Protein AF-0000000080345142 (afdb_homodimer)

Nearest PDB structures (foldseek):
  2gpy-assembly1_A  TM=6.476E-01  e=1.478E-05  Halalkalibacterium halodurans C-125
  3ntv-assembly1_B  TM=5.269E-01  e=4.010E-05  Staphylococcus aureus subsp. aureus MW2
  4a6d-assembly1_A  TM=5.803E-01  e=2.160E-04  Homo sapiens
  8tjk-assembly1_A  TM=4.384E-01  e=1.088E-04  uncultured bacterium
  6p8c-assembly1_B  TM=3.866E-01  e=6.264E-03  Methanothermobacter thermautotrophicus str. Delta H

pLDDT: mean 87.75, std 16.65, range [16.0, 98.88]

Sequence (450 aa):
MHDRSQPGAGDNEDQRLIVSFMRTNKWRKIIEIGQDLTPSERSNFLWAWPLEQDVERLGAALERFTIRSIASVGCGTGLLEWIIGCAYDSISVIGIEIDQEWWDSKYAPTRYIPLTFVNGSAGDLREVTQKMQRDQIDALLFCYFNNGDAFEQYVAGFGGRFVILIGPKNEKGVHTNPLPMAPGEQFVRRWKLVEHFDIGSENINCVAIYERMPAQTESVSEDKVMHDRSQPGAGDNEDQRLIVSFMRTNKWRKIIEIGQDLTPSERSNFLWAWPLEQDVERLGAALERFTIRSIASVGCGTGLLEWIIGCAYDSISVIGIEIDQEWWDSKYAPTRYIPLTFVNGSAGDLREVTQKMQRDQIDALLFCYFNNGDAFEQYVAGFGGRFVILIGPKNEKGVHTNPLPMAPGEQFVRRWKLVEHFDIGSENINCVAIYERMPAQTESVSEDKV

Foldseek 3Di:
DPPLPPPDVVLVVLLVVLVVCLVVLNLQVNLVSLVPDDQVSNVVPANFRFHPVRLVVVLVVCVVVVAAEEEEEPCALCSVVSSNCSVPVSHYYEYEEEDVVQCPDPSGDHRSHHYDYAPPDPVSLLVVQVVCVVVQHAEYEYALAADLVVVVSNVVSHDHWKYKYKDFPDCPPRHHAPAQVPNDDVCCVFWPWDDKDAGDDVRGMMMTMITGDPDPPPPPPPPDD/DPPLPPPDVVLVVLLVVLVVCLVVLNLQVNLVSLVPDDQVSNVVPANFRFHPVRLVVVLVVCVVVVAAAEEEEPCALCSVVSSNCSVPVSHYYEYEEEDVVQCPDPSGDHRSHHYDYAPPDLVSLLVVQVVCVVVQHAEYEYALAADLVVVVSNVVSHDHWKYKYKDFPDCPDRHHAPAQVPNDDVCCVFWPWDDKDAGDDVRGMMMTMITGDPDPPPPPPPPPD

Solvent-accessible surface area (backbone atoms only — not comparable to full-atom values): 23959 Å² total; per-residue (Å²): 80,57,46,70,61,68,62,37,53,44,49,51,53,52,48,52,51,45,52,55,31,57,77,66,68,36,54,69,58,47,41,52,54,48,71,66,37,40,64,45,59,30,43,52,73,39,79,78,53,49,40,72,67,40,55,49,49,51,50,51,49,31,56,75,68,68,48,38,32,33,41,25,42,53,43,77,32,20,54,68,54,36,42,52,28,65,76,34,77,76,34,46,60,39,31,33,37,61,55,58,68,54,67,70,37,93,75,35,25,58,67,60,46,62,72,44,73,35,80,79,40,71,66,39,52,50,51,51,29,50,49,37,51,74,67,58,34,30,26,41,32,32,53,57,30,34,46,45,68,58,47,52,52,52,57,72,51,44,76,49,48,32,42,36,26,32,29,42,69,51,77,72,62,50,45,42,25,51,34,39,85,53,63,47,72,75,50,55,75,44,32,42,81,75,49,71,49,71,32,30,90,80,62,51,26,26,40,26,35,26,34,58,52,77,78,74,72,75,73,74,75,76,77,81,131,86,56,45,68,60,67,62,36,51,44,48,52,53,52,48,51,50,44,53,54,30,56,77,66,68,34,54,67,58,46,41,52,54,50,71,65,37,39,66,47,58,29,45,55,73,39,80,77,52,50,40,73,67,38,52,50,51,50,49,51,50,31,55,76,68,69,47,37,31,35,40,25,42,53,42,76,33,20,56,69,52,36,41,52,28,66,75,34,77,76,34,45,60,40,30,34,36,61,55,59,67,52,66,69,37,94,75,32,25,56,67,58,46,62,72,44,73,36,80,79,39,72,67,38,52,51,50,52,28,49,48,37,51,74,69,59,34,31,27,42,33,32,52,58,31,35,46,48,70,59,46,53,51,52,57,71,52,44,77,48,48,32,43,35,27,32,29,40,70,52,79,72,61,55,43,43,25,51,32,39,88,53,65,48,70,76,50,55,73,44,33,41,81,76,46,71,48,70,33,32,91,82,62,51,26,26,39,26,36,26,34,56,52,77,78,75,71,73,74,73,74,75,73,86,124

InterPro domains:
  IPR029063 S-adenosyl-L-methionine-dependent methyltransferase superfamily [SSF53335] (54-153)

Structure (mmCIF, N/CA/C/O backbone):
data_AF-0000000080345142-model_v1
#
loop_
_entity.id
_entity.type
_entity.pdbx_description
1 polymer 'AGAP005274-PA-like protein'
#
loop_
_atom_site.group_PDB
_atom_site.id
_atom_site.type_symbol
_atom_site.label_atom_id
_atom_site.label_alt_id
_atom_site.label_comp_id
_atom_site.label_asym_id
_atom_site.label_entity_id
_atom_site.label_seq_id
_atom_site.pdbx_PDB_ins_code
_atom_site.Cartn_x
_atom_site.Cartn_y
_atom_site.Cartn_z
_atom_site.occupancy
_atom_site.B_iso_or_equiv
_atom_site.auth_seq_id
_atom_site.auth_comp_id
_atom_site.auth_asym_id
_atom_site.auth_atom_id
_atom_site.pdbx_PDB_model_num
ATOM 1 N N . MET A 1 1 ? -7.371 1.568 -10.383 1 16 1 MET A N 1
ATOM 2 C CA . MET A 1 1 ? -8.078 0.386 -9.898 1 16 1 MET A CA 1
ATOM 3 C C . MET A 1 1 ? -7.172 -0.459 -9.008 1 16 1 MET A C 1
ATOM 5 O O . MET A 1 1 ? -6.379 -1.259 -9.5 1 16 1 MET A O 1
ATOM 9 N N . HIS A 1 2 ? -6.469 0.188 -8.031 1 22.39 2 HIS A N 1
ATOM 10 C CA . HIS A 1 2 ? -5.395 -0.096 -7.082 1 22.39 2 HIS A CA 1
ATOM 11 C C . HIS A 1 2 ? -5.801 -1.196 -6.105 1 22.39 2 HIS A C 1
ATOM 13 O O . HIS A 1 2 ? -6.879 -1.139 -5.512 1 22.39 2 HIS A O 1
ATOM 19 N N . ASP A 1 3 ? -5.574 -2.393 -6.441 1 25.73 3 ASP A N 1
ATOM 20 C CA . ASP A 1 3 ? -5.879 -3.637 -5.742 1 25.73 3 ASP A CA 1
ATOM 21 C C . ASP A 1 3 ? -5.629 -3.494 -4.242 1 25.73 3 ASP A C 1
ATOM 23 O O . ASP A 1 3 ? -4.496 -3.277 -3.812 1 25.73 3 ASP A O 1
ATOM 27 N N . ARG A 1 4 ? -6.559 -2.957 -3.486 1 31.34 4 ARG A N 1
ATOM 28 C CA . ARG A 1 4 ? -6.617 -2.969 -2.029 1 31.34 4 ARG A CA 1
ATOM 29 C C . ARG A 1 4 ? -6.234 -4.336 -1.476 1 31.34 4 ARG A C 1
ATOM 31 O O . ARG A 1 4 ? -6.988 -5.301 -1.613 1 31.34 4 ARG A O 1
ATOM 38 N N . SER A 1 5 ? -5.023 -4.699 -1.743 1 32.59 5 SER A N 1
ATOM 39 C CA . SER A 1 5 ? -4.508 -5.988 -1.297 1 32.59 5 SER A CA 1
ATOM 40 C C . SER A 1 5 ? -4.988 -6.32 0.113 1 32.59 5 SER A C 1
ATOM 42 O O . SER A 1 5 ? -5.105 -5.43 0.958 1 32.59 5 SER A O 1
ATOM 44 N N . GLN A 1 6 ? -5.906 -7.055 0.307 1 38.38 6 GLN A N 1
ATOM 45 C CA . GLN A 1 6 ? -6.035 -7.641 1.637 1 38.38 6 GLN A CA 1
ATOM 46 C C . GLN A 1 6 ? -4.691 -7.648 2.365 1 38.38 6 GLN A C 1
ATOM 48 O O . GLN A 1 6 ? -3.664 -7.996 1.78 1 38.38 6 GLN A O 1
ATOM 53 N N . PRO A 1 7 ? -4.598 -6.586 3.332 1 42.88 7 PRO A N 1
ATOM 54 C CA . PRO A 1 7 ? -3.328 -6.77 4.039 1 42.88 7 PRO A CA 1
ATOM 55 C C . PRO A 1 7 ? -2.908 -8.234 4.133 1 42.88 7 PRO A C 1
ATOM 57 O O . PRO A 1 7 ? -3.764 -9.117 4.242 1 42.88 7 PRO A O 1
ATOM 60 N N . GLY A 1 8 ? -1.857 -8.523 3.57 1 46.25 8 GLY A N 1
ATOM 61 C CA . GLY A 1 8 ? -1.357 -9.852 3.898 1 46.25 8 GLY A CA 1
ATOM 62 C C . GLY A 1 8 ? -1.51 -10.203 5.367 1 46.25 8 GLY A C 1
ATOM 63 O O . GLY A 1 8 ? -1.882 -9.352 6.18 1 46.25 8 GLY A O 1
ATOM 64 N N . ALA A 1 9 ? -1.701 -11.391 5.785 1 44 9 ALA A N 1
ATOM 65 C CA . ALA A 1 9 ? -1.814 -11.891 7.152 1 44 9 ALA A CA 1
ATOM 66 C C . ALA A 1 9 ? -0.975 -11.055 8.117 1 44 9 ALA A C 1
ATOM 68 O O . ALA A 1 9 ? -1.421 -10.734 9.219 1 44 9 ALA A O 1
ATOM 69 N N . GLY A 1 10 ? 0.185 -10.57 7.617 1 51.03 10 GLY A N 1
ATOM 70 C CA . GLY A 1 10 ? 1.049 -9.766 8.469 1 51.03 10 GLY A CA 1
ATOM 71 C C . GLY A 1 10 ? 0.486 -8.391 8.758 1 51.03 10 GLY A C 1
ATOM 72 O O . GLY A 1 10 ? 0.567 -7.906 9.883 1 51.03 10 GLY A O 1
ATOM 73 N N . ASP A 1 11 ? -0.201 -7.824 7.758 1 62.22 11 ASP A N 1
ATOM 74 C CA . ASP A 1 11 ? -0.8 -6.508 7.945 1 62.22 11 ASP A CA 1
ATOM 75 C C . ASP A 1 11 ? -1.942 -6.562 8.961 1 62.22 11 ASP A C 1
ATOM 77 O O . ASP A 1 11 ? -2.1 -5.648 9.773 1 62.22 11 ASP A O 1
ATOM 81 N N . ASN A 1 12 ? -2.488 -7.734 9.008 1 69.81 12 ASN A N 1
ATOM 82 C CA . ASN A 1 12 ? -3.613 -7.883 9.93 1 69.81 12 ASN A CA 1
ATOM 83 C C . ASN A 1 12 ? -3.146 -7.945 11.383 1 69.81 12 ASN A C 1
ATOM 85 O O . ASN A 1 12 ? -3.756 -7.336 12.258 1 69.81 12 ASN A O 1
ATOM 89 N N . GLU A 1 13 ? 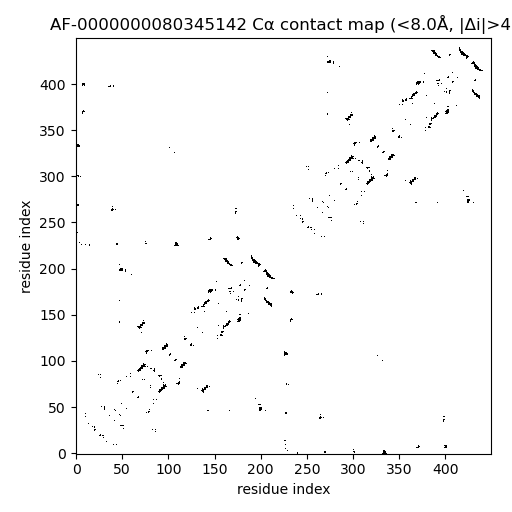-2.008 -8.68 11.547 1 76.38 13 GLU A N 1
ATOM 90 C CA . GLU A 1 13 ? -1.494 -8.773 12.906 1 76.38 13 GLU A CA 1
ATOM 91 C C . GLU A 1 13 ? -0.971 -7.43 13.398 1 76.38 13 GLU A C 1
ATOM 93 O O . GLU A 1 13 ? -1.219 -7.039 14.539 1 76.38 13 GLU A O 1
ATOM 98 N N . ASP A 1 14 ? -0.297 -6.762 12.547 1 83.75 14 ASP A N 1
ATOM 99 C CA . ASP A 1 14 ? 0.238 -5.457 12.922 1 83.75 14 ASP A CA 1
ATOM 100 C C . ASP A 1 14 ? -0.887 -4.461 13.195 1 83.75 14 ASP A C 1
ATOM 102 O O . ASP A 1 14 ? -0.804 -3.666 14.141 1 83.75 14 ASP A O 1
ATOM 106 N N . GLN A 1 15 ? -1.913 -4.574 12.461 1 85.69 15 GLN A N 1
ATOM 107 C CA . GLN A 1 15 ? -3.057 -3.693 12.664 1 85.69 15 GLN A CA 1
ATOM 108 C C . GLN A 1 15 ? -3.709 -3.949 14.023 1 85.69 15 GLN A C 1
ATOM 110 O O . GLN A 1 15 ? -4.074 -3.006 14.727 1 85.69 15 GLN A O 1
ATOM 115 N N . ARG A 1 16 ? -3.793 -5.203 14.328 1 86.75 16 ARG A N 1
ATOM 116 C CA . ARG A 1 16 ? -4.371 -5.559 15.625 1 86.75 16 ARG A CA 1
ATOM 117 C C . ARG A 1 16 ? -3.521 -5.023 16.766 1 86.75 16 ARG A C 1
ATOM 119 O O . ARG A 1 16 ? -4.055 -4.527 17.766 1 86.75 16 ARG A O 1
ATOM 126 N N . LEU A 1 17 ? -2.271 -5.148 16.562 1 89.62 17 LEU A N 1
ATOM 127 C CA . LEU A 1 17 ? -1.357 -4.656 17.578 1 89.62 17 LEU A CA 1
ATOM 128 C C . LEU A 1 17 ? -1.456 -3.139 17.719 1 89.62 17 LEU A C 1
ATOM 130 O O . LEU A 1 17 ? -1.477 -2.605 18.828 1 89.62 17 LEU A O 1
ATOM 134 N N . ILE A 1 18 ? -1.545 -2.457 16.656 1 92.06 18 ILE A N 1
ATOM 135 C CA . ILE A 1 18 ? -1.66 -1.004 16.641 1 92.06 18 ILE A CA 1
ATOM 136 C C . ILE A 1 18 ? -2.934 -0.584 17.375 1 92.06 18 ILE A C 1
ATOM 138 O O . ILE A 1 18 ? -2.895 0.264 18.266 1 92.06 18 ILE A O 1
ATOM 142 N N . VAL A 1 19 ? -3.998 -1.261 17.125 1 91.38 19 VAL A N 1
ATOM 143 C CA . VAL A 1 19 ? -5.281 -0.924 17.734 1 91.38 19 VAL A CA 1
ATOM 144 C C . VAL A 1 19 ? -5.223 -1.196 19.234 1 91.38 19 VAL A C 1
ATOM 146 O O . VAL A 1 19 ? -5.738 -0.413 20.031 1 91.38 19 VAL A O 1
ATOM 149 N N . SER A 1 20 ? -4.602 -2.268 19.547 1 93.5 20 SER A N 1
ATOM 150 C CA . SER A 1 20 ? -4.469 -2.584 20.969 1 93.5 20 SER A CA 1
ATOM 151 C C . SER A 1 20 ? -3.689 -1.5 21.703 1 93.5 20 SER A C 1
ATOM 153 O O . SER A 1 20 ? -4.066 -1.102 22.797 1 93.5 20 SER A O 1
ATOM 155 N N . PHE A 1 21 ? -2.67 -0.999 21.156 1 94.62 21 PHE A N 1
ATOM 156 C CA . PHE A 1 21 ? -1.845 0.025 21.781 1 94.62 21 PHE A CA 1
ATOM 157 C C . PHE A 1 21 ? -2.564 1.367 21.797 1 94.62 21 PHE A C 1
ATOM 159 O O . PHE A 1 21 ? -2.357 2.178 22.703 1 94.62 21 PHE A O 1
ATOM 166 N N . MET A 1 22 ? -3.393 1.584 20.891 1 93.75 22 MET A N 1
ATOM 167 C CA . MET A 1 22 ? -4.18 2.812 20.875 1 93.75 22 MET A CA 1
ATOM 168 C C . MET A 1 22 ? -5.148 2.848 22.062 1 93.75 22 MET A C 1
ATOM 170 O O . MET A 1 22 ? -5.32 3.891 22.688 1 93.75 22 MET A O 1
ATOM 174 N N . ARG A 1 23 ? -5.684 1.709 22.328 1 92.81 23 ARG A N 1
ATOM 175 C CA . ARG A 1 23 ? -6.645 1.619 23.422 1 92.81 23 ARG A CA 1
ATOM 176 C C . ARG A 1 23 ? -5.98 1.94 24.75 1 92.81 23 ARG A C 1
ATOM 178 O O . ARG A 1 23 ? -6.641 2.408 25.688 1 92.81 23 ARG A O 1
ATOM 185 N N . THR A 1 24 ? -4.676 1.75 24.75 1 95.06 24 THR A N 1
ATOM 186 C CA . THR A 1 24 ? -3.959 1.977 26 1 95.06 24 THR A CA 1
ATOM 187 C C . THR A 1 24 ? -3.053 3.199 25.891 1 95.06 24 THR A C 1
ATOM 189 O O . THR A 1 24 ? -2.154 3.387 26.719 1 95.06 24 THR A O 1
ATOM 192 N N . ASN A 1 25 ? -3.18 3.979 24.906 1 95.69 25 ASN A N 1
ATOM 193 C CA . ASN A 1 25 ? -2.473 5.234 24.672 1 95.69 25 ASN A CA 1
ATOM 194 C C . ASN A 1 25 ? -0.96 5.027 24.656 1 95.69 25 ASN A C 1
ATOM 196 O O . ASN A 1 25 ? -0.214 5.793 25.266 1 95.69 25 ASN A O 1
ATOM 200 N N . LYS A 1 26 ? -0.517 3.949 24.031 1 97 26 LYS A N 1
ATOM 201 C CA . LYS A 1 26 ? 0.902 3.617 23.953 1 97 26 LYS A CA 1
ATOM 202 C C . LYS A 1 26 ? 1.461 3.955 22.562 1 97 26 LYS A C 1
ATOM 204 O O . LYS A 1 26 ? 1.913 3.07 21.844 1 97 26 LYS A O 1
ATOM 209 N N . TRP A 1 27 ? 1.517 5.254 22.375 1 97.5 27 TRP A N 1
ATOM 210 C CA . TRP A 1 27 ? 1.919 5.715 21.047 1 97.5 27 TRP A CA 1
ATOM 211 C C . TRP A 1 27 ? 3.379 5.375 20.766 1 97.5 27 TRP A C 1
ATOM 213 O O . TRP A 1 27 ? 3.754 5.105 19.625 1 97.5 27 TRP A O 1
ATOM 223 N N . ARG A 1 28 ? 4.227 5.273 21.781 1 97.94 28 ARG A N 1
ATOM 224 C CA . ARG A 1 28 ? 5.633 4.934 21.609 1 97.94 28 ARG A CA 1
ATOM 225 C C . ARG A 1 28 ? 5.793 3.498 21.109 1 97.94 28 ARG A C 1
ATOM 227 O O . ARG A 1 28 ? 6.684 3.205 20.312 1 97.94 28 ARG A O 1
ATOM 234 N N . LYS A 1 29 ? 4.938 2.648 21.547 1 97.31 29 LYS A N 1
ATOM 235 C CA . LYS A 1 29 ? 4.973 1.259 21.094 1 97.31 29 LYS A CA 1
ATOM 236 C C . LYS A 1 29 ? 4.566 1.141 19.641 1 97.31 29 LYS A C 1
ATOM 238 O O . LYS A 1 29 ? 5.078 0.284 18.906 1 97.31 29 LYS A O 1
ATOM 243 N N . ILE A 1 30 ? 3.674 1.958 19.25 1 96.81 30 ILE A N 1
ATOM 244 C CA . ILE A 1 30 ? 3.258 1.982 17.859 1 96.81 30 ILE A CA 1
ATOM 245 C C . ILE A 1 30 ? 4.426 2.428 16.984 1 96.81 30 ILE A C 1
ATOM 247 O O . ILE A 1 30 ? 4.684 1.835 15.93 1 96.81 30 ILE A O 1
ATOM 251 N N . ILE A 1 31 ? 5.141 3.436 17.422 1 97.06 31 ILE A N 1
ATOM 252 C CA . ILE A 1 31 ? 6.32 3.896 16.703 1 97.06 31 ILE A CA 1
ATOM 253 C C . ILE A 1 31 ? 7.328 2.754 16.578 1 97.06 31 ILE A C 1
ATOM 255 O O . ILE A 1 31 ? 7.918 2.551 15.516 1 97.06 31 ILE A O 1
ATOM 259 N N . GLU A 1 32 ? 7.473 1.985 17.594 1 95.5 32 GLU A N 1
ATOM 260 C CA . GLU A 1 32 ? 8.414 0.868 17.594 1 95.5 32 GLU A CA 1
ATOM 261 C C . GLU A 1 32 ? 8.016 -0.199 16.578 1 95.5 32 GLU A C 1
ATOM 263 O O . GLU A 1 32 ? 8.867 -0.767 15.906 1 95.5 32 GLU A O 1
ATOM 268 N N . ILE A 1 33 ? 6.77 -0.468 16.469 1 92.88 33 ILE A N 1
ATOM 269 C CA . ILE A 1 33 ? 6.262 -1.457 15.523 1 92.88 33 ILE A CA 1
ATOM 270 C C . ILE A 1 33 ? 6.684 -1.078 14.102 1 92.88 33 ILE A C 1
ATOM 272 O O . ILE A 1 33 ? 7.141 -1.929 13.336 1 92.88 33 ILE A O 1
ATOM 276 N N . GLY A 1 34 ? 6.531 0.159 13.82 1 92.06 34 GLY A N 1
ATOM 277 C CA . GLY A 1 34 ? 6.848 0.62 12.477 1 92.06 34 GLY A CA 1
ATOM 278 C C . GLY A 1 34 ? 8.32 0.494 12.133 1 92.06 34 GLY A C 1
ATOM 279 O O . GLY A 1 34 ? 8.68 0.317 10.969 1 92.06 34 GLY A O 1
ATOM 280 N N . GLN A 1 35 ? 9.156 0.577 13.164 1 90.88 35 GLN A N 1
ATOM 281 C CA . GLN A 1 35 ? 10.586 0.463 12.93 1 90.88 35 GLN A CA 1
ATOM 282 C C . GLN A 1 35 ? 10.969 -0.957 12.516 1 90.88 35 GLN A C 1
ATOM 284 O O . GLN A 1 35 ? 11.984 -1.166 11.859 1 90.88 35 GLN A O 1
ATOM 289 N N . ASP A 1 36 ? 10.109 -1.865 12.797 1 86.12 36 ASP A N 1
ATOM 290 C CA . ASP A 1 36 ? 10.391 -3.268 12.5 1 86.12 36 ASP A CA 1
ATOM 291 C C . ASP A 1 36 ? 9.812 -3.668 11.148 1 86.12 36 ASP A C 1
ATOM 293 O O . ASP A 1 36 ? 10.109 -4.75 10.633 1 86.12 36 ASP A O 1
ATOM 297 N N . LEU A 1 37 ? 9.031 -2.811 10.57 1 84.44 37 LEU A N 1
ATOM 298 C CA . LEU A 1 37 ? 8.398 -3.104 9.297 1 84.44 37 LEU A CA 1
ATOM 299 C C . LEU A 1 37 ? 9.281 -2.658 8.133 1 84.44 37 LEU A C 1
ATOM 301 O O . LEU A 1 37 ? 10.039 -1.699 8.266 1 84.44 37 LEU A O 1
ATOM 305 N N . THR A 1 38 ? 9.148 -3.408 6.988 1 81.25 38 THR A N 1
ATOM 306 C CA . THR A 1 38 ? 9.766 -2.914 5.762 1 81.25 38 THR A CA 1
ATOM 307 C C . THR A 1 38 ? 9.094 -1.629 5.297 1 81.25 38 THR A C 1
ATOM 309 O O . THR A 1 38 ? 7.949 -1.354 5.664 1 81.25 38 THR A O 1
ATOM 312 N N . PRO A 1 39 ? 9.773 -0.874 4.473 1 80.88 39 PRO A N 1
ATOM 313 C CA . PRO A 1 39 ? 9.148 0.35 3.963 1 80.88 39 PRO A CA 1
ATOM 314 C C . PRO A 1 39 ? 7.824 0.084 3.256 1 80.88 39 PRO A C 1
ATOM 316 O O . PRO A 1 39 ? 6.871 0.852 3.418 1 80.88 39 PRO A O 1
ATOM 319 N N . SER A 1 40 ? 7.789 -0.991 2.518 1 80.75 40 SER A N 1
ATOM 320 C CA . SER A 1 40 ? 6.566 -1.349 1.81 1 80.75 40 SER A CA 1
ATOM 321 C C . SER A 1 40 ? 5.438 -1.666 2.783 1 80.75 40 SER A C 1
ATOM 323 O O . SER A 1 40 ? 4.293 -1.251 2.574 1 80.75 40 SER A O 1
ATOM 325 N N . GLU A 1 41 ? 5.793 -2.301 3.893 1 81.88 41 GLU A N 1
ATOM 326 C CA . GLU A 1 41 ? 4.793 -2.631 4.906 1 81.88 41 GLU A CA 1
ATOM 327 C C . GLU A 1 41 ? 4.359 -1.389 5.676 1 81.88 41 GLU A C 1
ATOM 329 O O . GLU A 1 41 ? 3.174 -1.217 5.969 1 81.88 41 GLU A O 1
ATOM 334 N N . ARG A 1 42 ? 5.289 -0.662 5.945 1 88.06 42 ARG A N 1
ATOM 335 C CA . ARG A 1 42 ? 5.043 0.537 6.742 1 88.06 42 ARG A CA 1
ATOM 336 C C . ARG A 1 42 ? 4.094 1.487 6.02 1 88.06 42 ARG A C 1
ATOM 338 O O . ARG A 1 42 ? 3.221 2.092 6.645 1 88.06 42 ARG A O 1
ATOM 345 N N . SER A 1 43 ? 4.254 1.533 4.742 1 86.12 43 SER A N 1
ATOM 346 C CA . SER A 1 43 ? 3.492 2.49 3.945 1 86.12 43 SER A CA 1
ATOM 347 C C . SER A 1 43 ? 2.016 2.115 3.891 1 86.12 43 SER A C 1
ATOM 349 O O . SER A 1 43 ? 1.17 2.947 3.555 1 86.12 43 SER A O 1
ATOM 351 N N . ASN A 1 44 ? 1.763 0.917 4.32 1 83.69 44 ASN A N 1
ATOM 352 C CA . ASN A 1 44 ? 0.367 0.501 4.406 1 83.69 44 ASN A CA 1
ATOM 353 C C . ASN A 1 44 ? -0.358 1.199 5.555 1 83.69 44 ASN A C 1
ATOM 355 O O . ASN A 1 44 ? -1.589 1.225 5.594 1 83.69 44 ASN A O 1
ATOM 359 N N . PHE A 1 45 ? 0.434 1.727 6.461 1 89.5 45 PHE A N 1
ATOM 360 C CA . PHE A 1 45 ? -0.134 2.363 7.641 1 89.5 45 PHE A CA 1
ATOM 361 C C . PHE A 1 45 ? 0.096 3.869 7.609 1 89.5 45 PHE A C 1
ATOM 363 O O . PHE A 1 45 ? -0.818 4.648 7.887 1 89.5 45 PHE A O 1
ATOM 370 N N . LEU A 1 46 ? 1.251 4.152 7.297 1 92.25 46 LEU A N 1
ATOM 371 C CA . LEU A 1 46 ? 1.71 5.535 7.355 1 92.25 46 LEU A CA 1
ATOM 372 C C . LEU A 1 46 ? 2.953 5.734 6.496 1 92.25 46 LEU A C 1
ATOM 374 O O . LEU A 1 46 ? 3.959 5.047 6.68 1 92.25 46 LEU A O 1
ATOM 378 N N . TRP A 1 47 ? 2.879 6.703 5.586 1 87.81 47 TRP A N 1
ATOM 379 C CA . TRP A 1 47 ? 3.967 6.906 4.633 1 87.81 47 TRP A CA 1
ATOM 380 C C . TRP A 1 47 ? 5.145 7.613 5.293 1 87.81 47 TRP A C 1
ATOM 382 O O . TRP A 1 47 ? 6.301 7.328 4.984 1 87.81 47 TRP A O 1
ATOM 392 N N . ALA A 1 48 ? 4.855 8.516 6.184 1 92.06 48 ALA A N 1
ATOM 393 C CA . ALA A 1 48 ? 5.902 9.195 6.938 1 92.06 48 ALA A CA 1
ATOM 394 C C . ALA A 1 48 ? 5.918 8.742 8.391 1 92.06 48 ALA A C 1
ATOM 396 O O . ALA A 1 48 ? 5.461 9.461 9.281 1 92.06 48 ALA A O 1
ATOM 397 N N . TRP A 1 49 ? 6.516 7.578 8.594 1 95.12 49 TRP A N 1
ATOM 398 C CA . TRP A 1 49 ? 6.551 7.008 9.938 1 95.12 49 TRP A CA 1
ATOM 399 C C . TRP A 1 49 ? 7.598 7.703 10.797 1 95.12 49 TRP A C 1
ATOM 401 O O . TRP A 1 49 ? 8.789 7.648 10.5 1 95.12 49 TRP A O 1
ATOM 411 N N . PRO A 1 50 ? 7.203 8.312 11.883 1 97.06 50 PRO A N 1
ATOM 412 C CA . PRO A 1 50 ? 8.141 9.102 12.68 1 97.06 50 PRO A CA 1
ATOM 413 C C . PRO A 1 50 ? 8.953 8.25 13.648 1 97.06 50 PRO A C 1
ATOM 415 O O . PRO A 1 50 ? 8.547 7.129 13.984 1 97.06 50 PRO A O 1
ATOM 418 N N . LEU A 1 51 ? 10.117 8.789 13.992 1 97.38 51 LEU A N 1
ATOM 419 C CA . LEU A 1 51 ? 10.789 8.367 15.219 1 97.38 51 LEU A CA 1
ATOM 420 C C . LEU A 1 51 ? 10.211 9.078 16.438 1 97.38 51 LEU A C 1
ATOM 422 O O . LEU A 1 51 ? 9.508 10.086 16.297 1 97.38 51 LEU A O 1
ATOM 426 N N . GLU A 1 52 ? 10.5 8.5 17.594 1 97.44 52 GLU A N 1
ATOM 427 C CA . GLU A 1 52 ? 10.039 9.156 18.812 1 97.44 52 GLU A CA 1
ATOM 428 C C . GLU A 1 52 ? 10.523 10.594 18.891 1 97.44 52 GLU A C 1
ATOM 430 O O . GLU A 1 52 ? 9.758 11.5 19.25 1 97.44 52 GLU A O 1
ATOM 435 N N . GLN A 1 53 ? 11.727 10.773 18.531 1 97.5 53 GLN A N 1
ATOM 436 C CA . GLN A 1 53 ? 12.305 12.117 18.594 1 97.5 53 GLN A CA 1
ATOM 437 C C . GLN A 1 53 ? 11.602 13.062 17.625 1 97.5 53 GLN A C 1
ATOM 439 O O . GLN A 1 53 ? 11.523 14.266 17.875 1 97.5 53 GLN A O 1
ATOM 444 N N . ASP A 1 54 ? 11.125 12.539 16.516 1 98.25 54 ASP A N 1
ATOM 445 C CA . ASP A 1 54 ? 10.391 13.359 15.562 1 98.25 54 ASP A CA 1
ATOM 446 C C . ASP A 1 54 ? 9.078 13.859 16.156 1 98.25 54 ASP A C 1
ATOM 448 O O . ASP A 1 54 ? 8.695 15.008 15.945 1 98.25 54 ASP A O 1
ATOM 452 N N . VAL A 1 55 ? 8.398 12.992 16.891 1 98.25 55 VAL A N 1
ATOM 453 C CA . VAL A 1 55 ? 7.141 13.352 17.547 1 98.25 55 VAL A CA 1
ATOM 454 C C . VAL A 1 55 ? 7.391 14.43 18.594 1 98.25 55 VAL A C 1
ATOM 456 O O . VAL A 1 55 ? 6.633 15.398 18.688 1 98.25 55 VAL A O 1
ATOM 459 N N . GLU A 1 56 ? 8.445 14.281 19.234 1 97.88 56 GLU A N 1
ATOM 460 C CA . GLU A 1 56 ? 8.812 15.258 20.25 1 97.88 56 GLU A CA 1
ATOM 461 C C . GLU A 1 56 ? 9.148 16.609 19.625 1 97.88 56 GLU A C 1
ATOM 463 O O . GLU A 1 56 ? 8.734 17.656 20.125 1 97.88 56 GLU A O 1
ATOM 468 N N . ARG A 1 57 ? 9.875 16.547 18.625 1 98 57 ARG A N 1
ATOM 469 C CA . ARG A 1 57 ? 10.234 17.781 17.938 1 98 57 ARG A CA 1
ATOM 470 C C . ARG A 1 57 ? 9 18.469 17.375 1 98 57 ARG A C 1
ATOM 472 O O . ARG A 1 57 ? 8.875 19.703 17.469 1 98 57 ARG A O 1
ATOM 479 N N . LEU A 1 58 ? 8.156 17.703 16.781 1 98.25 58 LEU A N 1
ATOM 480 C CA . LEU A 1 58 ? 6.906 18.266 16.266 1 98.25 58 LEU A CA 1
ATOM 481 C C . LEU A 1 58 ? 6.078 18.875 17.406 1 98.25 58 LEU A C 1
ATOM 483 O O . LEU A 1 58 ? 5.574 19.984 17.266 1 98.25 58 LEU A O 1
ATOM 487 N N . GLY A 1 59 ? 5.984 18.156 18.469 1 97.56 59 GLY A N 1
ATOM 488 C CA . GLY A 1 59 ? 5.273 18.672 19.625 1 97.56 59 GLY A CA 1
ATOM 489 C C . GLY A 1 59 ? 5.848 19.984 20.141 1 97.56 59 GLY A C 1
ATOM 490 O O . GLY A 1 59 ? 5.102 20.906 20.453 1 97.56 59 GLY A O 1
ATOM 491 N N . ALA A 1 60 ? 7.141 20 20.188 1 97.56 60 ALA A N 1
ATOM 492 C CA . ALA A 1 60 ? 7.812 21.219 20.656 1 97.56 60 ALA A CA 1
ATOM 493 C C . ALA A 1 60 ? 7.52 22.391 19.719 1 97.56 60 ALA A C 1
ATOM 495 O O . ALA A 1 60 ? 7.312 23.516 20.172 1 97.56 60 ALA A O 1
ATOM 496 N N . ALA A 1 61 ? 7.527 22.141 18.453 1 98.31 61 ALA A N 1
ATOM 497 C CA . ALA A 1 61 ? 7.223 23.188 17.484 1 98.31 61 ALA A CA 1
ATOM 498 C C . ALA A 1 61 ? 5.781 23.672 17.625 1 98.31 61 ALA A C 1
ATOM 500 O O . ALA A 1 61 ? 5.52 24.875 17.609 1 98.31 61 ALA A O 1
ATOM 501 N N . LEU A 1 62 ? 4.859 22.75 17.797 1 98.44 62 LEU A N 1
ATOM 502 C CA . LEU A 1 62 ? 3.451 23.109 17.953 1 98.44 62 LEU A CA 1
ATOM 503 C C . LEU A 1 62 ? 3.244 23.969 19.188 1 98.44 62 LEU A C 1
ATOM 505 O O . LEU A 1 62 ? 2.484 24.938 19.156 1 98.44 62 LEU A O 1
ATOM 509 N N . GLU A 1 63 ? 3.949 23.609 20.203 1 97.44 63 GLU A N 1
ATOM 510 C CA . GLU A 1 63 ? 3.873 24.391 21.438 1 97.44 63 GLU A CA 1
ATOM 511 C C . GLU A 1 63 ? 4.461 25.797 21.234 1 97.44 63 GLU A C 1
ATOM 513 O O . GLU A 1 63 ? 3.859 26.781 21.641 1 97.44 63 GLU A O 1
ATOM 518 N N . ARG A 1 64 ? 5.609 25.828 20.672 1 97.94 64 ARG A N 1
ATOM 519 C CA . ARG A 1 64 ? 6.289 27.109 20.438 1 97.94 64 ARG A CA 1
ATOM 520 C C . ARG A 1 64 ? 5.41 28.062 19.641 1 97.94 64 ARG A C 1
ATOM 522 O O . ARG A 1 64 ? 5.367 29.25 19.922 1 97.94 64 ARG A O 1
ATOM 529 N N . PHE A 1 65 ? 4.672 27.484 18.703 1 98.19 65 PHE A N 1
ATOM 530 C CA . PHE A 1 65 ? 3.854 28.297 17.812 1 98.19 65 PHE A CA 1
ATOM 531 C C . PHE A 1 65 ? 2.422 28.391 18.328 1 98.19 65 PHE A C 1
ATOM 533 O O . PHE A 1 65 ? 1.55 28.953 17.656 1 98.19 65 PHE A O 1
ATOM 540 N N . THR A 1 66 ? 2.1 27.828 19.453 1 97.56 66 THR A N 1
ATOM 541 C CA . THR A 1 66 ? 0.807 27.859 20.141 1 97.56 66 THR A CA 1
ATOM 542 C C . THR A 1 66 ? -0.278 27.25 19.25 1 97.56 66 THR A C 1
ATOM 544 O O . THR A 1 66 ? -1.384 27.781 19.156 1 97.56 66 THR A O 1
ATOM 547 N N . ILE A 1 67 ? 0.107 26.234 18.547 1 98.25 67 ILE A N 1
ATOM 548 C CA . ILE A 1 67 ? -0.852 25.469 17.75 1 98.25 67 ILE A CA 1
ATOM 549 C C . ILE A 1 67 ? -1.525 24.422 18.625 1 98.25 67 ILE A C 1
ATOM 551 O O . ILE A 1 67 ? -0.858 23.531 19.172 1 98.25 67 ILE A O 1
ATOM 555 N N . ARG A 1 68 ? -2.854 24.516 18.734 1 97.69 68 ARG A N 1
ATOM 556 C CA . ARG A 1 68 ? -3.562 23.594 19.625 1 97.69 68 ARG A CA 1
ATOM 557 C C . ARG A 1 68 ? -4.648 22.844 18.859 1 97.69 68 ARG A C 1
ATOM 559 O O . ARG A 1 68 ? -5.105 21.781 19.312 1 97.69 68 ARG A O 1
ATOM 566 N N . SER A 1 69 ? -5.102 23.359 17.812 1 98.12 69 SER A N 1
ATOM 567 C CA . SER A 1 69 ? -6.164 22.75 17.016 1 98.12 69 SER A CA 1
ATOM 568 C C . SER A 1 69 ? -5.75 22.594 15.562 1 98.12 69 SER A C 1
ATOM 570 O O . SER A 1 69 ? -5.395 23.578 14.906 1 98.12 69 SER A O 1
ATOM 572 N N . ILE A 1 70 ? -5.844 21.359 15.039 1 98.56 70 ILE A N 1
ATOM 573 C CA . ILE A 1 70 ? -5.352 21.047 13.703 1 98.56 70 ILE A CA 1
ATOM 574 C C . ILE A 1 70 ? -6.441 20.344 12.898 1 98.56 70 ILE A C 1
ATOM 576 O O . ILE A 1 70 ? -7.133 19.453 13.414 1 98.56 70 ILE A O 1
ATOM 580 N N . ALA A 1 71 ? -6.664 20.781 11.719 1 98.38 71 ALA A N 1
ATOM 581 C CA . ALA A 1 71 ? -7.43 20.016 10.727 1 98.38 71 ALA A CA 1
ATOM 582 C C . ALA A 1 71 ? -6.508 19.328 9.727 1 98.38 71 ALA A C 1
ATOM 584 O O . ALA A 1 71 ? -5.777 20 8.984 1 98.38 71 ALA A O 1
ATOM 585 N N . SER A 1 72 ? -6.508 18.031 9.711 1 98.31 72 SER A N 1
ATOM 586 C CA . SER A 1 72 ? -5.672 17.25 8.805 1 98.31 72 SER A CA 1
ATOM 587 C C . SER A 1 72 ? -6.453 16.828 7.562 1 98.31 72 SER A C 1
ATOM 589 O O . SER A 1 72 ? -7.355 15.992 7.645 1 98.31 72 SER A O 1
ATOM 591 N N . VAL A 1 73 ? -6.09 17.406 6.43 1 96.62 73 VAL A N 1
ATOM 592 C CA . VAL A 1 73 ? -6.797 17.172 5.176 1 96.62 73 VAL A CA 1
ATOM 593 C C . VAL A 1 73 ? -6.207 15.953 4.473 1 96.62 73 VAL A C 1
ATOM 595 O O . VAL A 1 73 ? -4.996 15.883 4.25 1 96.62 73 VAL A O 1
ATOM 598 N N . GLY A 1 74 ? -7.082 15.078 4.094 1 94.88 74 GLY A N 1
ATOM 599 C CA . GLY A 1 74 ? -6.594 13.859 3.479 1 94.88 74 GLY A CA 1
ATOM 600 C C . GLY A 1 74 ? -5.754 13.008 4.414 1 94.88 74 GLY A C 1
ATOM 601 O O . GLY A 1 74 ? -4.68 12.539 4.039 1 94.88 74 GLY A O 1
ATOM 602 N N . CYS A 1 75 ? -6.25 12.797 5.621 1 96.56 75 CYS A N 1
ATOM 603 C CA . CYS A 1 75 ? -5.418 12.203 6.664 1 96.56 75 CYS A CA 1
ATOM 604 C C . CYS A 1 75 ? -5.438 10.68 6.578 1 96.56 75 CYS A C 1
ATOM 606 O O . CYS A 1 75 ? -4.637 10.008 7.234 1 96.56 75 CYS A O 1
ATOM 608 N N . GLY A 1 76 ? -6.301 10.141 5.77 1 94.62 76 GLY A N 1
ATOM 609 C CA . GLY A 1 76 ? -6.461 8.695 5.758 1 94.62 76 GLY A CA 1
ATOM 610 C C . GLY A 1 76 ? -7.016 8.148 7.059 1 94.62 76 GLY A C 1
ATOM 611 O O . GLY A 1 76 ? -8.047 8.617 7.547 1 94.62 76 GLY A O 1
ATOM 612 N N . THR A 1 77 ? -6.324 7.18 7.605 1 95.19 77 THR A N 1
ATOM 613 C CA . THR A 1 77 ? -6.789 6.578 8.852 1 95.19 77 THR A CA 1
ATOM 614 C C . THR A 1 77 ? -6.57 7.531 10.023 1 95.19 77 THR A C 1
ATOM 616 O O . THR A 1 77 ? -7.16 7.355 11.094 1 95.19 77 THR A O 1
ATOM 619 N N . GLY A 1 78 ? -5.656 8.406 9.898 1 97.25 78 GLY A N 1
ATOM 620 C CA . GLY A 1 78 ? -5.375 9.359 10.961 1 97.25 78 GLY A CA 1
ATOM 621 C C . GLY A 1 78 ? -4.355 8.859 11.961 1 97.25 78 GLY A C 1
ATOM 622 O O . GLY A 1 78 ? -4.332 9.312 13.109 1 97.25 78 GLY A O 1
ATOM 623 N N . LEU A 1 79 ? -3.58 7.906 11.555 1 97.19 79 LEU A N 1
ATOM 624 C CA . LEU A 1 79 ? -2.652 7.309 12.508 1 97.19 79 LEU A CA 1
ATOM 625 C C . LEU A 1 79 ? -1.654 8.344 13.016 1 97.19 79 LEU A C 1
ATOM 627 O O . LEU A 1 79 ? -1.437 8.461 14.227 1 97.19 79 LEU A O 1
ATOM 631 N N . LEU A 1 80 ? -1.052 9.086 12.133 1 97.81 80 LEU A N 1
ATOM 632 C CA . LEU A 1 80 ? -0.105 10.109 12.555 1 97.81 80 LEU A CA 1
ATOM 633 C C . LEU A 1 80 ? -0.777 11.125 13.469 1 97.81 80 LEU A C 1
ATOM 635 O O . LEU A 1 80 ? -0.219 11.5 14.508 1 97.81 80 LEU A O 1
ATOM 639 N N . GLU A 1 81 ? -1.915 11.547 13.055 1 98 81 GLU A N 1
ATOM 640 C CA . GLU A 1 81 ? -2.693 12.523 13.812 1 98 81 GLU A CA 1
ATOM 641 C C . GLU A 1 81 ? -3.014 12.008 15.219 1 98 81 GLU A C 1
ATOM 643 O O . GLU A 1 81 ? -2.955 12.758 16.188 1 98 81 GLU A O 1
ATOM 648 N N . TRP A 1 82 ? -3.381 10.758 15.258 1 98 82 TRP A N 1
ATOM 649 C CA . TRP A 1 82 ? -3.656 10.148 16.547 1 98 82 TRP A CA 1
ATOM 650 C C . TRP A 1 82 ? -2.412 10.148 17.438 1 98 82 TRP A C 1
ATOM 652 O O . TRP A 1 82 ? -2.486 10.461 18.625 1 98 82 TRP A O 1
ATOM 662 N N . ILE A 1 83 ? -1.301 9.812 16.859 1 98.12 83 ILE A N 1
ATOM 663 C CA . ILE A 1 83 ? -0.041 9.781 17.594 1 98.12 83 ILE A CA 1
ATOM 664 C C . ILE A 1 83 ? 0.25 11.156 18.188 1 98.12 83 ILE A C 1
ATOM 666 O O . ILE A 1 83 ? 0.592 11.273 19.359 1 98.12 83 ILE A O 1
ATOM 670 N N . ILE A 1 84 ? 0.123 12.164 17.406 1 97.5 84 ILE A N 1
ATOM 671 C CA . ILE A 1 84 ? 0.361 13.531 17.844 1 97.5 84 ILE A CA 1
ATOM 672 C C . ILE A 1 84 ? -0.573 13.875 19 1 97.5 84 ILE A C 1
ATOM 674 O O . ILE A 1 84 ? -0.125 14.352 20.047 1 97.5 84 ILE A O 1
ATOM 678 N N . GLY A 1 85 ? -1.825 13.602 18.797 1 96.88 85 GLY A N 1
ATOM 679 C CA . GLY A 1 85 ? -2.805 13.898 19.828 1 96.88 85 GLY A CA 1
ATOM 680 C C . GLY A 1 85 ? -2.58 13.117 21.109 1 96.88 85 GLY A C 1
ATOM 681 O O . GLY A 1 85 ? -2.834 13.617 22.203 1 96.88 85 GLY A O 1
ATOM 682 N N . CYS A 1 86 ? -2.15 11.938 20.969 1 97.12 86 CYS A N 1
ATOM 683 C CA . CYS A 1 86 ? -1.895 11.094 22.125 1 97.12 86 CYS A CA 1
ATOM 684 C C . CYS A 1 86 ? -0.67 11.57 22.906 1 97.12 86 CYS A C 1
ATOM 686 O O . CYS A 1 86 ? -0.667 11.578 24.125 1 97.12 86 CYS A O 1
ATOM 688 N N . ALA A 1 87 ? 0.335 11.953 22.188 1 97.19 87 ALA A N 1
ATOM 689 C CA . ALA A 1 87 ? 1.579 12.406 22.812 1 97.19 87 ALA A CA 1
ATOM 690 C C . ALA A 1 87 ? 1.394 13.758 23.484 1 97.19 87 ALA A C 1
ATOM 692 O O . ALA A 1 87 ? 2.047 14.055 24.484 1 97.19 87 ALA A O 1
ATOM 693 N N . TYR A 1 88 ? 0.58 14.539 22.938 1 96.94 88 TYR A N 1
ATOM 694 C CA . TYR A 1 88 ? 0.348 15.883 23.453 1 96.94 88 TYR A CA 1
ATOM 695 C C . TYR A 1 88 ? -1.141 16.141 23.641 1 96.94 88 TYR A C 1
ATOM 697 O O . TYR A 1 88 ? -1.814 16.609 22.719 1 96.94 88 TYR A O 1
ATOM 705 N N . ASP A 1 89 ? -1.607 16.031 24.797 1 93.94 89 ASP A N 1
ATOM 706 C CA . ASP A 1 89 ? -3.029 16.078 25.125 1 93.94 89 ASP A CA 1
ATOM 707 C C . ASP A 1 89 ? -3.625 17.453 24.828 1 93.94 89 ASP A C 1
ATOM 709 O O . ASP A 1 89 ? -4.84 17.578 24.672 1 93.94 89 ASP A O 1
ATOM 713 N N . SER A 1 90 ? -2.781 18.438 24.719 1 94.88 90 SER A N 1
ATOM 714 C CA . SER A 1 90 ? -3.256 19.797 24.484 1 94.88 90 SER A CA 1
ATOM 715 C C . SER A 1 90 ? -3.561 20.016 23 1 94.88 90 SER A C 1
ATOM 717 O O . SER A 1 90 ? -4.117 21.047 22.625 1 94.88 90 SER A O 1
ATOM 719 N N . ILE A 1 91 ? -3.258 19.062 22.172 1 97 91 ILE A N 1
ATOM 720 C CA . ILE A 1 91 ? -3.426 19.203 20.734 1 97 91 ILE A CA 1
ATOM 721 C C . ILE A 1 91 ? -4.629 18.375 20.281 1 97 91 ILE A C 1
ATOM 723 O O . ILE A 1 91 ? -4.719 17.188 20.547 1 97 91 ILE A O 1
ATOM 727 N N . SER A 1 92 ? -5.535 19.016 19.656 1 97.06 92 SER A N 1
ATOM 728 C CA . SER A 1 92 ? -6.68 18.344 19.047 1 97.06 92 SER A CA 1
ATOM 729 C C . SER A 1 92 ? -6.543 18.281 17.531 1 97.06 92 SER A C 1
ATOM 731 O O . SER A 1 92 ? -6.109 19.25 16.906 1 97.06 92 SER A O 1
ATOM 733 N N . VAL A 1 93 ? -6.855 17.109 16.969 1 97.56 93 VAL A N 1
ATOM 734 C CA . VAL A 1 93 ? -6.77 16.953 15.516 1 97.56 93 VAL A CA 1
ATOM 735 C C . VAL A 1 93 ? -8.078 16.375 14.984 1 97.56 93 VAL A C 1
ATOM 737 O O . VAL A 1 93 ? -8.594 15.383 15.508 1 97.56 93 VAL A O 1
ATOM 740 N N . ILE A 1 94 ? -8.617 16.984 13.992 1 97.06 94 ILE A N 1
ATOM 741 C CA . ILE A 1 94 ? -9.75 16.438 13.258 1 97.06 94 ILE A CA 1
ATOM 742 C C . ILE A 1 94 ? -9.328 16.109 11.828 1 97.06 94 ILE A C 1
ATOM 744 O O . ILE A 1 94 ? -8.523 16.828 11.234 1 97.06 94 ILE A O 1
ATOM 748 N N . GLY A 1 95 ? -9.82 15.031 11.289 1 97.69 95 GLY A N 1
ATOM 749 C CA . GLY A 1 95 ? -9.523 14.633 9.922 1 97.69 95 GLY A CA 1
ATOM 750 C C . GLY A 1 95 ? -10.586 15.07 8.93 1 97.69 95 GLY A C 1
ATOM 751 O O . GLY A 1 95 ? -11.781 15.047 9.234 1 97.69 95 GLY A O 1
ATOM 752 N N . ILE A 1 96 ? -10.117 15.477 7.789 1 96.12 96 ILE A N 1
ATOM 753 C CA . ILE A 1 96 ? -11.008 15.805 6.676 1 96.12 96 ILE A CA 1
ATOM 754 C C . ILE A 1 96 ? -10.781 14.828 5.527 1 96.12 96 ILE A C 1
ATOM 756 O O . ILE A 1 96 ? -9.672 14.734 4.988 1 96.12 96 ILE A O 1
ATOM 760 N N . GLU A 1 97 ? -11.805 14.094 5.207 1 94.56 97 GLU A N 1
ATOM 761 C CA . GLU A 1 97 ? -11.711 13.117 4.125 1 94.56 97 GLU A CA 1
ATOM 762 C C . GLU A 1 97 ? -12.859 13.289 3.129 1 94.56 97 GLU A C 1
ATOM 764 O O . GLU A 1 97 ? -13.812 14.023 3.395 1 94.56 97 GLU A O 1
ATOM 769 N N . ILE A 1 98 ? -12.617 12.695 2.033 1 91.12 98 ILE A N 1
ATOM 770 C CA . ILE A 1 98 ? -13.656 12.656 1.011 1 91.12 98 ILE A CA 1
ATOM 771 C C . ILE A 1 98 ? -14.266 11.258 0.948 1 91.12 98 ILE A C 1
ATOM 773 O O . ILE A 1 98 ? -13.812 10.344 1.639 1 91.12 98 ILE A O 1
ATOM 777 N N . ASP A 1 99 ? -15.367 11.086 0.201 1 89.19 99 ASP A N 1
ATOM 778 C CA . ASP A 1 99 ? -16 9.805 -0.104 1 89.19 99 ASP A CA 1
ATOM 779 C C . ASP A 1 99 ? -16.453 9.102 1.171 1 89.19 99 ASP A C 1
ATOM 781 O O . ASP A 1 99 ? -16.016 7.992 1.469 1 89.19 99 ASP A O 1
ATOM 785 N N . GLN A 1 100 ? -17.391 9.656 1.821 1 92.44 100 GLN A N 1
ATOM 786 C CA . GLN A 1 100 ? -17.953 9.086 3.047 1 92.44 100 GLN A CA 1
ATOM 787 C C . GLN A 1 100 ? -18.422 7.656 2.826 1 92.44 100 GLN A C 1
ATOM 789 O O . GLN A 1 100 ? -18.297 6.809 3.715 1 92.44 100 GLN A O 1
ATOM 794 N N . GLU A 1 101 ? -18.969 7.375 1.691 1 91.31 101 GLU A N 1
ATOM 795 C CA . GLU A 1 101 ? -19.438 6.031 1.379 1 91.31 101 GLU A CA 1
ATOM 796 C C . GLU A 1 101 ? -18.312 5.004 1.498 1 91.31 101 GLU A C 1
ATOM 798 O O . GLU A 1 101 ? -18.531 3.908 2.02 1 91.31 101 GLU A O 1
ATOM 803 N N . TRP A 1 102 ? -17.188 5.395 1.052 1 90.38 102 TRP A N 1
ATOM 804 C CA . TRP A 1 102 ? -16.016 4.527 1.182 1 90.38 102 TRP A CA 1
ATOM 805 C C . TRP A 1 102 ? -15.719 4.242 2.648 1 90.38 102 TRP A C 1
ATOM 807 O O . TRP A 1 102 ? -15.539 3.086 3.037 1 90.38 102 TRP A O 1
ATOM 817 N N . TRP A 1 103 ? -15.711 5.289 3.379 1 93.44 103 TRP A N 1
ATOM 818 C CA . TRP A 1 103 ? -15.312 5.16 4.777 1 93.44 103 TRP A CA 1
ATOM 819 C C . TRP A 1 103 ? -16.375 4.41 5.578 1 93.44 103 TRP A C 1
ATOM 821 O O . TRP A 1 103 ? -16.094 3.895 6.66 1 93.44 103 TRP A O 1
ATOM 831 N N . ASP A 1 104 ? -17.562 4.305 5.051 1 93.25 104 ASP A N 1
ATOM 832 C CA . ASP A 1 104 ? -18.656 3.586 5.719 1 93.25 104 ASP A CA 1
ATOM 833 C C . ASP A 1 104 ? -18.734 2.143 5.223 1 93.25 104 ASP A C 1
ATOM 835 O O . ASP A 1 104 ? -19.5 1.339 5.77 1 93.25 104 ASP A O 1
ATOM 839 N N . SER A 1 105 ? -17.984 1.807 4.254 1 89.62 105 SER A N 1
ATOM 840 C CA . SER A 1 105 ? -18.016 0.454 3.709 1 89.62 105 SER A CA 1
ATOM 841 C C . SER A 1 105 ? -17.281 -0.526 4.613 1 89.62 105 SER A C 1
ATOM 843 O O . SER A 1 105 ? -16.484 -0.117 5.457 1 89.62 105 SER A O 1
ATOM 845 N N . LYS A 1 106 ? -17.547 -1.848 4.461 1 87.44 106 LYS A N 1
ATOM 846 C CA . LYS A 1 106 ? -16.891 -2.881 5.254 1 87.44 106 LYS A CA 1
ATOM 847 C C . LYS A 1 106 ? -15.422 -3.029 4.859 1 87.44 106 LYS A C 1
ATOM 849 O O . LYS A 1 106 ? -14.656 -3.707 5.547 1 87.44 106 LYS A O 1
ATOM 854 N N . TYR A 1 107 ? -15.047 -2.348 3.783 1 84.81 107 TYR A N 1
ATOM 855 C CA . TYR A 1 107 ? -13.703 -2.51 3.252 1 84.81 107 TYR A CA 1
ATOM 856 C C . TYR A 1 107 ? -12.773 -1.428 3.783 1 84.81 107 TYR A C 1
ATOM 858 O O . TYR A 1 107 ? -11.547 -1.533 3.656 1 84.81 107 TYR A O 1
ATOM 866 N N . ALA A 1 108 ? -13.391 -0.422 4.441 1 89.19 108 ALA A N 1
ATOM 867 C CA . ALA A 1 108 ? -12.578 0.698 4.906 1 89.19 108 ALA A CA 1
ATOM 868 C C . ALA A 1 108 ? -11.734 0.3 6.117 1 89.19 108 ALA A C 1
ATOM 870 O O . ALA A 1 108 ? -12.188 -0.482 6.961 1 89.19 108 ALA A O 1
ATOM 871 N N . PRO A 1 109 ? -10.484 0.792 6.191 1 88.19 109 PRO A N 1
ATOM 872 C CA . PRO A 1 109 ? -9.695 0.57 7.406 1 88.19 109 PRO A CA 1
ATOM 873 C C . PRO A 1 109 ? -10.25 1.31 8.617 1 88.19 109 PRO A C 1
ATOM 875 O O . PRO A 1 109 ? -11.141 2.152 8.477 1 88.19 109 PRO A O 1
ATOM 878 N N . THR A 1 110 ? -9.703 0.922 9.75 1 88.69 110 THR A N 1
ATOM 879 C CA . THR A 1 110 ? -10.078 1.571 11 1 88.69 110 THR A CA 1
ATOM 880 C C . THR A 1 110 ? -9.688 3.047 10.984 1 88.69 110 THR A C 1
ATOM 882 O O . THR A 1 110 ? -8.594 3.398 10.539 1 88.69 110 THR A O 1
ATOM 885 N N . ARG A 1 111 ? -10.648 3.842 11.453 1 93.38 111 ARG A N 1
ATOM 886 C CA . ARG A 1 111 ? -10.359 5.258 11.672 1 93.38 111 ARG A CA 1
ATOM 887 C C . ARG A 1 111 ? -9.773 5.496 13.055 1 93.38 111 ARG A C 1
ATOM 889 O O . ARG A 1 111 ? -10.359 5.086 14.062 1 93.38 111 ARG A O 1
ATOM 896 N N . TYR A 1 112 ? -8.672 6.23 13.094 1 95.38 112 TYR A N 1
ATOM 897 C CA . TYR A 1 112 ? -8.016 6.406 14.383 1 95.38 112 TYR A CA 1
ATOM 898 C C . TYR A 1 112 ? -8.367 7.754 15 1 95.38 112 TYR A C 1
ATOM 900 O O . TYR A 1 112 ? -8.094 7.996 16.172 1 95.38 112 TYR A O 1
ATOM 908 N N . ILE A 1 113 ? -8.984 8.609 14.195 1 96.75 113 ILE A N 1
ATOM 909 C CA . ILE A 1 113 ? -9.453 9.914 14.656 1 96.75 113 ILE A CA 1
ATOM 910 C C . ILE A 1 113 ? -10.82 10.219 14.055 1 96.75 113 ILE A C 1
ATOM 912 O O . ILE A 1 113 ? -11.25 9.555 13.109 1 96.75 113 ILE A O 1
ATOM 916 N N . PRO A 1 114 ? -11.555 11.188 14.672 1 95.5 114 PRO A N 1
ATOM 917 C CA . PRO A 1 114 ? -12.812 11.602 14.031 1 95.5 114 PRO A CA 1
ATOM 918 C C . PRO A 1 114 ? -12.594 12.195 12.641 1 95.5 114 PRO A C 1
ATOM 920 O O . PRO A 1 114 ? -11.664 12.984 12.438 1 95.5 114 PRO A O 1
ATOM 923 N N . LEU A 1 115 ? -13.508 11.805 11.688 1 95.94 115 LEU A N 1
ATOM 924 C CA . LEU A 1 115 ? -13.422 12.297 10.32 1 95.94 115 LEU A CA 1
ATOM 925 C C . LEU A 1 115 ? -14.641 13.141 9.969 1 95.94 115 LEU A C 1
ATOM 927 O O . LEU A 1 115 ? -15.766 12.805 10.344 1 95.94 115 LEU A O 1
ATOM 931 N N . THR A 1 116 ? -14.336 14.234 9.391 1 93.94 116 THR A N 1
ATOM 932 C CA . THR A 1 116 ? -15.344 15.023 8.695 1 93.94 116 THR A CA 1
ATOM 933 C C . THR A 1 116 ? -15.227 14.852 7.184 1 93.94 116 THR A C 1
ATOM 935 O O . THR A 1 116 ? -14.117 14.82 6.645 1 93.94 116 THR A O 1
ATOM 938 N N . PHE A 1 117 ? -16.406 14.781 6.484 1 93.56 117 PHE A N 1
ATOM 939 C CA . PHE A 1 117 ? -16.359 14.469 5.062 1 93.56 117 PHE A CA 1
ATOM 940 C C . PHE A 1 117 ? -16.781 15.664 4.227 1 93.56 117 PHE A C 1
ATOM 942 O O . PHE A 1 117 ? -17.719 16.375 4.59 1 93.56 117 PHE A O 1
ATOM 949 N N . VAL A 1 118 ? -15.992 15.758 3.088 1 90.94 118 VAL A N 1
ATOM 950 C CA . VAL A 1 118 ? -16.312 16.781 2.1 1 90.94 118 VAL A CA 1
ATOM 951 C C . VAL A 1 118 ? -16.547 16.125 0.739 1 90.94 118 VAL A C 1
ATOM 953 O O . VAL A 1 118 ? -15.844 15.203 0.354 1 90.94 118 VAL A O 1
ATOM 956 N N . ASN A 1 119 ? -17.609 16.406 -0.001 1 80.56 119 ASN A N 1
ATOM 957 C CA . ASN A 1 119 ? -17.938 15.781 -1.28 1 80.56 119 ASN A CA 1
ATOM 958 C C . ASN A 1 119 ? -17.297 16.531 -2.447 1 80.56 119 ASN A C 1
ATOM 960 O O . ASN A 1 119 ? -17.672 16.312 -3.604 1 80.56 119 ASN A O 1
ATOM 964 N N . GLY A 1 120 ? -16.281 17.109 -2.283 1 69.12 120 GLY A N 1
ATOM 965 C CA . GLY A 1 120 ? -15.453 17.688 -3.326 1 69.12 120 GLY A CA 1
ATOM 966 C C . GLY A 1 120 ? -16.109 18.859 -4.023 1 69.12 120 GLY A C 1
ATOM 967 O O . GLY A 1 120 ? -15.508 19.484 -4.906 1 69.12 120 GLY A O 1
ATOM 968 N N . SER A 1 121 ? -17.281 19.156 -3.723 1 75.5 121 SER A N 1
ATOM 969 C CA . SER A 1 121 ? -17.891 20.328 -4.332 1 75.5 121 SER A CA 1
ATOM 970 C C . SER A 1 121 ? -17.375 21.609 -3.703 1 75.5 121 SER A C 1
ATOM 972 O O . SER A 1 121 ? -16.922 21.609 -2.557 1 75.5 121 SER A O 1
ATOM 974 N N . ALA A 1 122 ? -17.359 22.609 -4.555 1 77.06 122 ALA A N 1
ATOM 975 C CA . ALA A 1 122 ? -16.953 23.922 -4.066 1 77.06 122 ALA A CA 1
ATOM 976 C C . ALA A 1 122 ? -17.75 24.328 -2.828 1 77.06 122 ALA A C 1
ATOM 978 O O . ALA A 1 122 ? -17.203 24.922 -1.899 1 77.06 122 ALA A O 1
ATOM 979 N N . GLY A 1 123 ? -18.984 23.969 -2.898 1 79.19 123 GLY A N 1
ATOM 980 C CA . GLY A 1 123 ? -19.844 24.281 -1.758 1 79.19 123 GLY A CA 1
ATOM 981 C C . GLY A 1 123 ? -19.422 23.547 -0.494 1 79.19 123 GLY A C 1
ATOM 982 O O . GLY A 1 123 ? -19.391 24.141 0.586 1 79.19 123 GLY A O 1
ATOM 983 N N . ASP A 1 124 ? -19.031 22.359 -0.591 1 84.5 124 ASP A N 1
ATOM 984 C CA . ASP A 1 124 ? -18.609 21.562 0.558 1 84.5 124 ASP A CA 1
ATOM 985 C C . ASP A 1 124 ? -17.297 22.094 1.138 1 84.5 124 ASP A C 1
ATOM 987 O O . ASP A 1 124 ? -17.125 22.125 2.357 1 84.5 124 ASP A O 1
ATOM 991 N N . LEU A 1 125 ? -16.484 22.5 0.245 1 86.25 125 LEU A N 1
ATOM 992 C CA . LEU A 1 125 ? -15.203 23.031 0.688 1 86.25 125 LEU A CA 1
ATOM 993 C C . LEU A 1 125 ? -15.391 24.344 1.455 1 86.25 125 LEU A C 1
ATOM 995 O O . LEU A 1 125 ? -14.734 24.562 2.473 1 86.25 125 LEU A O 1
ATOM 999 N N . ARG A 1 126 ? -16.281 25.172 0.985 1 86.44 126 ARG A N 1
ATOM 1000 C CA . ARG A 1 126 ? -16.578 26.406 1.675 1 86.44 126 ARG A CA 1
ATOM 1001 C C . ARG A 1 126 ? -17.172 26.141 3.059 1 86.44 126 ARG A C 1
ATOM 1003 O O . ARG A 1 126 ? -16.812 26.828 4.027 1 86.44 126 ARG A O 1
ATOM 1010 N N . GLU A 1 127 ? -17.969 25.203 3.111 1 89.81 127 GLU A N 1
ATOM 1011 C CA . GLU A 1 127 ? -18.609 24.859 4.387 1 89.81 127 GLU A CA 1
ATOM 1012 C C . GLU A 1 127 ? -17.578 24.375 5.398 1 89.81 127 GLU A C 1
ATOM 1014 O O . GLU A 1 127 ? -17.609 24.75 6.566 1 89.81 127 GLU A O 1
ATOM 1019 N N . VAL A 1 128 ? -16.703 23.578 4.941 1 90.62 128 VAL A N 1
ATOM 1020 C CA . VAL A 1 128 ? -15.719 23 5.848 1 90.62 128 VAL A CA 1
ATOM 1021 C C . VAL A 1 128 ? -14.742 24.094 6.301 1 90.62 128 VAL A C 1
ATOM 1023 O O . VAL A 1 128 ? -14.367 24.141 7.473 1 90.62 128 VAL A O 1
ATOM 1026 N N . THR A 1 129 ? -14.398 24.953 5.402 1 88.94 129 THR A N 1
ATOM 1027 C CA . THR A 1 12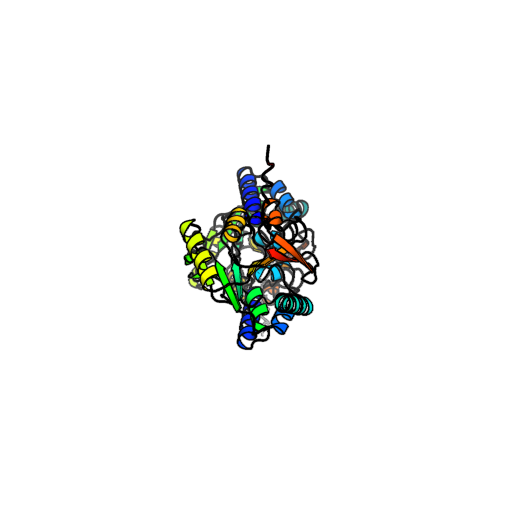9 ? -13.469 26.016 5.77 1 88.94 129 THR A CA 1
ATOM 1028 C C . THR A 1 129 ? -14.141 27.016 6.703 1 88.94 129 THR A C 1
ATOM 1030 O O . THR A 1 129 ? -13.492 27.562 7.605 1 88.94 129 THR A O 1
ATOM 1033 N N . GLN A 1 130 ? -15.375 27.25 6.516 1 90.19 130 GLN A N 1
ATOM 1034 C CA . GLN A 1 130 ? -16.125 28.109 7.438 1 90.19 130 GLN A CA 1
ATOM 1035 C C . GLN A 1 130 ? -16.203 27.469 8.828 1 90.19 130 GLN A C 1
ATOM 1037 O O . GLN A 1 130 ? -16.078 28.172 9.836 1 90.19 130 GLN A O 1
ATOM 1042 N N . LYS A 1 131 ? -16.438 26.25 8.805 1 91.94 131 LYS A N 1
ATOM 1043 C CA . LYS A 1 131 ? -16.453 25.547 10.078 1 91.94 131 LYS A CA 1
ATOM 1044 C C . LYS A 1 131 ? -15.102 25.625 10.781 1 91.94 131 LYS A C 1
ATOM 1046 O O . LYS A 1 131 ? -15.047 25.828 12 1 91.94 131 LYS A O 1
ATOM 1051 N N . MET A 1 132 ? -14.086 25.516 10.07 1 92.75 132 MET A N 1
ATOM 1052 C CA . MET A 1 132 ? -12.742 25.625 10.625 1 92.75 132 MET A CA 1
ATOM 1053 C C . MET A 1 132 ? -12.531 27 11.258 1 92.75 132 MET A C 1
ATOM 1055 O O . MET A 1 132 ? -11.867 27.109 12.289 1 92.75 132 MET A O 1
ATOM 1059 N N . GLN A 1 133 ? -13.086 27.953 10.586 1 91.69 133 GLN A N 1
ATOM 1060 C CA . GLN A 1 133 ? -12.992 29.312 11.109 1 91.69 133 GLN A CA 1
ATOM 1061 C C . GLN A 1 133 ? -13.773 29.469 12.406 1 91.69 133 GLN A C 1
ATOM 1063 O O . GLN A 1 133 ? -13.281 30.047 13.375 1 91.69 133 GLN A O 1
ATOM 1068 N N . ARG A 1 134 ? -14.922 28.969 12.359 1 92.88 134 ARG A N 1
ATOM 1069 C CA . ARG A 1 134 ? -15.766 29.031 13.547 1 92.88 134 ARG A CA 1
ATOM 1070 C C . ARG A 1 134 ? -15.141 28.281 14.711 1 92.88 134 ARG A C 1
ATOM 1072 O O . ARG A 1 134 ? -15.203 28.734 15.859 1 92.88 134 ARG A O 1
ATOM 1079 N N . ASP A 1 135 ? -14.523 27.219 14.445 1 94.12 135 ASP A N 1
ATOM 1080 C CA . ASP A 1 135 ? -13.93 26.359 15.469 1 94.12 135 ASP A CA 1
ATOM 1081 C C . ASP A 1 135 ? -12.523 26.844 15.836 1 94.12 135 ASP A C 1
ATOM 1083 O O . ASP A 1 135 ? -11.859 26.25 16.688 1 94.12 135 ASP A O 1
ATOM 1087 N N . GLN A 1 136 ? -12.055 27.859 15.195 1 94.81 136 GLN A N 1
ATOM 1088 C CA . GLN A 1 136 ? -10.773 28.5 15.461 1 94.81 136 GLN A CA 1
ATOM 1089 C C . GLN A 1 136 ? -9.617 27.516 15.297 1 94.81 136 GLN A C 1
ATOM 1091 O O . GLN A 1 136 ? -8.773 27.391 16.188 1 94.81 136 GLN A O 1
ATOM 1096 N N . ILE A 1 137 ? -9.648 26.797 14.219 1 97.81 137 ILE A N 1
ATOM 1097 C CA . ILE A 1 137 ? -8.555 25.891 13.867 1 97.81 137 ILE A CA 1
ATOM 1098 C C . ILE A 1 137 ? -7.277 26.688 13.648 1 97.81 137 ILE A C 1
ATOM 1100 O O . ILE A 1 137 ? -7.273 27.688 12.922 1 97.81 137 ILE A O 1
ATOM 1104 N N . ASP A 1 138 ? -6.203 26.234 14.289 1 98.31 138 ASP A N 1
ATOM 1105 C CA . ASP A 1 138 ? -4.941 26.953 14.234 1 98.31 138 ASP A CA 1
ATOM 1106 C C . ASP A 1 138 ? -4.156 26.609 12.977 1 98.31 138 ASP A C 1
ATOM 1108 O O . ASP A 1 138 ? -3.42 27.438 12.438 1 98.31 138 ASP A O 1
ATOM 1112 N N . ALA A 1 139 ? -4.273 25.312 12.531 1 98.75 139 ALA A N 1
ATOM 1113 C CA . ALA A 1 139 ? -3.377 24.859 11.477 1 98.75 139 ALA A CA 1
ATOM 1114 C C . ALA A 1 139 ? -4.07 23.844 10.57 1 98.75 139 ALA A C 1
ATOM 1116 O O . ALA A 1 139 ? -4.871 23.031 11.039 1 98.75 139 ALA A O 1
ATOM 1117 N N . LEU A 1 140 ? -3.723 23.906 9.305 1 98.56 140 LEU A N 1
ATOM 1118 C CA . LEU A 1 140 ? -3.973 22.812 8.375 1 98.56 140 LEU A CA 1
ATOM 1119 C C . LEU A 1 140 ? -2.771 21.875 8.305 1 98.56 140 LEU A C 1
ATOM 1121 O O . LEU A 1 140 ? -1.625 22.328 8.297 1 98.56 140 LEU A O 1
ATOM 1125 N N . LEU A 1 141 ? -3.057 20.641 8.328 1 98.81 141 LEU A N 1
ATOM 1126 C CA . LEU A 1 141 ? -2.02 19.625 8.148 1 98.81 141 LEU A CA 1
ATOM 1127 C C . LEU A 1 141 ? -2.281 18.797 6.898 1 98.81 141 LEU A C 1
ATOM 1129 O O . LEU A 1 141 ? -3.4 18.328 6.688 1 98.81 141 LEU A O 1
ATOM 1133 N N . PHE A 1 142 ? -1.296 18.719 6.02 1 98.12 142 PHE A N 1
ATOM 1134 C CA . PHE A 1 142 ? -1.289 17.859 4.852 1 98.12 142 PHE A CA 1
ATOM 1135 C C . PHE A 1 142 ? -0.143 16.859 4.926 1 98.12 142 PHE A C 1
ATOM 1137 O O . PHE A 1 142 ? 1.025 17.234 4.809 1 98.12 142 PHE A O 1
ATOM 1144 N N . CYS A 1 143 ? -0.486 15.625 5.109 1 96.81 143 CYS A N 1
ATOM 1145 C CA . CYS A 1 143 ? 0.515 14.562 5.137 1 96.81 143 CYS A CA 1
ATOM 1146 C C . CYS A 1 143 ? 0.381 13.656 3.918 1 96.81 143 CYS A C 1
ATOM 1148 O O . CYS A 1 143 ? -0.59 12.906 3.801 1 96.81 143 CYS A O 1
ATOM 1150 N N . TYR A 1 144 ? 1.38 13.75 3.033 1 92.56 144 TYR A N 1
ATOM 1151 C CA . TYR A 1 144 ? 1.422 12.984 1.791 1 92.56 144 TYR A CA 1
ATOM 1152 C C . TYR A 1 144 ? 0.172 13.234 0.956 1 92.56 144 TYR A C 1
ATOM 1154 O O . TYR A 1 144 ? -0.412 12.297 0.408 1 92.56 144 TYR A O 1
ATOM 1162 N N . PHE A 1 145 ? -0.181 14.5 0.998 1 93.56 145 PHE A N 1
ATOM 1163 C CA . PHE A 1 145 ? -1.312 14.953 0.198 1 93.56 145 PHE A CA 1
ATOM 1164 C C . PHE A 1 145 ? -0.913 15.117 -1.264 1 93.56 145 PHE A C 1
ATOM 1166 O O . PHE A 1 145 ? 0.185 15.586 -1.564 1 93.56 145 PHE A O 1
ATOM 1173 N N . ASN A 1 146 ? -1.801 14.742 -2.191 1 89.56 146 ASN A N 1
ATOM 1174 C CA . ASN A 1 146 ? -1.321 14.727 -3.57 1 89.56 146 ASN A CA 1
ATOM 1175 C C . ASN A 1 146 ? -2.303 15.422 -4.512 1 89.56 146 ASN A C 1
ATOM 1177 O O . ASN A 1 146 ? -2.289 15.172 -5.719 1 89.56 146 ASN A O 1
ATOM 1181 N N . ASN A 1 147 ? -3.137 16.234 -4.039 1 89.62 147 ASN A N 1
ATOM 1182 C CA . ASN A 1 147 ? -4.066 17 -4.852 1 89.62 147 ASN A CA 1
ATOM 1183 C C . ASN A 1 147 ? -3.795 18.5 -4.742 1 89.62 147 ASN A C 1
ATOM 1185 O O . ASN A 1 147 ? -4.344 19.172 -3.867 1 89.62 147 ASN A O 1
ATOM 1189 N N . GLY A 1 148 ? -3.031 18.938 -5.723 1 92.06 148 GLY A N 1
ATOM 1190 C CA . GLY A 1 148 ? -2.613 20.328 -5.699 1 92.06 148 GLY A CA 1
ATOM 1191 C C . GLY A 1 148 ? -3.775 21.312 -5.773 1 92.06 148 GLY A C 1
ATOM 1192 O O . GLY A 1 148 ? -3.793 22.312 -5.066 1 92.06 148 GLY A O 1
ATOM 1193 N N . ASP A 1 149 ? -4.73 20.984 -6.625 1 89.75 149 ASP A N 1
ATOM 1194 C CA . ASP A 1 149 ? -5.891 21.859 -6.766 1 89.75 149 ASP A CA 1
ATOM 1195 C C . ASP A 1 149 ? -6.656 21.969 -5.449 1 89.75 149 ASP A C 1
ATOM 1197 O O . ASP A 1 149 ? -7.031 23.062 -5.031 1 89.75 149 ASP A O 1
ATOM 1201 N N . ALA A 1 150 ? -6.922 20.859 -4.836 1 90.94 150 ALA A N 1
ATOM 1202 C CA . ALA A 1 150 ? -7.617 20.859 -3.553 1 90.94 150 ALA A CA 1
ATOM 1203 C C . ALA A 1 150 ? -6.797 21.578 -2.484 1 90.94 150 ALA A C 1
ATOM 1205 O O . ALA A 1 150 ? -7.348 22.312 -1.663 1 90.94 150 ALA A O 1
ATOM 1206 N N . PHE A 1 151 ? -5.547 21.375 -2.545 1 94.81 151 PHE A N 1
ATOM 1207 C CA . PHE A 1 151 ? -4.652 22.062 -1.624 1 94.81 151 PHE A CA 1
ATOM 1208 C C . PHE A 1 151 ? -4.84 23.578 -1.716 1 94.81 151 PHE A C 1
ATOM 1210 O O . PHE A 1 151 ? -5.051 24.234 -0.702 1 94.81 151 PHE A O 1
ATOM 1217 N N . GLU A 1 152 ? -4.785 24.031 -2.887 1 94.81 152 GLU A N 1
ATOM 1218 C CA . GLU A 1 152 ? -4.918 25.469 -3.1 1 94.81 152 GLU A CA 1
ATOM 1219 C C . GLU A 1 152 ? -6.266 25.984 -2.6 1 94.81 152 GLU A C 1
ATOM 1221 O O . GLU A 1 152 ? -6.344 27.062 -2.01 1 94.81 152 GLU A O 1
ATOM 1226 N N . GLN A 1 153 ? -7.242 25.234 -2.781 1 92.75 153 GLN A N 1
ATOM 1227 C CA . GLN A 1 153 ? -8.578 25.641 -2.361 1 92.75 153 GLN A CA 1
ATOM 1228 C C . GLN A 1 153 ? -8.695 25.672 -0.84 1 92.75 153 GLN A C 1
ATOM 1230 O O . GLN A 1 153 ? -9.242 26.625 -0.275 1 92.75 153 GLN A O 1
ATOM 1235 N N . TYR A 1 154 ? -8.195 24.656 -0.165 1 95.06 154 TYR A N 1
ATOM 1236 C CA . TYR A 1 154 ? -8.234 24.625 1.293 1 95.06 154 TYR A CA 1
ATOM 1237 C C . TYR A 1 154 ? -7.465 25.797 1.881 1 95.06 154 TYR A C 1
ATOM 1239 O O . TYR A 1 154 ? -7.945 26.469 2.797 1 95.06 154 TYR A O 1
ATOM 1247 N N . VAL A 1 155 ? -6.328 26.016 1.345 1 96.44 155 VAL A N 1
ATOM 1248 C CA . VAL A 1 155 ? -5.453 27.062 1.862 1 96.44 155 VAL A CA 1
ATOM 1249 C C . VAL A 1 155 ? -6.09 28.422 1.626 1 96.44 155 VAL A C 1
ATOM 1251 O O . VAL A 1 155 ? -6.055 29.297 2.5 1 96.44 155 VAL A O 1
ATOM 1254 N N . ALA A 1 156 ? -6.633 28.594 0.468 1 93.5 156 ALA A N 1
ATOM 1255 C CA . ALA A 1 156 ? -7.273 29.859 0.138 1 93.5 156 ALA A CA 1
ATOM 1256 C C . ALA A 1 156 ? -8.438 30.141 1.076 1 93.5 156 ALA A C 1
ATOM 1258 O O . ALA A 1 156 ? -8.688 31.297 1.441 1 93.5 156 ALA A O 1
ATOM 1259 N N . GLY A 1 157 ? -9.141 29.109 1.451 1 92.38 157 GLY A N 1
ATOM 1260 C CA . GLY A 1 157 ? -10.312 29.281 2.295 1 92.38 157 GLY A CA 1
ATOM 1261 C C . GLY A 1 157 ? -9.992 29.234 3.777 1 92.38 157 GLY A C 1
ATOM 1262 O O . GLY A 1 157 ? -10.859 29.5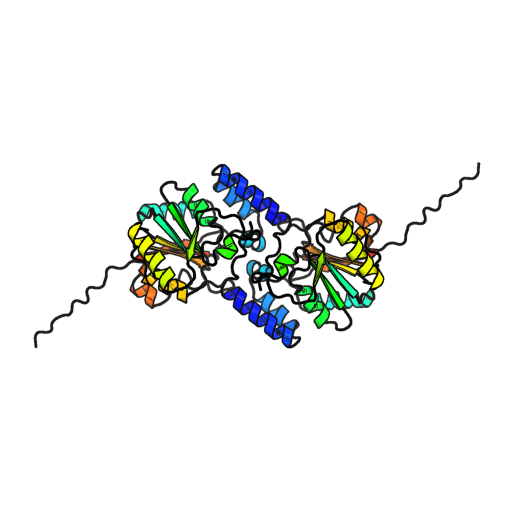 4.613 1 92.38 157 GLY A O 1
ATOM 1263 N N . PHE A 1 158 ? -8.836 29 4.07 1 95.06 158 PHE A N 1
ATOM 1264 C CA . PHE A 1 158 ? -8.445 28.812 5.461 1 95.06 158 PHE A CA 1
ATOM 1265 C C . PHE A 1 158 ? -8.07 30.141 6.102 1 95.06 158 PHE A C 1
ATOM 1267 O O . PHE A 1 158 ? -7.258 30.891 5.559 1 95.06 158 PHE A O 1
ATOM 1274 N N . GLY A 1 159 ? -8.641 30.391 7.277 1 93.69 159 GLY A N 1
ATOM 1275 C CA . GLY A 1 159 ? -8.391 31.656 7.953 1 93.69 159 GLY A CA 1
ATOM 1276 C C . GLY A 1 159 ? -7.379 31.531 9.078 1 93.69 159 GLY A C 1
ATOM 1277 O O . GLY A 1 159 ? -7.023 32.531 9.703 1 93.69 159 GLY A O 1
ATOM 1278 N N . GLY A 1 160 ? -6.91 30.344 9.336 1 96 160 GLY A N 1
ATOM 1279 C CA . GLY A 1 160 ? -5.977 30.141 10.43 1 96 160 GLY A CA 1
ATOM 1280 C C . GLY A 1 160 ? -4.562 30.578 10.102 1 96 160 GLY A C 1
ATOM 1281 O O . GLY A 1 160 ? -4.312 31.125 9.023 1 96 160 GLY A O 1
ATOM 1282 N N . ARG A 1 161 ? -3.623 30.312 10.969 1 97.31 161 ARG A N 1
ATOM 1283 C CA . ARG A 1 161 ? -2.326 30.984 10.914 1 97.31 161 ARG A CA 1
ATOM 1284 C C . ARG A 1 161 ? -1.248 30.047 10.383 1 97.31 161 ARG A C 1
ATOM 1286 O O . ARG A 1 161 ? -0.193 30.5 9.93 1 97.31 161 ARG A O 1
ATOM 1293 N N . PHE A 1 162 ? -1.509 28.719 10.406 1 98.75 162 PHE A N 1
ATOM 1294 C CA . PHE A 1 162 ? -0.397 27.828 10.086 1 98.75 162 PHE A CA 1
ATOM 1295 C C . PHE A 1 162 ? -0.828 26.75 9.094 1 98.75 162 PHE A C 1
ATOM 1297 O O . PHE A 1 162 ? -1.985 26.328 9.094 1 98.75 162 PHE A O 1
ATOM 1304 N N . VAL A 1 163 ? 0.129 26.375 8.266 1 98.81 163 VAL A N 1
ATOM 1305 C CA . VAL A 1 163 ? 0.015 25.219 7.387 1 98.81 163 VAL A CA 1
ATOM 1306 C C . VAL A 1 163 ? 1.208 24.281 7.598 1 98.81 163 VAL A C 1
ATOM 1308 O O . VAL A 1 163 ? 2.359 24.719 7.57 1 98.81 163 VAL A O 1
ATOM 1311 N N . ILE A 1 164 ? 0.929 23.062 7.852 1 98.88 164 ILE A N 1
ATOM 1312 C CA . ILE A 1 164 ? 1.957 22.047 8.055 1 98.88 164 ILE A CA 1
ATOM 1313 C C . ILE A 1 164 ? 1.944 21.047 6.898 1 98.88 164 ILE A C 1
ATOM 1315 O O . ILE A 1 164 ? 0.906 20.453 6.586 1 98.88 164 ILE A O 1
ATOM 1319 N N . LEU A 1 165 ? 3.074 20.906 6.254 1 98.38 165 LEU A N 1
ATOM 1320 C CA . LEU A 1 165 ? 3.23 19.938 5.164 1 98.38 165 LEU A CA 1
ATOM 1321 C C . LEU A 1 165 ? 4.199 18.828 5.555 1 98.38 165 LEU A C 1
ATOM 1323 O O . LEU A 1 165 ? 5.297 19.109 6.047 1 98.38 165 LEU A O 1
ATOM 1327 N N . ILE A 1 166 ? 3.764 17.594 5.41 1 97.25 166 ILE A N 1
ATOM 1328 C CA . ILE A 1 166 ? 4.609 16.438 5.645 1 97.25 166 ILE A CA 1
ATOM 1329 C C . ILE A 1 166 ? 4.664 15.578 4.383 1 97.25 166 ILE A C 1
ATOM 1331 O O . ILE A 1 166 ? 3.627 15.25 3.801 1 97.25 166 ILE A O 1
ATOM 1335 N N . GLY A 1 167 ? 5.824 15.258 3.928 1 94.81 167 GLY A N 1
ATOM 1336 C CA . GLY A 1 167 ? 6.004 14.484 2.709 1 94.81 167 GLY A CA 1
ATOM 1337 C C . GLY A 1 167 ? 7.457 14.359 2.291 1 94.81 167 GLY A C 1
ATOM 1338 O O . GLY A 1 167 ? 8.359 14.625 3.08 1 94.81 167 GLY A O 1
ATOM 1339 N N . PRO A 1 168 ? 7.648 13.93 1.082 1 92.19 168 PRO A N 1
ATOM 1340 C CA . PRO A 1 168 ? 9.023 13.727 0.617 1 92.19 168 PRO A CA 1
ATOM 1341 C C . PRO A 1 168 ? 9.781 15.031 0.422 1 92.19 168 PRO A C 1
ATOM 1343 O O . PRO A 1 168 ? 9.195 16.031 0.004 1 92.19 168 PRO A O 1
ATOM 1346 N N . LYS A 1 169 ? 11.031 14.938 0.648 1 90.44 169 LYS A N 1
ATOM 1347 C CA . LYS A 1 169 ? 11.898 16.094 0.463 1 90.44 169 LYS A CA 1
ATOM 1348 C C . LYS A 1 169 ? 12.039 16.453 -1.016 1 90.44 169 LYS A C 1
ATOM 1350 O O . LYS A 1 169 ? 12.164 17.625 -1.372 1 90.44 169 LYS A O 1
ATOM 1355 N N . ASN A 1 170 ? 12.109 15.375 -1.752 1 80.69 170 ASN A N 1
ATOM 1356 C CA . ASN A 1 170 ? 12.273 15.547 -3.191 1 80.69 170 ASN A CA 1
ATOM 1357 C C . ASN A 1 170 ? 11.289 14.688 -3.979 1 80.69 170 ASN A C 1
ATOM 1359 O O . ASN A 1 170 ? 10.562 13.883 -3.398 1 80.69 170 ASN A O 1
ATOM 1363 N N . GLU A 1 171 ? 11.094 15.078 -5.25 1 65.44 171 GLU A N 1
ATOM 1364 C CA . GLU A 1 171 ? 10.078 14.484 -6.113 1 65.44 171 GLU A CA 1
ATOM 1365 C C . GLU A 1 171 ? 10.406 13.023 -6.41 1 65.44 171 GLU A C 1
ATOM 1367 O O . GLU A 1 171 ? 9.609 12.312 -7.035 1 65.44 171 GLU A O 1
ATOM 1372 N N . LYS A 1 172 ? 11.344 12.617 -5.863 1 57.56 172 LYS A N 1
ATOM 1373 C CA . LYS A 1 172 ? 11.656 11.273 -6.355 1 57.56 172 LYS A CA 1
ATOM 1374 C C . LYS A 1 172 ? 10.672 10.25 -5.801 1 57.56 172 LYS A C 1
ATOM 1376 O O . LYS A 1 172 ? 10.523 10.125 -4.586 1 57.56 172 LYS A O 1
ATOM 1381 N N . GLY A 1 173 ? 9.984 9.617 -6.645 1 52.16 173 GLY A N 1
ATOM 1382 C CA . GLY A 1 173 ? 9.219 8.391 -6.441 1 52.16 173 GLY A CA 1
ATOM 1383 C C . GLY A 1 173 ? 7.852 8.633 -5.84 1 52.16 173 GLY A C 1
ATOM 1384 O O . GLY A 1 173 ? 6.93 7.836 -6.035 1 52.16 173 GLY A O 1
ATOM 1385 N N . VAL A 1 174 ? 7.75 9.531 -4.738 1 59.09 174 VAL A N 1
ATOM 1386 C CA . VAL A 1 174 ? 6.449 9.625 -4.082 1 59.09 174 VAL A CA 1
ATOM 1387 C C . VAL A 1 174 ? 5.812 10.977 -4.383 1 59.09 174 VAL A C 1
ATOM 1389 O O . VAL A 1 174 ? 6.461 12.016 -4.25 1 59.09 174 VAL A O 1
ATOM 1392 N N . HIS A 1 175 ? 4.551 10.836 -4.91 1 66.44 175 HIS A N 1
ATOM 1393 C CA . HIS A 1 175 ? 3.977 12.039 -5.504 1 66.44 175 HIS A CA 1
ATOM 1394 C C . HIS A 1 175 ? 3.074 12.766 -4.516 1 66.44 175 HIS A C 1
ATOM 1396 O O . HIS A 1 175 ? 2.082 12.211 -4.043 1 66.44 175 HIS A O 1
ATOM 1402 N N . THR A 1 176 ? 3.695 13.672 -3.885 1 85.38 176 THR A N 1
ATOM 1403 C CA . THR A 1 176 ? 2.871 14.656 -3.193 1 85.38 176 THR A CA 1
ATOM 1404 C C . THR A 1 176 ? 2.758 15.938 -4.016 1 85.38 176 THR A C 1
ATOM 1406 O O . THR A 1 176 ? 3.609 16.219 -4.859 1 85.38 176 THR A O 1
ATOM 1409 N N . ASN A 1 177 ? 1.693 16.516 -3.875 1 89.69 177 ASN A N 1
ATOM 1410 C CA . ASN A 1 177 ? 1.431 17.812 -4.5 1 89.69 177 ASN A CA 1
ATOM 1411 C C . ASN A 1 177 ? 0.604 18.719 -3.592 1 89.69 177 ASN A C 1
ATOM 1413 O O . ASN A 1 177 ? -0.607 18.531 -3.459 1 89.69 177 ASN A O 1
ATOM 1417 N N . PRO A 1 178 ? 1.236 19.641 -3.033 1 94.12 178 PRO A N 1
ATOM 1418 C CA . PRO A 1 178 ? 2.613 20.109 -3.209 1 94.12 178 PRO A CA 1
ATOM 1419 C C . PRO A 1 178 ? 3.623 19.281 -2.414 1 94.12 178 PRO A C 1
ATOM 1421 O O . PRO A 1 178 ? 3.236 18.453 -1.594 1 94.12 178 PRO A O 1
ATOM 1424 N N . LEU A 1 179 ? 4.871 19.547 -2.744 1 94.81 179 LEU A N 1
ATOM 1425 C CA . LEU A 1 179 ? 5.949 19.125 -1.861 1 94.81 179 LEU A CA 1
ATOM 1426 C C . LEU A 1 179 ? 6.047 20.031 -0.643 1 94.81 179 LEU A C 1
ATOM 1428 O O . LEU A 1 179 ? 5.816 21.25 -0.746 1 94.81 179 LEU A O 1
ATOM 1432 N N . PRO A 1 180 ? 6.52 19.438 0.443 1 96.81 180 PRO A N 1
ATOM 1433 C CA . PRO A 1 180 ? 6.617 20.234 1.658 1 96.81 180 PRO A CA 1
ATOM 1434 C C . PRO A 1 180 ? 7.52 21.469 1.48 1 96.81 180 PRO A C 1
ATOM 1436 O O . PRO A 1 180 ? 7.176 22.562 1.935 1 96.81 180 PRO A O 1
ATOM 1439 N N . MET A 1 181 ? 8.562 21.312 0.756 1 96.44 181 MET A N 1
ATOM 1440 C CA . MET A 1 181 ? 9.531 22.391 0.64 1 96.44 181 MET A CA 1
ATOM 1441 C C . MET A 1 181 ? 9.359 23.141 -0.675 1 96.44 181 MET A C 1
ATOM 1443 O O . MET A 1 181 ? 10.156 24.016 -1.008 1 96.44 181 MET A O 1
ATOM 1447 N N . ALA A 1 182 ? 8.367 22.797 -1.416 1 94.88 182 ALA A N 1
ATOM 1448 C CA . ALA A 1 182 ? 8.039 23.453 -2.676 1 94.88 182 ALA A CA 1
ATOM 1449 C C . ALA A 1 182 ? 6.527 23.562 -2.869 1 94.88 182 ALA A C 1
ATOM 1451 O O . ALA A 1 182 ? 5.98 23.016 -3.832 1 94.88 182 ALA A O 1
ATOM 1452 N N . PRO A 1 183 ? 5.934 24.344 -2.07 1 95.94 183 PRO A N 1
ATOM 1453 C CA . PRO A 1 183 ? 4.469 24.359 -2.07 1 95.94 183 PRO A CA 1
ATOM 1454 C C . PRO A 1 183 ? 3.889 25.219 -3.195 1 95.94 183 PRO A C 1
ATOM 1456 O O . PRO A 1 183 ? 2.674 25.203 -3.412 1 95.94 183 PRO A O 1
ATOM 1459 N N . GLY A 1 184 ? 4.703 25.953 -3.92 1 94.5 184 GLY A N 1
ATOM 1460 C CA . GLY A 1 184 ? 4.25 26.75 -5.047 1 94.5 184 GLY A CA 1
ATOM 1461 C C . GLY A 1 184 ? 4.398 28.25 -4.816 1 94.5 184 GLY A C 1
ATOM 1462 O O . GLY A 1 184 ? 4.387 28.703 -3.676 1 94.5 184 GLY A O 1
ATOM 1463 N N . GLU A 1 185 ? 4.477 29 -5.84 1 94.62 185 GLU A N 1
ATOM 1464 C CA . GLU A 1 185 ? 4.766 30.422 -5.797 1 94.62 185 GLU A CA 1
ATOM 1465 C C . GLU A 1 185 ? 3.641 31.203 -5.105 1 94.62 185 GLU A C 1
ATOM 1467 O O . GLU A 1 185 ? 3.9 32.094 -4.301 1 94.62 185 GLU A O 1
ATOM 1472 N N . GLN A 1 186 ? 2.504 30.875 -5.488 1 94.81 186 GLN A N 1
ATOM 1473 C CA . GLN A 1 186 ? 1.366 31.578 -4.91 1 94.81 186 GLN A CA 1
ATOM 1474 C C . GLN A 1 186 ? 1.292 31.359 -3.402 1 94.81 186 GLN A C 1
ATOM 1476 O O . GLN A 1 186 ? 0.951 32.281 -2.652 1 94.81 186 GLN A O 1
ATOM 1481 N N . PHE A 1 187 ? 1.578 30.234 -2.973 1 97.5 187 PHE A N 1
ATOM 1482 C CA . PHE A 1 187 ? 1.56 29.891 -1.558 1 97.5 187 PHE A CA 1
ATOM 1483 C C . PHE A 1 187 ? 2.607 30.688 -0.787 1 97.5 187 PHE A C 1
ATOM 1485 O O . PHE A 1 187 ? 2.309 31.266 0.258 1 97.5 187 PHE A O 1
ATOM 1492 N N . VAL A 1 188 ? 3.777 30.797 -1.335 1 96.88 188 VAL A N 1
ATOM 1493 C CA . VAL A 1 188 ? 4.891 31.375 -0.587 1 96.88 188 VAL A CA 1
ATOM 1494 C C . VAL A 1 188 ? 4.758 32.875 -0.558 1 96.88 188 VAL A C 1
ATOM 1496 O O . VAL A 1 188 ? 5.484 33.562 0.17 1 96.88 188 VAL A O 1
ATOM 1499 N N . ARG A 1 189 ? 3.885 33.406 -1.301 1 95.44 189 ARG A N 1
ATOM 1500 C CA . ARG A 1 189 ? 3.6 34.812 -1.227 1 95.44 189 ARG A CA 1
ATOM 1501 C C . ARG A 1 189 ? 2.844 35.156 0.052 1 95.44 189 ARG A C 1
ATOM 1503 O O . ARG A 1 189 ? 2.916 36.312 0.539 1 95.44 189 ARG A O 1
ATOM 1510 N N . ARG A 1 190 ? 2.186 34.156 0.597 1 96.81 190 ARG A N 1
ATOM 1511 C CA . ARG A 1 190 ? 1.3 34.438 1.721 1 96.81 190 ARG A CA 1
ATOM 1512 C C . ARG A 1 190 ? 1.723 33.656 2.963 1 96.81 190 ARG A C 1
ATOM 1514 O O . ARG A 1 190 ? 1.278 33.969 4.074 1 96.81 190 ARG A O 1
ATOM 1521 N N . TRP A 1 191 ? 2.564 32.719 2.73 1 98.31 191 TRP A N 1
ATOM 1522 C CA . TRP A 1 191 ? 2.977 31.844 3.82 1 98.31 191 TRP A CA 1
ATOM 1523 C C . TRP A 1 191 ? 4.496 31.75 3.9 1 98.31 191 TRP A C 1
ATOM 1525 O O . TRP A 1 191 ? 5.164 31.5 2.891 1 98.31 191 TRP A O 1
ATOM 1535 N N . LYS A 1 192 ? 5.043 31.906 5.062 1 98.38 192 LYS A N 1
ATOM 1536 C CA . LYS A 1 192 ? 6.484 31.859 5.281 1 98.38 192 LYS A CA 1
ATOM 1537 C C . LYS A 1 192 ? 6.891 30.578 6.016 1 98.38 192 LYS A C 1
ATOM 1539 O O . LYS A 1 192 ? 6.285 30.219 7.031 1 98.38 192 LYS A O 1
ATOM 1544 N N . LEU A 1 193 ? 7.914 29.953 5.535 1 98.62 193 LEU A N 1
ATOM 1545 C CA . LEU A 1 193 ? 8.484 28.797 6.23 1 98.62 193 LEU A CA 1
ATOM 1546 C C . LEU A 1 193 ? 9.094 29.219 7.562 1 98.62 193 LEU A C 1
ATOM 1548 O O . LEU A 1 193 ? 9.984 30.078 7.602 1 98.62 193 LEU A O 1
ATOM 1552 N N . VAL A 1 194 ? 8.688 28.562 8.648 1 98.56 194 VAL A N 1
ATOM 1553 C CA . VAL A 1 194 ? 9.164 29.016 9.953 1 98.56 194 VAL A CA 1
ATOM 1554 C C . VAL A 1 194 ? 9.875 27.859 10.672 1 98.56 194 VAL A C 1
ATOM 1556 O O . VAL A 1 194 ? 10.609 28.078 11.633 1 98.56 194 VAL A O 1
ATOM 1559 N N . GLU A 1 195 ? 9.617 26.656 10.211 1 98.38 195 GLU A N 1
ATOM 1560 C CA . GLU A 1 195 ? 10.25 25.469 10.781 1 98.38 195 GLU A CA 1
ATOM 1561 C C . GLU A 1 195 ? 10.273 24.312 9.781 1 98.38 195 GLU A C 1
ATOM 1563 O O . GLU A 1 195 ? 9.336 24.156 9 1 98.38 195 GLU A O 1
ATOM 1568 N N . HIS A 1 196 ? 11.359 23.578 9.742 1 98 196 HIS A N 1
ATOM 1569 C CA . HIS A 1 196 ? 11.391 22.328 8.977 1 98 196 HIS A CA 1
ATOM 1570 C C . HIS A 1 196 ? 12.398 21.344 9.562 1 98 196 HIS A C 1
ATOM 1572 O O . HIS A 1 196 ? 13.398 21.766 10.164 1 98 196 HIS A O 1
ATOM 1578 N N . PHE A 1 197 ? 12.125 20.141 9.5 1 98 197 PHE A N 1
ATOM 1579 C CA . PHE A 1 197 ? 13.039 19.094 9.938 1 98 197 PHE A CA 1
ATOM 1580 C C . PHE A 1 197 ? 12.695 17.75 9.273 1 98 197 PHE A C 1
ATOM 1582 O O . PHE A 1 197 ? 11.578 17.578 8.773 1 98 197 PHE A O 1
ATOM 1589 N N . ASP A 1 198 ? 13.664 16.891 9.281 1 96.75 198 ASP A N 1
ATOM 1590 C CA . ASP A 1 198 ? 13.461 15.57 8.695 1 96.75 198 ASP A CA 1
ATOM 1591 C C . ASP A 1 198 ? 12.648 14.68 9.633 1 96.75 198 ASP A C 1
ATOM 1593 O O . ASP A 1 198 ? 12.688 14.852 10.852 1 96.75 198 ASP A O 1
ATOM 1597 N N . ILE A 1 199 ? 11.906 13.789 9.062 1 96.38 199 ILE A N 1
ATOM 1598 C CA . ILE A 1 199 ? 11.109 12.844 9.836 1 96.38 199 ILE A CA 1
ATOM 1599 C C . ILE A 1 199 ? 11.352 11.43 9.328 1 96.38 199 ILE A C 1
ATOM 1601 O O . ILE A 1 199 ? 11.477 11.203 8.125 1 96.38 199 ILE A O 1
ATOM 1605 N N . GLY A 1 200 ? 11.422 10.508 10.289 1 94.12 200 GLY A N 1
ATOM 1606 C CA . GLY A 1 200 ? 11.57 9.102 9.961 1 94.12 200 GLY A CA 1
ATOM 1607 C C . GLY A 1 200 ? 13.016 8.664 9.859 1 94.12 200 GLY A C 1
ATOM 1608 O O . GLY A 1 200 ? 13.914 9.492 9.727 1 94.12 200 GLY A O 1
ATOM 1609 N N . SER A 1 201 ? 13.203 7.379 9.766 1 88.69 201 SER A N 1
ATOM 1610 C CA . SER A 1 201 ? 14.547 6.812 9.797 1 88.69 201 SER A CA 1
ATOM 1611 C C . SER A 1 201 ? 15.203 6.855 8.422 1 88.69 201 SER A C 1
ATOM 1613 O O . SER A 1 201 ? 16.422 6.906 8.312 1 88.69 201 SER A O 1
ATOM 1615 N N . GLU A 1 202 ? 14.422 6.875 7.363 1 83.44 202 GLU A N 1
ATOM 1616 C CA . GLU A 1 202 ? 14.969 6.832 6.008 1 83.44 202 GLU A CA 1
ATOM 1617 C C . GLU A 1 202 ? 15.422 8.219 5.551 1 83.44 202 GLU A C 1
ATOM 1619 O O . GLU A 1 202 ? 16.094 8.352 4.527 1 83.44 202 GLU A O 1
ATOM 1624 N N . ASN A 1 203 ? 15.039 9.242 6.199 1 85.81 203 ASN A N 1
ATOM 1625 C CA . ASN A 1 203 ? 15.422 10.617 5.91 1 85.81 203 ASN A CA 1
ATOM 1626 C C . ASN A 1 203 ? 14.984 11.047 4.512 1 85.81 203 ASN A C 1
ATOM 1628 O O . ASN A 1 203 ? 15.719 11.75 3.816 1 85.81 203 ASN A O 1
ATOM 1632 N N . ILE A 1 204 ? 13.891 10.57 4.109 1 88.56 204 ILE A N 1
ATOM 1633 C CA . ILE A 1 204 ? 13.391 10.93 2.789 1 88.56 204 ILE A CA 1
ATOM 1634 C C . ILE A 1 204 ? 12.195 11.875 2.932 1 88.56 204 ILE A C 1
ATOM 1636 O O . ILE A 1 204 ? 11.773 12.5 1.96 1 88.56 204 ILE A O 1
ATOM 1640 N N . ASN A 1 205 ? 11.695 11.938 4.133 1 93.31 205 ASN A N 1
ATOM 1641 C CA . ASN A 1 205 ? 10.539 12.781 4.41 1 93.31 205 ASN A CA 1
ATOM 1642 C C . ASN A 1 205 ? 10.898 13.961 5.309 1 93.31 205 ASN A C 1
ATOM 1644 O O . ASN A 1 205 ? 11.922 13.922 6 1 93.31 205 ASN A O 1
ATOM 1648 N N . CYS A 1 206 ? 10.07 14.953 5.227 1 96.62 206 CYS A N 1
ATOM 1649 C CA . CYS A 1 206 ? 10.266 16.094 6.117 1 96.62 206 CYS A CA 1
ATOM 1650 C C . CYS A 1 206 ? 8.938 16.703 6.523 1 96.62 206 CYS A C 1
ATOM 1652 O O . CYS A 1 206 ? 7.895 16.391 5.941 1 96.62 206 CYS A O 1
ATOM 1654 N N . VAL A 1 207 ? 9.039 17.5 7.59 1 98.19 207 VAL A N 1
ATOM 1655 C CA . VAL A 1 207 ? 7.969 18.375 8.07 1 98.19 207 VAL A CA 1
ATOM 1656 C C . VAL A 1 207 ? 8.32 19.828 7.77 1 98.19 207 VAL A C 1
ATOM 1658 O O . VAL A 1 207 ? 9.445 20.266 8.008 1 98.19 207 VAL A O 1
ATOM 1661 N N . ALA A 1 208 ? 7.391 20.5 7.191 1 98.62 208 ALA A N 1
ATOM 1662 C CA . ALA A 1 208 ? 7.516 21.938 6.984 1 98.62 208 ALA A CA 1
ATOM 1663 C C . ALA A 1 208 ? 6.328 22.688 7.586 1 98.62 208 ALA A C 1
ATOM 1665 O O . ALA A 1 208 ? 5.176 22.359 7.305 1 98.62 208 ALA A O 1
ATOM 1666 N N . ILE A 1 209 ? 6.621 23.641 8.43 1 98.88 209 ILE A N 1
ATOM 1667 C CA . ILE A 1 209 ? 5.582 24.469 9.031 1 98.88 209 ILE A CA 1
ATOM 1668 C C . ILE A 1 209 ? 5.664 25.891 8.469 1 98.88 209 ILE A C 1
ATOM 1670 O O . ILE A 1 209 ? 6.723 26.516 8.5 1 98.88 209 ILE A O 1
ATOM 1674 N N . TYR A 1 210 ? 4.555 26.312 7.953 1 98.88 210 TYR A N 1
ATOM 1675 C CA . TYR A 1 210 ? 4.445 27.641 7.367 1 98.88 210 TYR A CA 1
ATOM 1676 C C . TYR A 1 210 ? 3.506 28.516 8.188 1 98.88 210 TYR A C 1
ATOM 1678 O O . TYR A 1 210 ? 2.469 28.047 8.664 1 98.88 210 TYR A O 1
ATOM 1686 N N . GLU A 1 211 ? 3.848 29.734 8.305 1 98.75 211 GLU A N 1
ATOM 1687 C CA . GLU A 1 211 ? 3.039 30.719 9.008 1 98.75 211 GLU A CA 1
ATOM 1688 C C . GLU A 1 211 ? 2.514 31.781 8.055 1 98.75 211 GLU A C 1
ATOM 1690 O O . GLU A 1 211 ? 3.24 32.25 7.172 1 98.75 211 GLU A O 1
ATOM 1695 N N . ARG A 1 212 ? 1.264 32.156 8.258 1 97.69 212 ARG A N 1
ATOM 1696 C CA . ARG A 1 212 ? 0.638 33.188 7.441 1 97.69 212 ARG A CA 1
ATOM 1697 C C . ARG A 1 212 ? 1.354 34.531 7.609 1 97.69 212 ARG A C 1
ATOM 1699 O O . ARG A 1 212 ? 1.622 34.969 8.727 1 97.69 212 ARG A O 1
ATOM 1706 N N . MET A 1 213 ? 1.615 35.156 6.469 1 95.5 213 MET A N 1
ATOM 1707 C CA . MET A 1 213 ? 2.236 36.469 6.484 1 95.5 213 MET A CA 1
ATOM 1708 C C . MET A 1 213 ? 1.181 37.562 6.609 1 95.5 213 MET A C 1
ATOM 1710 O O . MET A 1 213 ? 0.063 37.406 6.113 1 95.5 213 MET A O 1
ATOM 1714 N N . PRO A 1 214 ? 1.554 38.688 7.363 1 87.75 214 PRO A N 1
ATOM 1715 C CA . PRO A 1 214 ? 0.627 39.812 7.418 1 87.75 214 PRO A CA 1
ATOM 1716 C C . PRO A 1 214 ? 0.305 40.375 6.035 1 87.75 214 PRO A C 1
ATOM 1718 O O . PRO A 1 214 ? 1.134 40.312 5.125 1 87.75 214 PRO A O 1
ATOM 1721 N N . ALA A 1 215 ? -0.905 40.688 5.801 1 77.06 215 ALA A N 1
ATOM 1722 C CA . ALA A 1 215 ? -1.3 41.312 4.527 1 77.06 215 ALA A CA 1
ATOM 1723 C C . ALA A 1 215 ? -0.414 42.5 4.184 1 77.06 215 ALA A C 1
ATOM 1725 O O . ALA A 1 215 ? -0.055 43.281 5.059 1 77.06 215 ALA A O 1
ATOM 1726 N N . GLN A 1 216 ? 0.391 42.406 3.215 1 61 216 GLN A N 1
ATOM 1727 C CA . GLN A 1 216 ? 1.176 43.531 2.785 1 61 216 GLN A CA 1
ATOM 1728 C C . GLN A 1 216 ? 0.282 44.75 2.527 1 61 216 GLN A C 1
ATOM 1730 O O . GLN A 1 216 ? -0.711 44.656 1.803 1 61 216 GLN A O 1
ATOM 1735 N N . THR A 1 217 ? 0.103 45.562 3.459 1 51.72 217 THR A N 1
ATOM 1736 C CA . THR A 1 217 ? -0.537 46.875 3.191 1 51.72 217 THR A CA 1
ATOM 1737 C C . THR A 1 217 ? 0.064 47.531 1.95 1 51.72 217 THR A C 1
ATOM 1739 O O . THR A 1 217 ? 1.273 47.75 1.886 1 51.72 217 THR A O 1
ATOM 1742 N N . GLU A 1 218 ? -0.392 47.156 0.852 1 49.81 218 GLU A N 1
ATOM 1743 C CA . GLU A 1 218 ? 0.001 48.031 -0.256 1 49.81 218 GLU A CA 1
ATOM 1744 C C . GLU A 1 218 ? -0.079 49.5 0.138 1 49.81 218 GLU A C 1
ATOM 1746 O O . GLU A 1 218 ? -1.154 50 0.473 1 49.81 218 GLU A O 1
ATOM 1751 N N . SER A 1 219 ? 0.854 50.062 0.836 1 47.91 219 SER A N 1
ATOM 1752 C CA . SER A 1 219 ? 0.922 51.531 0.93 1 47.91 219 SER A CA 1
ATOM 1753 C C . SER A 1 219 ? 0.763 52.156 -0.44 1 47.91 219 SER A C 1
ATOM 1755 O O . SER A 1 219 ? 1.631 52.031 -1.304 1 47.91 219 SER A O 1
ATOM 1757 N N . VAL A 1 220 ? -0.4 52.25 -0.935 1 50.28 220 VAL A N 1
ATOM 1758 C CA . VAL A 1 220 ? -0.647 53.188 -2.047 1 50.28 220 VAL A CA 1
ATOM 1759 C C . VAL A 1 220 ? -0.019 54.531 -1.75 1 50.28 220 VAL A C 1
ATOM 1761 O O . VAL A 1 220 ? -0.46 55.25 -0.844 1 50.28 220 VAL A O 1
ATOM 1764 N N . SER A 1 221 ? 1.248 54.719 -1.939 1 46.62 221 SER A N 1
ATOM 1765 C CA . SER A 1 221 ? 1.818 56.031 -2.004 1 46.62 221 SER A CA 1
ATOM 1766 C C . SER A 1 221 ? 1.018 56.938 -2.943 1 46.62 221 SER A C 1
ATOM 1768 O O . SER A 1 221 ? 0.897 56.656 -4.137 1 46.62 221 SER A O 1
ATOM 1770 N N . GLU A 1 222 ? -0.021 57.625 -2.482 1 44 222 GLU A N 1
ATOM 1771 C CA . GLU A 1 222 ? -0.609 58.781 -3.146 1 44 222 GLU A CA 1
ATOM 1772 C C . GLU A 1 222 ? 0.469 59.75 -3.629 1 44 222 GLU A C 1
ATOM 1774 O O . GLU A 1 222 ? 1.106 60.406 -2.82 1 44 222 GLU A O 1
ATOM 1779 N N . ASP A 1 223 ? 1.238 59.438 -4.547 1 44.88 223 ASP A N 1
ATOM 1780 C CA . ASP A 1 223 ? 1.993 60.469 -5.25 1 44.88 223 ASP A CA 1
ATOM 1781 C C . ASP A 1 223 ? 1.103 61.656 -5.602 1 44.88 223 ASP A C 1
ATOM 1783 O O . ASP A 1 223 ? 0.121 61.531 -6.332 1 44.88 223 ASP A O 1
ATOM 1787 N N . LYS A 1 224 ? 0.989 62.688 -4.684 1 48.84 224 LYS A N 1
ATOM 1788 C CA . LYS A 1 224 ? 0.59 64.062 -4.984 1 48.84 224 LYS A CA 1
ATOM 1789 C C . LYS A 1 224 ? 1.253 64.562 -6.266 1 48.84 224 LYS A C 1
ATOM 1791 O O . LYS A 1 224 ? 2.48 64.562 -6.383 1 48.84 224 LYS A O 1
ATOM 1796 N N . VAL A 1 225 ? 0.465 64.938 -7.434 1 36.97 225 VAL A N 1
ATOM 1797 C CA . VAL A 1 225 ? 0.892 65.938 -8.406 1 36.97 225 VAL A CA 1
ATOM 1798 C C . VAL A 1 225 ? 0.844 67.312 -7.77 1 36.97 225 VAL A C 1
ATOM 1800 O O . VAL A 1 225 ? -0.081 67.625 -7.016 1 36.97 225 VAL A O 1
ATOM 1803 N N . MET B 1 1 ? -8.07 -2.904 8.883 1 16.2 1 MET B N 1
ATOM 1804 C CA . MET B 1 1 ? -8.781 -1.744 8.352 1 16.2 1 MET B CA 1
ATOM 1805 C C . MET B 1 1 ? -7.82 -0.808 7.621 1 16.2 1 MET B C 1
ATOM 1807 O O . MET B 1 1 ? -7.129 -0.006 8.25 1 16.2 1 MET B O 1
ATOM 1811 N N . HIS B 1 2 ? -6.992 -1.369 6.699 1 22.84 2 HIS B N 1
ATOM 1812 C CA . HIS B 1 2 ? -5.887 -0.925 5.855 1 22.84 2 HIS B CA 1
ATOM 1813 C C . HIS B 1 2 ? -6.32 0.205 4.93 1 22.84 2 HIS B C 1
ATOM 1815 O O . HIS B 1 2 ? -7.359 0.109 4.27 1 22.84 2 HIS B O 1
ATOM 1821 N N . ASP B 1 3 ? -6.199 1.387 5.355 1 25.45 3 ASP B N 1
ATOM 1822 C CA . ASP B 1 3 ? -6.516 2.639 4.672 1 25.45 3 ASP B CA 1
ATOM 1823 C C . ASP B 1 3 ? -6.141 2.57 3.195 1 25.45 3 ASP B C 1
ATOM 1825 O O . ASP B 1 3 ? -4.961 2.43 2.855 1 25.45 3 ASP B O 1
ATOM 1829 N N . ARG B 1 4 ? -6.957 1.998 2.363 1 31.25 4 ARG B N 1
ATOM 1830 C CA . ARG B 1 4 ? -6.891 2.055 0.907 1 31.25 4 ARG B CA 1
ATOM 1831 C C . ARG B 1 4 ? -6.559 3.465 0.429 1 31.25 4 ARG B C 1
ATOM 1833 O O . ARG B 1 4 ? -7.402 4.363 0.5 1 31.25 4 ARG B O 1
ATOM 1840 N N . SER B 1 5 ? -5.426 3.889 0.842 1 32.28 5 SER B N 1
ATOM 1841 C CA . SER B 1 5 ? -4.977 5.219 0.451 1 32.28 5 SER B CA 1
ATOM 1842 C C . SER B 1 5 ? -5.305 5.508 -1.01 1 32.28 5 SER B C 1
ATOM 1844 O O . SER B 1 5 ? -5.234 4.613 -1.855 1 32.28 5 SER B O 1
ATOM 1846 N N . GLN B 1 6 ? -6.246 6.145 -1.338 1 38.44 6 GLN B N 1
ATOM 1847 C CA . GLN B 1 6 ? -6.27 6.719 -2.68 1 38.44 6 GLN B CA 1
ATOM 1848 C C . GLN B 1 6 ? -4.859 6.812 -3.258 1 38.44 6 GLN B C 1
ATOM 1850 O O . GLN B 1 6 ? -3.926 7.23 -2.566 1 38.44 6 GLN B O 1
ATOM 1855 N N . PRO B 1 7 ? -4.582 5.746 -4.184 1 42.66 7 PRO B N 1
ATOM 1856 C CA . PRO B 1 7 ? -3.256 6.016 -4.742 1 42.66 7 PRO B CA 1
ATOM 1857 C C . PRO B 1 7 ? -2.932 7.508 -4.793 1 42.66 7 PRO B C 1
ATOM 1859 O O . PRO B 1 7 ? -3.826 8.328 -5.004 1 42.66 7 PRO B O 1
ATOM 1862 N N . GLY B 1 8 ? -1.989 7.875 -4.102 1 45.5 8 GLY B N 1
ATOM 1863 C CA . GLY B 1 8 ? -1.548 9.234 -4.371 1 45.5 8 GLY B CA 1
ATOM 1864 C C . GLY B 1 8 ? -1.532 9.578 -5.848 1 45.5 8 GLY B C 1
ATOM 1865 O O . GLY B 1 8 ? -1.742 8.703 -6.695 1 45.5 8 GLY B O 1
ATOM 1866 N N . ALA B 1 9 ? -1.762 10.75 -6.293 1 43.91 9 ALA B N 1
ATOM 1867 C CA . ALA B 1 9 ? -1.735 11.25 -7.664 1 43.91 9 ALA B CA 1
ATOM 1868 C C . ALA B 1 9 ? -0.718 10.492 -8.508 1 43.91 9 ALA B C 1
ATOM 1870 O O . ALA B 1 9 ? -0.989 10.156 -9.664 1 43.91 9 ALA B O 1
ATOM 1871 N N . GLY B 1 10 ? 0.397 10.094 -7.855 1 50.75 10 GLY B N 1
ATOM 1872 C CA . GLY B 1 10 ? 1.42 9.359 -8.586 1 50.75 10 GLY B CA 1
ATOM 1873 C C . GLY B 1 10 ? 1.004 7.945 -8.938 1 50.75 10 GLY B C 1
ATOM 1874 O O . GLY B 1 10 ? 1.268 7.473 -10.047 1 50.75 10 GLY B O 1
ATOM 1875 N N . ASP B 1 11 ? 0.239 7.316 -8.023 1 61.84 11 ASP B N 1
ATOM 1876 C CA . ASP B 1 11 ? -0.234 5.961 -8.281 1 61.84 11 ASP B CA 1
ATOM 1877 C C . ASP B 1 11 ? -1.238 5.941 -9.43 1 61.84 11 ASP B C 1
ATOM 1879 O O . ASP B 1 11 ? -1.228 5.023 -10.258 1 61.84 11 ASP B O 1
ATOM 1883 N N . ASN B 1 12 ? -1.859 7.078 -9.555 1 69.81 12 ASN B N 1
ATOM 1884 C CA . ASN B 1 12 ? -2.861 7.148 -10.617 1 69.81 12 ASN B CA 1
ATOM 1885 C C . ASN B 1 12 ? -2.217 7.262 -11.992 1 69.81 12 ASN B C 1
ATOM 1887 O O . ASN B 1 12 ? -2.656 6.609 -12.945 1 69.81 12 ASN B O 1
ATOM 1891 N N . GLU B 1 13 ? -1.112 8.086 -12 1 76.31 13 GLU B N 1
ATOM 1892 C CA . GLU B 1 13 ? -0.435 8.227 -13.289 1 76.31 13 GLU B CA 1
ATOM 1893 C C . GLU B 1 13 ? 0.246 6.926 -13.703 1 76.31 13 GLU B C 1
ATOM 1895 O O . GLU B 1 13 ? 0.173 6.527 -14.867 1 76.31 13 GLU B O 1
ATOM 1900 N N . ASP B 1 14 ? 0.857 6.305 -12.781 1 83.81 14 ASP B N 1
ATOM 1901 C CA . ASP B 1 14 ? 1.528 5.043 -13.078 1 83.81 14 ASP B CA 1
ATOM 1902 C C . ASP B 1 14 ? 0.522 3.969 -13.492 1 83.81 14 ASP B C 1
ATOM 1904 O O . ASP B 1 14 ? 0.783 3.189 -14.414 1 83.81 14 ASP B O 1
ATOM 1908 N N . GLN B 1 15 ? -0.599 4.004 -12.891 1 85.56 15 GLN B N 1
ATOM 1909 C CA . GLN B 1 15 ? -1.641 3.045 -13.242 1 85.56 15 GLN B CA 1
ATOM 1910 C C . GLN B 1 15 ? -2.129 3.26 -14.672 1 85.56 15 GLN B C 1
ATOM 1912 O O . GLN B 1 15 ? -2.33 2.297 -15.414 1 85.56 15 GLN B O 1
ATOM 1917 N N . ARG B 1 16 ? -2.273 4.516 -14.992 1 86.5 16 ARG B N 1
ATOM 1918 C CA . ARG B 1 16 ? -2.705 4.836 -16.344 1 86.5 16 ARG B CA 1
ATOM 1919 C C . ARG B 1 16 ? -1.677 4.371 -17.375 1 86.5 16 ARG B C 1
ATOM 1921 O O . ARG B 1 16 ? -2.039 3.838 -18.422 1 86.5 16 ARG B O 1
ATOM 1928 N N . LEU B 1 17 ? -0.476 4.598 -17 1 89.62 17 LEU B N 1
ATOM 1929 C CA . LEU B 1 17 ? 0.597 4.18 -17.906 1 89.62 17 LEU B CA 1
ATOM 1930 C C . LEU B 1 17 ? 0.634 2.662 -18.047 1 89.62 17 LEU B C 1
ATOM 1932 O O . LEU B 1 17 ? 0.798 2.135 -19.141 1 89.62 17 LEU B O 1
ATOM 1936 N N . ILE B 1 18 ? 0.466 1.969 -17 1 92.06 18 ILE B N 1
ATOM 1937 C CA . ILE B 1 18 ? 0.464 0.51 -17.016 1 92.06 18 ILE B CA 1
ATOM 1938 C C . ILE B 1 18 ? -0.67 0.001 -17.891 1 92.06 18 ILE B C 1
ATOM 1940 O O . ILE B 1 18 ? -0.45 -0.834 -18.781 1 92.06 18 ILE B O 1
ATOM 1944 N N . VAL B 1 19 ? -1.817 0.588 -17.766 1 91.25 19 VAL B N 1
ATOM 1945 C CA . VAL B 1 19 ? -2.979 0.16 -18.531 1 91.25 19 VAL B CA 1
ATOM 1946 C C . VAL B 1 19 ? -2.748 0.447 -20.016 1 91.25 19 VAL B C 1
ATOM 1948 O O . VAL B 1 19 ? -3.098 -0.368 -20.875 1 91.25 19 VAL B O 1
ATOM 1951 N N . SER B 1 20 ? -2.174 1.575 -20.25 1 93.38 20 SER B N 1
ATOM 1952 C CA . SER B 1 20 ? -1.884 1.913 -21.641 1 93.38 20 SER B CA 1
ATOM 1953 C C . SER B 1 20 ? -0.936 0.897 -22.266 1 93.38 20 SER B C 1
ATOM 1955 O O . SER B 1 20 ? -1.135 0.48 -23.406 1 93.38 20 SER B O 1
ATOM 1957 N N . PHE B 1 21 ? 0.037 0.465 -21.594 1 94.56 21 PHE B N 1
ATOM 1958 C CA . PHE B 1 21 ? 1.012 -0.487 -22.109 1 94.56 21 PHE B CA 1
ATOM 1959 C C . PHE B 1 21 ? 0.403 -1.88 -22.219 1 94.56 21 PHE B C 1
ATOM 1961 O O . PHE B 1 21 ? 0.784 -2.664 -23.094 1 94.56 21 PHE B O 1
ATOM 1968 N N . MET B 1 22 ? -0.511 -2.172 -21.422 1 93.69 22 MET B N 1
ATOM 1969 C CA . MET B 1 22 ? -1.198 -3.457 -21.516 1 93.69 22 MET B CA 1
ATOM 1970 C C . MET B 1 22 ? -2.002 -3.555 -22.812 1 93.69 22 MET B C 1
ATOM 1972 O O . MET B 1 22 ? -2.01 -4.598 -23.469 1 93.69 22 MET B O 1
ATOM 1976 N N . ARG B 1 23 ? -2.586 -2.451 -23.125 1 92.62 23 ARG B N 1
ATOM 1977 C CA . ARG B 1 23 ? -3.402 -2.422 -24.344 1 92.62 23 ARG B CA 1
ATOM 1978 C C . ARG B 1 23 ? -2.553 -2.682 -25.578 1 92.62 23 ARG B C 1
ATOM 1980 O O . ARG B 1 23 ? -3.053 -3.189 -26.594 1 92.62 23 ARG B O 1
ATOM 1987 N N . THR B 1 24 ? -1.283 -2.393 -25.422 1 95 24 THR B N 1
ATOM 1988 C CA . THR B 1 24 ? -0.397 -2.549 -26.562 1 95 24 THR B CA 1
ATOM 1989 C C . THR B 1 24 ? 0.578 -3.701 -26.344 1 95 24 THR B C 1
ATOM 1991 O O . THR B 1 24 ? 1.589 -3.809 -27.047 1 95 24 THR B O 1
ATOM 1994 N N . ASN B 1 25 ? 0.389 -4.5 -25.391 1 95.56 25 ASN B N 1
ATOM 1995 C CA . ASN B 1 25 ? 1.154 -5.699 -25.062 1 95.56 25 ASN B CA 1
ATOM 1996 C C . ASN B 1 25 ? 2.629 -5.379 -24.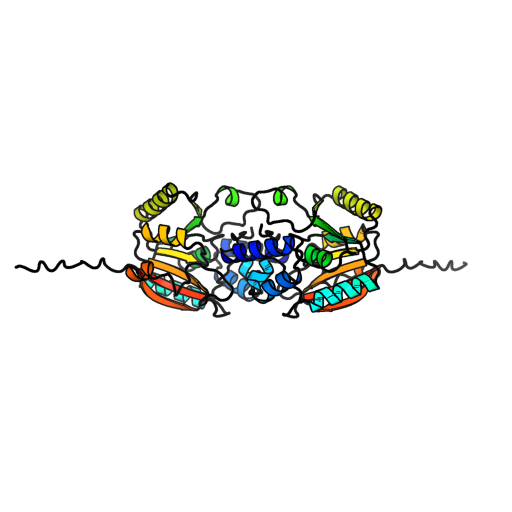844 1 95.56 25 ASN B C 1
ATOM 1998 O O . ASN B 1 25 ? 3.506 -6.086 -25.344 1 95.56 25 ASN B O 1
ATOM 2002 N N . LYS B 1 26 ? 2.893 -4.27 -24.172 1 96.88 26 LYS B N 1
ATOM 2003 C CA . LYS B 1 26 ? 4.258 -3.83 -23.906 1 96.88 26 LYS B CA 1
ATOM 2004 C C . LYS B 1 26 ? 4.66 -4.137 -22.469 1 96.88 26 LYS B C 1
ATOM 2006 O O . LYS B 1 26 ? 4.941 -3.227 -21.688 1 96.88 26 LYS B O 1
ATOM 2011 N N . TRP B 1 27 ? 4.805 -5.434 -22.266 1 97.44 27 TRP B N 1
ATOM 2012 C CA . TRP B 1 27 ? 5.066 -5.879 -20.906 1 97.44 27 TRP B CA 1
ATOM 2013 C C . TRP B 1 27 ? 6.449 -5.438 -20.438 1 97.44 27 TRP B C 1
ATOM 2015 O O . TRP B 1 27 ? 6.652 -5.148 -19.266 1 97.44 27 TRP B O 1
ATOM 2025 N N . ARG B 1 28 ? 7.406 -5.254 -21.328 1 97.94 28 ARG B N 1
ATOM 2026 C CA . ARG B 1 28 ? 8.75 -4.812 -20.969 1 97.94 28 ARG B CA 1
ATOM 2027 C C . ARG B 1 28 ? 8.734 -3.373 -20.469 1 97.94 28 ARG B C 1
ATOM 2029 O O . ARG B 1 28 ? 9.484 -3.021 -19.547 1 97.94 28 ARG B O 1
ATOM 2036 N N . LYS B 1 29 ? 7.883 -2.586 -21.016 1 97.25 29 LYS B N 1
ATOM 2037 C CA . LYS B 1 29 ? 7.754 -1.202 -20.562 1 97.25 29 LYS B CA 1
ATOM 2038 C C . LYS B 1 29 ? 7.148 -1.129 -19.156 1 97.25 29 LYS B C 1
ATOM 2040 O O . LYS B 1 29 ? 7.496 -0.244 -18.375 1 97.25 29 LYS B O 1
ATOM 2045 N N . ILE B 1 30 ? 6.273 -2.021 -18.906 1 96.75 30 ILE B N 1
ATOM 2046 C CA . ILE B 1 30 ? 5.688 -2.09 -17.578 1 96.75 30 ILE B CA 1
ATOM 2047 C C . ILE B 1 30 ? 6.762 -2.453 -16.547 1 96.75 30 ILE B C 1
ATOM 2049 O O . ILE B 1 30 ? 6.832 -1.853 -15.477 1 96.75 30 ILE B O 1
ATOM 2053 N N . ILE B 1 31 ? 7.609 -3.391 -16.906 1 97.06 31 ILE B N 1
ATOM 2054 C CA . ILE B 1 31 ? 8.719 -3.768 -16.031 1 97.06 31 ILE B CA 1
ATOM 2055 C C . ILE B 1 31 ? 9.609 -2.555 -15.773 1 97.06 31 ILE B C 1
ATOM 2057 O O . ILE B 1 31 ? 10.031 -2.316 -14.641 1 97.06 31 ILE B O 1
ATOM 2061 N N . GLU B 1 32 ? 9.828 -1.767 -16.766 1 95.44 32 GLU B N 1
ATOM 2062 C CA . GLU B 1 32 ? 10.672 -0.581 -16.641 1 95.44 32 GLU B CA 1
ATOM 2063 C C . GLU B 1 32 ? 10.062 0.441 -15.688 1 95.44 32 GLU B C 1
ATOM 2065 O O . GLU B 1 32 ? 10.773 1.061 -14.898 1 95.44 32 GLU B O 1
ATOM 2070 N N . ILE B 1 33 ? 8.789 0.614 -15.734 1 92.69 33 ILE B N 1
ATOM 2071 C CA . ILE B 1 33 ? 8.086 1.548 -14.859 1 92.69 33 ILE B CA 1
ATOM 2072 C C . ILE B 1 33 ? 8.352 1.185 -13.398 1 92.69 33 ILE B C 1
ATOM 2074 O O . ILE B 1 33 ? 8.648 2.057 -12.578 1 92.69 33 ILE B O 1
ATOM 2078 N N . GLY B 1 34 ? 8.258 -0.065 -13.141 1 92.12 34 GLY B N 1
ATOM 2079 C CA . GLY B 1 34 ? 8.43 -0.516 -11.766 1 92.12 34 GLY B CA 1
ATOM 2080 C C . GLY B 1 34 ? 9.82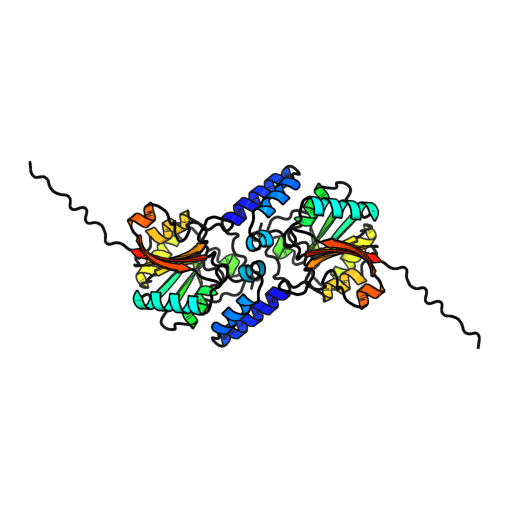8 -0.287 -11.234 1 92.12 34 GLY B C 1
ATOM 2081 O O . GLY B 1 34 ? 10.023 -0.095 -10.031 1 92.12 34 GLY B O 1
ATOM 2082 N N . GLN B 1 35 ? 10.789 -0.303 -12.148 1 90.94 35 GLN B N 1
ATOM 2083 C CA . GLN B 1 35 ? 12.172 -0.086 -11.734 1 90.94 35 GLN B CA 1
ATOM 2084 C C . GLN B 1 35 ? 12.383 1.354 -11.273 1 90.94 35 GLN B C 1
ATOM 2086 O O . GLN B 1 35 ? 13.289 1.631 -10.484 1 90.94 35 GLN B O 1
ATOM 2091 N N . ASP B 1 36 ? 11.516 2.207 -11.68 1 86.12 36 ASP B N 1
ATOM 2092 C CA . ASP B 1 36 ? 11.656 3.623 -11.352 1 86.12 36 ASP B CA 1
ATOM 2093 C C . ASP B 1 36 ? 10.883 3.969 -10.078 1 86.12 36 ASP B C 1
ATOM 2095 O O . ASP B 1 36 ? 11.039 5.062 -9.531 1 86.12 36 ASP B O 1
ATOM 2099 N N . LEU B 1 37 ? 10.094 3.049 -9.609 1 84.56 37 LEU B N 1
ATOM 2100 C CA . LEU B 1 37 ? 9.281 3.285 -8.422 1 84.56 37 LEU B CA 1
ATOM 2101 C C . LEU B 1 37 ? 10.039 2.896 -7.156 1 84.56 37 LEU B C 1
ATOM 2103 O O . LEU B 1 37 ? 10.891 1.999 -7.184 1 84.56 37 LEU B O 1
ATOM 2107 N N . THR B 1 38 ? 9.711 3.637 -6.035 1 81.12 38 THR B N 1
ATOM 2108 C CA . THR B 1 38 ? 10.203 3.18 -4.742 1 81.12 38 THR B CA 1
ATOM 2109 C C . THR B 1 38 ? 9.57 1.843 -4.363 1 81.12 38 THR B C 1
ATOM 2111 O O . THR B 1 38 ? 8.508 1.485 -4.875 1 81.12 38 THR B O 1
ATOM 2114 N N . PRO B 1 39 ? 10.211 1.137 -3.459 1 80.88 39 PRO B N 1
ATOM 2115 C CA . PRO B 1 39 ? 9.617 -0.134 -3.027 1 80.88 39 PRO B CA 1
ATOM 2116 C C . PRO B 1 39 ? 8.195 0.026 -2.498 1 80.88 39 PRO B C 1
ATOM 2118 O O . PRO B 1 39 ? 7.332 -0.809 -2.777 1 80.88 39 PRO B O 1
ATOM 2121 N N . SER B 1 40 ? 7.98 1.09 -1.779 1 80.69 40 SER B N 1
ATOM 2122 C CA . SER B 1 40 ? 6.652 1.35 -1.23 1 80.69 40 SER B CA 1
ATOM 2123 C C . SER B 1 40 ? 5.633 1.586 -2.34 1 80.69 40 SER B C 1
ATOM 2125 O O . SER B 1 40 ? 4.512 1.08 -2.275 1 80.69 40 SER B O 1
ATOM 2127 N N . GLU B 1 41 ? 6.074 2.266 -3.389 1 81.75 41 GLU B N 1
ATOM 2128 C CA . GLU B 1 41 ? 5.184 2.527 -4.52 1 81.75 41 GLU B CA 1
ATOM 2129 C C . GLU B 1 41 ? 4.949 1.262 -5.34 1 81.75 41 GLU B C 1
ATOM 2131 O O . GLU B 1 41 ? 3.83 1 -5.781 1 81.75 41 GLU B O 1
ATOM 2136 N N . ARG B 1 42 ? 5.969 0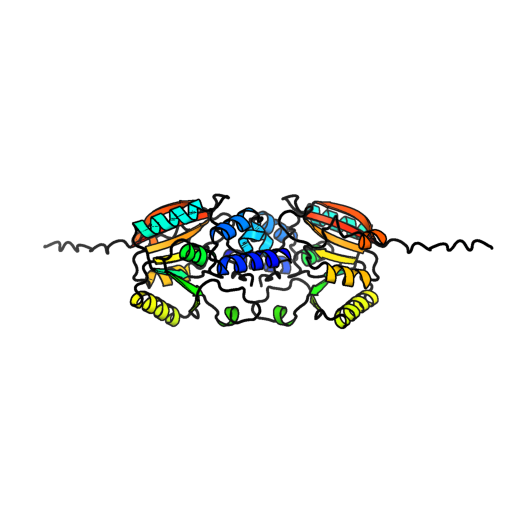.6 -5.488 1 88.12 42 ARG B N 1
ATOM 2137 C CA . ARG B 1 42 ? 5.926 -0.604 -6.312 1 88.12 42 ARG B CA 1
ATOM 2138 C C . ARG B 1 42 ? 4.973 -1.638 -5.719 1 88.12 42 ARG B C 1
ATOM 2140 O O . ARG B 1 42 ? 4.242 -2.305 -6.453 1 88.12 42 ARG B O 1
ATOM 2147 N N . SER B 1 43 ? 4.973 -1.688 -4.441 1 86.06 43 SER B N 1
ATOM 2148 C CA . SER B 1 43 ? 4.195 -2.713 -3.75 1 86.06 43 SER B CA 1
ATOM 2149 C C . SER B 1 43 ? 2.697 -2.455 -3.887 1 86.06 43 SER B C 1
ATOM 2151 O O . SER B 1 43 ? 1.884 -3.355 -3.662 1 86.06 43 SER B O 1
ATOM 2153 N N . ASN B 1 44 ? 2.398 -1.277 -4.352 1 83.56 44 ASN B N 1
ATOM 2154 C CA . ASN B 1 44 ? 0.996 -0.972 -4.613 1 83.56 44 ASN B CA 1
ATOM 2155 C C . ASN B 1 44 ? 0.482 -1.714 -5.844 1 83.56 44 ASN B C 1
ATOM 2157 O O . ASN B 1 44 ? -0.728 -1.829 -6.047 1 83.56 44 ASN B O 1
ATOM 2161 N N . PHE B 1 45 ? 1.431 -2.164 -6.637 1 89.44 45 PHE B N 1
ATOM 2162 C CA . PHE B 1 45 ? 1.067 -2.828 -7.883 1 89.44 45 PHE B CA 1
ATOM 2163 C C . PHE B 1 45 ? 1.405 -4.312 -7.82 1 89.44 45 PHE B C 1
ATOM 2165 O O . PHE B 1 45 ? 0.594 -5.156 -8.211 1 89.44 45 PHE B O 1
ATOM 2172 N N . LEU B 1 46 ? 2.531 -4.52 -7.352 1 92.25 46 LEU B N 1
ATOM 2173 C CA . LEU B 1 46 ? 3.096 -5.863 -7.359 1 92.25 46 LEU B CA 1
ATOM 2174 C C . LEU B 1 46 ? 4.227 -5.98 -6.344 1 92.25 46 LEU B C 1
ATOM 2176 O O . LEU B 1 46 ? 5.203 -5.227 -6.402 1 92.25 46 LEU B O 1
ATOM 2180 N N . TRP B 1 47 ? 4.098 -6.961 -5.449 1 87.81 47 TRP B N 1
ATOM 2181 C CA . TRP B 1 47 ? 5.062 -7.094 -4.363 1 87.81 47 TRP B CA 1
ATOM 2182 C C . TRP B 1 47 ? 6.367 -7.703 -4.863 1 87.81 47 TRP B C 1
ATOM 2184 O O . TRP B 1 47 ? 7.449 -7.34 -4.402 1 87.81 47 TRP B O 1
ATOM 2194 N N . ALA B 1 48 ? 6.273 -8.602 -5.793 1 92.12 48 ALA B N 1
ATOM 2195 C CA . ALA B 1 48 ? 7.461 -9.195 -6.402 1 92.12 48 ALA B CA 1
ATOM 2196 C C . ALA B 1 48 ? 7.629 -8.719 -7.844 1 92.12 48 ALA B C 1
ATOM 2198 O O . ALA B 1 48 ? 7.344 -9.461 -8.789 1 92.12 48 ALA B O 1
ATOM 2199 N N . TRP B 1 49 ? 8.156 -7.523 -7.965 1 95.12 49 TRP B N 1
ATOM 2200 C CA . TRP B 1 49 ? 8.32 -6.938 -9.289 1 95.12 49 TRP B CA 1
ATOM 2201 C C . TRP B 1 49 ? 9.516 -7.543 -10.016 1 95.12 49 TRP B C 1
ATOM 2203 O O . TRP B 1 49 ? 10.656 -7.398 -9.562 1 95.12 49 TRP B O 1
ATOM 2213 N N . PRO B 1 50 ? 9.312 -8.164 -11.133 1 97.06 50 PRO B N 1
ATOM 2214 C CA . PRO B 1 50 ? 10.398 -8.867 -11.805 1 97.06 50 PRO B CA 1
ATOM 2215 C C . PRO B 1 50 ? 11.266 -7.949 -12.664 1 97.06 50 PRO B C 1
ATOM 2217 O O . PRO B 1 50 ? 10.82 -6.863 -13.047 1 97.06 50 PRO B O 1
ATOM 2220 N N . LEU B 1 51 ? 12.492 -8.398 -12.859 1 97.38 51 LEU B N 1
ATOM 2221 C CA . LEU B 1 51 ? 13.281 -7.914 -13.984 1 97.38 51 LEU B CA 1
ATOM 2222 C C . LEU B 1 51 ? 12.914 -8.656 -15.266 1 97.38 51 LEU B C 1
ATOM 2224 O O . LEU B 1 51 ? 12.281 -9.711 -15.211 1 97.38 51 LEU B O 1
ATOM 2228 N N . GLU B 1 52 ? 13.312 -8.047 -16.375 1 97.44 52 GLU B N 1
ATOM 2229 C CA . GLU B 1 52 ? 13.062 -8.727 -17.656 1 97.44 52 GLU B CA 1
ATOM 2230 C C . GLU B 1 52 ? 13.656 -10.125 -17.656 1 97.44 52 GLU B C 1
ATOM 2232 O O . GLU B 1 52 ? 13.016 -11.078 -18.109 1 97.44 52 GLU B O 1
ATOM 2237 N N . GLN B 1 53 ? 14.82 -10.219 -17.141 1 97.5 53 GLN B N 1
ATOM 2238 C CA . GLN B 1 53 ? 15.5 -11.508 -17.141 1 97.5 53 GLN B CA 1
ATOM 2239 C C . GLN B 1 53 ? 14.758 -12.516 -16.266 1 97.5 53 GLN B C 1
ATOM 2241 O O . GLN B 1 53 ? 14.805 -13.719 -16.516 1 97.5 53 GLN B O 1
ATOM 2246 N N . ASP B 1 54 ? 14.109 -12.039 -15.227 1 98.25 54 ASP B N 1
ATOM 2247 C CA . ASP B 1 54 ? 13.328 -12.914 -14.367 1 98.25 54 ASP B CA 1
ATOM 2248 C C . ASP B 1 54 ? 12.141 -13.508 -15.125 1 98.25 54 ASP B C 1
ATOM 2250 O O . ASP B 1 54 ? 11.82 -14.688 -14.969 1 98.25 54 ASP B O 1
ATOM 2254 N N . VAL B 1 55 ? 11.492 -12.695 -15.945 1 98.19 55 VAL B N 1
ATOM 2255 C CA . VAL B 1 55 ? 10.359 -13.141 -16.75 1 98.19 55 VAL B CA 1
ATOM 2256 C C . VAL B 1 55 ? 10.82 -14.188 -17.75 1 98.19 55 VAL B C 1
ATOM 2258 O O . VAL B 1 55 ? 10.156 -15.211 -17.953 1 98.19 55 VAL B O 1
ATOM 2261 N N . GLU B 1 56 ? 11.945 -13.938 -18.281 1 97.88 56 GLU B N 1
ATOM 2262 C CA . GLU B 1 56 ? 12.508 -14.875 -19.234 1 97.88 56 GLU B CA 1
ATOM 2263 C C . GLU B 1 56 ? 12.859 -16.203 -18.578 1 97.88 56 GLU B C 1
ATOM 2265 O O . GLU B 1 56 ? 12.594 -17.281 -19.125 1 97.88 56 GLU B O 1
ATOM 2270 N N . ARG B 1 57 ? 13.438 -16.109 -17.469 1 98 57 ARG B N 1
ATOM 2271 C CA . ARG B 1 57 ? 13.805 -17.312 -16.75 1 98 57 ARG B CA 1
ATOM 2272 C C . ARG B 1 57 ? 12.562 -18.109 -16.344 1 98 57 ARG B C 1
ATOM 2274 O O . ARG B 1 57 ? 12.539 -19.344 -16.469 1 98 57 ARG B O 1
ATOM 2281 N N . LEU B 1 58 ? 11.586 -17.406 -15.883 1 98.25 58 LEU B N 1
ATOM 2282 C CA . LEU B 1 58 ? 10.336 -18.078 -15.531 1 98.25 58 LEU B CA 1
ATOM 2283 C C . LEU B 1 58 ? 9.711 -18.734 -16.766 1 98.25 58 LEU B C 1
ATOM 2285 O O . LEU B 1 58 ? 9.281 -19.891 -16.703 1 98.25 58 LEU B O 1
ATOM 2289 N N . GLY B 1 59 ? 9.688 -18 -17.844 1 97.56 59 GLY B N 1
ATOM 2290 C CA . GLY B 1 59 ? 9.172 -18.562 -19.078 1 97.56 59 GLY B CA 1
ATOM 2291 C C . GLY B 1 59 ? 9.906 -19.828 -19.516 1 97.56 59 GLY B C 1
ATOM 2292 O O . GLY B 1 59 ? 9.273 -20.797 -19.922 1 97.56 59 GLY B O 1
ATOM 2293 N N . ALA B 1 60 ? 11.203 -19.75 -19.375 1 97.56 60 ALA B N 1
ATOM 2294 C CA . ALA B 1 60 ? 12.016 -20.906 -19.75 1 97.56 60 ALA B CA 1
ATOM 2295 C C . ALA B 1 60 ? 11.695 -22.109 -18.859 1 97.56 60 ALA B C 1
ATOM 2297 O O . ALA B 1 60 ? 11.633 -23.234 -19.344 1 97.56 60 ALA B O 1
ATOM 2298 N N . ALA B 1 61 ? 11.523 -21.875 -17.609 1 98.25 61 ALA B N 1
ATOM 2299 C CA . ALA B 1 61 ? 11.172 -22.938 -16.688 1 98.25 61 ALA B CA 1
ATOM 2300 C C . ALA B 1 61 ? 9.805 -23.531 -17.016 1 98.25 61 ALA B C 1
ATOM 2302 O O . ALA B 1 61 ? 9.633 -24.75 -17.031 1 98.25 61 ALA B O 1
ATOM 2303 N N . LEU B 1 62 ? 8.844 -22.703 -17.297 1 98.44 62 LEU B N 1
ATOM 2304 C CA . LEU B 1 62 ? 7.5 -23.156 -17.641 1 98.44 62 LEU B CA 1
ATOM 2305 C C . LEU B 1 62 ? 7.52 -24.016 -18.906 1 98.44 62 LEU B C 1
ATOM 2307 O O . LEU B 1 62 ? 6.84 -25.047 -18.969 1 98.44 62 LEU B O 1
ATOM 2311 N N . GLU B 1 63 ? 8.32 -23.578 -19.828 1 97.44 63 GLU B N 1
ATOM 2312 C CA . GLU B 1 63 ? 8.461 -24.359 -21.047 1 97.44 63 GLU B CA 1
ATOM 2313 C C . GLU B 1 63 ? 9.125 -25.703 -20.781 1 97.44 63 GLU B C 1
ATOM 2315 O O . GLU B 1 63 ? 8.656 -26.734 -21.266 1 97.44 63 GLU B O 1
ATOM 2320 N N . ARG B 1 64 ? 10.18 -25.672 -20.062 1 97.94 64 ARG B N 1
ATOM 2321 C CA . ARG B 1 64 ? 10.922 -26.891 -19.734 1 97.94 64 ARG B CA 1
ATOM 2322 C C . ARG B 1 64 ? 10.023 -27.922 -19.047 1 97.94 64 ARG B C 1
ATOM 2324 O O . ARG B 1 64 ? 10.109 -29.109 -19.344 1 97.94 64 ARG B O 1
ATOM 2331 N N . PHE B 1 65 ? 9.133 -27.422 -18.219 1 98.19 65 PHE B N 1
ATOM 2332 C CA . PHE B 1 65 ? 8.273 -28.312 -17.453 1 98.19 65 PHE B CA 1
ATOM 2333 C C . PHE B 1 65 ? 6.926 -28.5 -18.156 1 98.19 65 PHE B C 1
ATOM 2335 O O . PHE B 1 65 ? 6.02 -29.125 -17.594 1 98.19 65 PHE B O 1
ATOM 2342 N N . THR B 1 66 ? 6.719 -27.953 -19.312 1 97.56 66 THR B N 1
ATOM 2343 C CA . THR B 1 66 ? 5.531 -28.062 -20.156 1 97.56 66 THR B CA 1
ATOM 2344 C C . THR B 1 66 ? 4.297 -27.547 -19.422 1 97.56 66 THR B C 1
ATOM 2346 O O . THR B 1 66 ? 3.232 -28.172 -19.469 1 97.56 66 THR B O 1
ATOM 2349 N N . ILE B 1 67 ? 4.504 -26.516 -18.672 1 98.25 67 ILE B N 1
ATOM 2350 C CA . ILE B 1 67 ? 3.398 -25.844 -18 1 98.25 67 ILE B CA 1
ATOM 2351 C C . ILE B 1 67 ? 2.766 -24.828 -18.953 1 98.25 67 ILE B C 1
ATOM 2353 O O . ILE B 1 67 ? 3.432 -23.891 -19.406 1 98.25 67 ILE B O 1
ATOM 2357 N N . ARG B 1 68 ? 1.474 -25.016 -19.234 1 97.69 68 ARG B N 1
ATOM 2358 C CA . ARG B 1 68 ? 0.816 -24.141 -20.203 1 97.69 68 ARG B CA 1
ATOM 2359 C C . ARG B 1 68 ? -0.414 -23.484 -19.594 1 97.69 68 ARG B C 1
ATOM 2361 O O . ARG B 1 68 ? -0.885 -22.453 -20.094 1 97.69 68 ARG B O 1
ATOM 2368 N N . SER B 1 69 ? -0.963 -24.047 -18.609 1 98.12 69 SER B N 1
ATOM 2369 C CA . SER B 1 69 ? -2.162 -23.531 -17.953 1 98.12 69 SER B CA 1
ATOM 2370 C C . SER B 1 69 ? -1.951 -23.359 -16.453 1 98.12 69 SER B C 1
ATOM 2372 O O . SER B 1 69 ? -1.607 -24.312 -15.758 1 98.12 69 SER B O 1
ATOM 2374 N N . ILE B 1 70 ? -2.209 -22.125 -15.945 1 98.56 70 ILE B N 1
ATOM 2375 C CA . ILE B 1 70 ? -1.913 -21.797 -14.562 1 98.56 70 ILE B CA 1
ATOM 2376 C C . ILE B 1 70 ? -3.148 -21.172 -13.898 1 98.56 70 ILE B C 1
ATOM 2378 O O . ILE B 1 70 ? -3.83 -20.344 -14.5 1 98.56 70 ILE B O 1
ATOM 2382 N N . ALA B 1 71 ? -3.492 -21.641 -12.758 1 98.31 71 ALA B N 1
ATOM 2383 C CA . ALA B 1 71 ? -4.43 -20.969 -11.867 1 98.31 71 ALA B CA 1
ATOM 2384 C C . ALA B 1 71 ? -3.695 -20.219 -10.758 1 98.31 71 ALA B C 1
ATOM 2386 O O . ALA B 1 71 ? -3.016 -20.844 -9.938 1 98.31 71 ALA B O 1
ATOM 2387 N N . SER B 1 72 ? -3.795 -18.922 -10.758 1 98.31 72 SER B N 1
ATOM 2388 C CA . SER B 1 72 ? -3.143 -18.094 -9.742 1 98.31 72 SER B CA 1
ATOM 2389 C C . SER B 1 72 ? -4.105 -17.734 -8.617 1 98.31 72 SER B C 1
ATOM 2391 O O . SER B 1 72 ? -5.047 -16.969 -8.812 1 98.31 72 SER B O 1
ATOM 2393 N N . VAL B 1 73 ? -3.838 -18.297 -7.449 1 96.62 73 VAL B N 1
ATOM 2394 C CA . VAL B 1 73 ? -4.715 -18.125 -6.297 1 96.62 73 VAL B CA 1
ATOM 2395 C C . VAL B 1 73 ? -4.316 -16.875 -5.523 1 96.62 73 VAL B C 1
ATOM 2397 O O . VAL B 1 73 ? -3.15 -16.719 -5.152 1 96.62 73 VAL B O 1
ATOM 2400 N N . GLY B 1 74 ? -5.289 -16.062 -5.266 1 94.88 74 GLY B N 1
ATOM 2401 C CA . GLY B 1 74 ? -4.98 -14.812 -4.594 1 94.88 74 GLY B CA 1
ATOM 2402 C C . GLY B 1 74 ? -4.094 -13.898 -5.418 1 94.88 74 GLY B C 1
ATOM 2403 O O . GLY B 1 74 ? -3.113 -13.352 -4.906 1 94.88 74 GLY B O 1
ATOM 2404 N N . CYS B 1 75 ? -4.453 -13.719 -6.672 1 96.62 75 CYS B N 1
ATOM 2405 C CA . CYS B 1 75 ? -3.545 -13.055 -7.598 1 96.62 75 CYS B CA 1
ATOM 2406 C C . CYS B 1 75 ? -3.688 -11.539 -7.516 1 96.62 75 CYS B C 1
ATOM 2408 O O . CYS B 1 75 ? -2.865 -10.805 -8.062 1 96.62 75 CYS B O 1
ATOM 2410 N N . GLY B 1 76 ? -4.688 -11.07 -6.812 1 94.56 76 GLY B N 1
ATOM 2411 C CA . GLY B 1 76 ? -4.961 -9.641 -6.82 1 94.56 76 GLY B CA 1
ATOM 2412 C C . GLY B 1 76 ? -5.395 -9.117 -8.18 1 94.56 76 GLY B C 1
ATOM 2413 O O . GLY B 1 76 ? -6.324 -9.656 -8.781 1 94.56 76 GLY B O 1
ATOM 2414 N N . THR B 1 77 ? -4.707 -8.094 -8.648 1 95.12 77 THR B N 1
ATOM 2415 C CA . THR B 1 77 ? -5.059 -7.523 -9.945 1 95.12 77 THR B CA 1
ATOM 2416 C C . THR B 1 77 ? -4.617 -8.445 -11.078 1 95.12 77 THR B C 1
ATOM 2418 O O . THR B 1 77 ? -5.078 -8.305 -12.211 1 95.12 77 THR B O 1
ATOM 2421 N N . GLY B 1 78 ? -3.668 -9.25 -10.836 1 97.19 78 GLY B N 1
ATOM 2422 C CA . GLY B 1 78 ? -3.18 -10.172 -11.844 1 97.19 78 GLY B CA 1
ATOM 2423 C C . GLY B 1 78 ? -2.08 -9.586 -12.711 1 97.19 78 GLY B C 1
ATOM 2424 O O . GLY B 1 78 ? -1.875 -10.023 -13.844 1 97.19 78 GLY B O 1
ATOM 2425 N N . LEU B 1 79 ? -1.431 -8.578 -12.203 1 97.06 79 LEU B N 1
ATOM 2426 C CA . LEU B 1 79 ? -0.437 -7.906 -13.031 1 97.06 79 LEU B CA 1
ATOM 2427 C C . LEU B 1 79 ? 0.695 -8.859 -13.406 1 97.06 79 LEU B C 1
ATOM 2429 O O . LEU B 1 79 ? 1.072 -8.945 -14.57 1 97.06 79 LEU B O 1
ATOM 2433 N N . LEU B 1 80 ? 1.234 -9.547 -12.445 1 97.75 80 LEU B N 1
ATOM 2434 C CA . LEU B 1 80 ? 2.305 -10.492 -12.742 1 97.75 80 LEU B CA 1
ATOM 2435 C C . LEU B 1 80 ? 1.833 -11.555 -13.742 1 97.75 80 LEU B C 1
ATOM 2437 O O . LEU B 1 80 ? 2.545 -11.875 -14.695 1 97.75 80 LEU B O 1
ATOM 2441 N N . GLU B 1 81 ? 0.685 -12.07 -13.477 1 98 81 GLU B N 1
ATOM 2442 C CA . GLU B 1 81 ? 0.089 -13.094 -14.328 1 98 81 GLU B CA 1
ATOM 2443 C C . GLU B 1 81 ? -0.087 -12.586 -15.758 1 98 81 GLU B C 1
ATOM 2445 O O . GLU B 1 81 ? 0.153 -13.328 -16.719 1 98 81 GLU B O 1
ATOM 2450 N N . TRP B 1 82 ? -0.547 -11.375 -15.844 1 97.94 82 TRP B N 1
ATOM 2451 C CA . TRP B 1 82 ? -0.703 -10.766 -17.172 1 97.94 82 TRP B CA 1
ATOM 2452 C C . TRP B 1 82 ? 0.64 -10.672 -17.891 1 97.94 82 TRP B C 1
ATOM 2454 O O . TRP B 1 82 ? 0.741 -10.984 -19.078 1 97.94 82 TRP B O 1
ATOM 2464 N N . ILE B 1 83 ? 1.644 -10.258 -17.172 1 98.12 83 ILE B N 1
ATOM 2465 C CA . ILE B 1 83 ? 2.98 -10.125 -17.734 1 98.12 83 ILE B CA 1
ATOM 2466 C C . ILE B 1 83 ? 3.449 -11.469 -18.281 1 98.12 83 ILE B C 1
ATOM 2468 O O . ILE B 1 83 ? 3.947 -11.547 -19.406 1 98.12 83 ILE B O 1
ATOM 2472 N N . ILE B 1 84 ? 3.295 -12.492 -17.531 1 97.44 84 ILE B N 1
ATOM 2473 C CA . ILE B 1 84 ? 3.693 -13.836 -17.938 1 97.44 84 ILE B CA 1
ATOM 2474 C C . ILE B 1 84 ? 2.945 -14.242 -19.203 1 97.44 84 ILE B C 1
ATOM 2476 O O . ILE B 1 84 ? 3.559 -14.672 -20.188 1 97.44 84 ILE B O 1
ATOM 2480 N N . GLY B 1 85 ? 1.659 -14.07 -19.156 1 96.75 85 GLY B N 1
ATOM 2481 C CA . GLY B 1 85 ? 0.849 -14.43 -20.312 1 96.75 85 GLY B CA 1
ATOM 2482 C C . GLY B 1 85 ? 1.174 -13.609 -21.547 1 96.75 85 GLY B C 1
ATOM 2483 O O . GLY B 1 85 ? 1.104 -14.125 -22.672 1 96.75 85 GLY B O 1
ATOM 2484 N N . CYS B 1 86 ? 1.49 -12.406 -21.359 1 97.06 86 CYS B N 1
ATOM 2485 C CA . CYS B 1 86 ? 1.83 -11.523 -22.469 1 97.06 86 CYS B CA 1
ATOM 2486 C C . CYS B 1 86 ? 3.174 -11.906 -23.078 1 97.06 86 CYS B C 1
ATOM 2488 O O . CYS B 1 86 ? 3.336 -11.898 -24.297 1 97.06 86 CYS B O 1
ATOM 2490 N N . ALA B 1 87 ? 4.105 -12.219 -22.25 1 97.12 87 ALA B N 1
ATOM 2491 C CA . ALA B 1 87 ? 5.449 -12.57 -22.703 1 97.12 87 ALA B CA 1
ATOM 2492 C C . ALA B 1 87 ? 5.453 -13.93 -23.391 1 97.12 87 ALA B C 1
ATOM 2494 O O . ALA B 1 87 ? 6.254 -14.164 -24.297 1 97.12 87 ALA B O 1
ATOM 2495 N N . TYR B 1 88 ? 4.633 -14.773 -22.953 1 96.88 88 TYR B N 1
ATOM 2496 C CA . TYR B 1 88 ? 4.57 -16.125 -23.5 1 96.88 88 TYR B CA 1
ATOM 2497 C C . TYR B 1 88 ? 3.141 -16.5 -23.875 1 96.88 88 TYR B C 1
ATOM 2499 O O . TYR B 1 88 ? 2.393 -17.016 -23.047 1 96.88 88 TYR B O 1
ATOM 2507 N N . ASP B 1 89 ? 2.826 -16.406 -25.078 1 93.88 89 ASP B N 1
ATOM 2508 C CA . ASP B 1 89 ? 1.465 -16.547 -25.578 1 93.88 89 ASP B CA 1
ATOM 2509 C C . ASP B 1 89 ? 0.94 -17.969 -25.359 1 93.88 89 ASP B C 1
ATOM 2511 O O . ASP B 1 89 ? -0.271 -18.188 -25.359 1 93.88 89 ASP B O 1
ATOM 2515 N N . SER B 1 90 ? 1.826 -18.891 -25.172 1 94.69 90 SER B N 1
ATOM 2516 C CA . SER B 1 90 ? 1.428 -20.281 -24.984 1 94.69 90 SER B CA 1
ATOM 2517 C C . SER B 1 90 ? 0.955 -20.531 -23.562 1 94.69 90 SER B C 1
ATOM 2519 O O . SER B 1 90 ? 0.436 -21.609 -23.266 1 94.69 90 SER B O 1
ATOM 2521 N N . ILE B 1 91 ? 1.084 -19.578 -22.703 1 96.94 91 ILE B N 1
ATOM 2522 C CA . ILE B 1 91 ? 0.745 -19.75 -21.297 1 96.94 91 ILE B CA 1
ATOM 2523 C C . ILE B 1 91 ? -0.566 -19.031 -21 1 96.94 91 ILE B C 1
ATOM 2525 O O . ILE B 1 91 ? -0.711 -17.828 -21.281 1 96.94 91 ILE B O 1
ATOM 2529 N N . SER B 1 92 ? -1.496 -19.719 -20.484 1 97 92 SER B N 1
ATOM 2530 C CA . SER B 1 92 ? -2.756 -19.141 -20.031 1 97 92 SER B CA 1
ATOM 2531 C C . SER B 1 92 ? -2.818 -19.094 -18.516 1 97 92 SER B C 1
ATOM 2533 O O . SER B 1 92 ? -2.393 -20.031 -17.828 1 97 92 SER B O 1
ATOM 2535 N N . VAL B 1 93 ? -3.287 -17.953 -17.984 1 97.56 93 VAL B N 1
ATOM 2536 C CA . VAL B 1 93 ? -3.398 -17.797 -16.547 1 97.56 93 VAL B CA 1
ATOM 2537 C C . VAL B 1 93 ? -4.805 -17.328 -16.172 1 97.56 93 VAL B C 1
ATOM 2539 O O . VAL B 1 93 ? -5.316 -16.375 -16.766 1 97.56 93 VAL B O 1
ATOM 2542 N N . ILE B 1 94 ? -5.418 -17.984 -15.266 1 97.06 94 ILE B N 1
ATOM 2543 C CA . ILE B 1 94 ? -6.676 -17.531 -14.68 1 97.06 94 ILE B CA 1
ATOM 2544 C C . ILE B 1 94 ? -6.465 -17.172 -13.211 1 97.06 94 ILE B C 1
ATOM 2546 O O . ILE B 1 94 ? -5.691 -17.844 -12.508 1 97.06 94 ILE B O 1
ATOM 2550 N N . GLY B 1 95 ? -7.098 -16.141 -12.742 1 97.69 95 GLY B N 1
ATOM 2551 C CA . GLY B 1 95 ? -7.016 -15.742 -11.344 1 97.69 95 GLY B CA 1
ATOM 2552 C C . GLY B 1 95 ? -8.156 -16.266 -10.5 1 97.69 95 GLY B C 1
ATOM 2553 O O . GLY B 1 95 ? -9.297 -16.328 -10.961 1 97.69 95 GLY B O 1
ATOM 2554 N N . ILE B 1 96 ? -7.809 -16.641 -9.312 1 96.12 96 ILE B N 1
ATOM 2555 C CA . ILE B 1 96 ? -8.805 -17.047 -8.328 1 96.12 96 ILE B CA 1
ATOM 2556 C C . ILE B 1 96 ? -8.805 -16.062 -7.156 1 96.12 96 ILE B C 1
ATOM 2558 O O . ILE B 1 96 ? -7.785 -15.906 -6.477 1 96.12 96 ILE B O 1
ATOM 2562 N N . GLU B 1 97 ? -9.906 -15.422 -6.969 1 94.56 97 GLU B N 1
ATOM 2563 C CA . GLU B 1 97 ? -10.031 -14.453 -5.883 1 94.56 97 GLU B CA 1
ATOM 2564 C C . GLU B 1 97 ? -11.273 -14.719 -5.039 1 94.56 97 GLU B C 1
ATOM 2566 O O . GLU B 1 97 ? -12.133 -15.523 -5.422 1 94.56 97 GLU B O 1
ATOM 2571 N N . ILE B 1 98 ? -11.219 -14.109 -3.936 1 91.19 98 ILE B N 1
ATOM 2572 C CA . ILE B 1 98 ? -12.375 -14.164 -3.055 1 91.19 98 ILE B CA 1
ATOM 2573 C C . ILE B 1 98 ? -13.094 -12.812 -3.068 1 91.19 98 ILE B C 1
ATOM 2575 O O . ILE B 1 98 ? -12.617 -11.859 -3.689 1 91.19 98 ILE B O 1
ATOM 2579 N N . ASP B 1 99 ? -14.305 -12.727 -2.457 1 89.19 99 ASP B N 1
ATOM 2580 C CA . ASP B 1 99 ? -15.062 -11.5 -2.234 1 89.19 99 ASP B CA 1
ATOM 2581 C C . ASP B 1 99 ? -15.414 -10.82 -3.557 1 89.19 99 ASP B C 1
ATOM 2583 O O . ASP B 1 99 ? -15.016 -9.68 -3.799 1 89.19 99 ASP B O 1
ATOM 2587 N N . GLN B 1 100 ? -16.203 -11.453 -4.328 1 92.5 100 GLN B N 1
ATOM 2588 C CA . GLN B 1 100 ? -16.641 -10.922 -5.613 1 92.5 100 GLN B CA 1
ATOM 2589 C C . GLN B 1 100 ? -17.25 -9.531 -5.457 1 92.5 100 GLN B C 1
ATOM 2591 O O . GLN B 1 100 ? -17.078 -8.672 -6.324 1 92.5 100 GLN B O 1
ATOM 2596 N N . GLU B 1 101 ? -17.938 -9.281 -4.402 1 91.19 101 GLU B N 1
ATOM 2597 C CA . GLU B 1 101 ? -18.547 -7.977 -4.152 1 91.19 101 GLU B CA 1
ATOM 2598 C C . GLU B 1 101 ? -17.5 -6.867 -4.133 1 91.19 101 GLU B C 1
ATOM 2600 O O . GLU B 1 101 ? -17.719 -5.785 -4.684 1 91.19 101 GLU B O 1
ATOM 2605 N N . TRP B 1 102 ? -16.406 -7.18 -3.547 1 90.12 102 TRP B N 1
ATOM 2606 C CA . TRP B 1 102 ? -15.305 -6.23 -3.533 1 90.12 102 TRP B CA 1
ATOM 2607 C C . TRP B 1 102 ? -14.844 -5.91 -4.949 1 90.12 102 TRP B C 1
ATOM 2609 O O . TRP B 1 102 ? -14.711 -4.742 -5.32 1 90.12 102 TRP B O 1
ATOM 2619 N N . TRP B 1 103 ? -14.664 -6.961 -5.676 1 93.38 103 TRP B N 1
ATOM 2620 C CA . TRP B 1 103 ? -14.102 -6.789 -7.012 1 93.38 103 TRP B CA 1
ATOM 2621 C C . TRP B 1 103 ? -15.109 -6.121 -7.945 1 93.38 103 TRP B C 1
ATOM 2623 O O . TRP B 1 103 ? -14.727 -5.57 -8.984 1 93.38 103 TRP B O 1
ATOM 2633 N N . ASP B 1 104 ? -16.359 -6.105 -7.574 1 93.06 104 ASP B N 1
ATOM 2634 C CA . ASP B 1 104 ? -17.406 -5.469 -8.375 1 93.06 104 ASP B CA 1
ATOM 2635 C C . ASP B 1 104 ? -17.656 -4.043 -7.895 1 93.06 104 ASP B C 1
ATOM 2637 O O . ASP B 1 104 ? -18.406 -3.293 -8.539 1 93.06 104 ASP B O 1
ATOM 2641 N N . SER B 1 105 ? -17.078 -3.656 -6.84 1 89.38 105 SER B N 1
ATOM 2642 C CA . SER B 1 105 ? -17.281 -2.314 -6.305 1 89.38 105 SER B CA 1
ATOM 2643 C C . SER B 1 105 ? -16.516 -1.272 -7.109 1 89.38 105 SER B C 1
ATOM 2645 O O . SER B 1 105 ? -15.578 -1.608 -7.84 1 89.38 105 SER B O 1
ATOM 2647 N N . LYS B 1 106 ? -16.906 0.027 -7 1 87.19 106 LYS B N 1
ATOM 2648 C CA . LYS B 1 106 ? -16.234 1.115 -7.707 1 87.19 106 LYS B CA 1
ATOM 2649 C C . LYS B 1 106 ? -14.844 1.375 -7.133 1 87.19 106 LYS B C 1
ATOM 2651 O O . LYS B 1 106 ? -14.055 2.115 -7.719 1 87.19 106 LYS B O 1
ATOM 2656 N N . TYR B 1 107 ? -14.555 0.72 -6.023 1 84.25 107 TYR B N 1
ATOM 2657 C CA . TYR B 1 107 ? -13.297 0.985 -5.328 1 84.25 107 TYR B CA 1
ATOM 2658 C C . TYR B 1 107 ? -12.227 -0.023 -5.727 1 84.25 107 TYR B C 1
ATOM 2660 O O . TYR B 1 107 ? -11.039 0.174 -5.445 1 84.25 107 TYR B O 1
ATOM 2668 N N . ALA B 1 108 ? -12.68 -1.07 -6.453 1 88.88 108 ALA B N 1
ATOM 2669 C CA . ALA B 1 108 ? -11.727 -2.121 -6.809 1 88.88 108 ALA B CA 1
ATOM 2670 C C . ALA B 1 108 ? -10.773 -1.649 -7.902 1 88.88 108 ALA B C 1
ATOM 2672 O O . ALA B 1 108 ? -11.164 -0.897 -8.797 1 88.88 108 ALA B O 1
ATOM 2673 N N . PRO B 1 109 ? -9.492 -2.061 -7.809 1 87.88 109 PRO B N 1
ATOM 2674 C CA . PRO B 1 109 ? -8.57 -1.768 -8.906 1 87.88 109 PRO B CA 1
ATOM 2675 C C . PRO B 1 109 ? -8.914 -2.535 -10.18 1 87.88 109 PRO B C 1
ATOM 2677 O O . PRO B 1 109 ? -9.742 -3.449 -10.156 1 87.88 109 PRO B O 1
ATOM 2680 N N . THR B 1 110 ? -8.25 -2.102 -11.227 1 88.25 110 THR B N 1
ATOM 2681 C CA . THR B 1 110 ? -8.414 -2.768 -12.516 1 88.25 110 THR B CA 1
ATOM 2682 C C . THR B 1 110 ? -7.918 -4.211 -12.445 1 88.25 110 THR B C 1
ATOM 2684 O O . THR B 1 110 ? -6.867 -4.484 -11.859 1 88.25 110 THR B O 1
ATOM 2687 N N . ARG B 1 111 ? -8.766 -5.109 -13.07 1 93.31 111 ARG B N 1
ATOM 2688 C CA . ARG B 1 111 ? -8.344 -6.496 -13.242 1 93.31 111 ARG B CA 1
ATOM 2689 C C . ARG B 1 111 ? -7.566 -6.676 -14.547 1 93.31 111 ARG B C 1
ATOM 2691 O O . ARG B 1 111 ? -8.055 -6.324 -15.617 1 93.31 111 ARG B O 1
ATOM 2698 N N . TYR B 1 112 ? -6.395 -7.266 -14.398 1 95.25 112 TYR B N 1
ATOM 2699 C CA . TYR B 1 112 ? -5.562 -7.379 -15.594 1 95.25 112 TYR B CA 1
ATOM 2700 C C . TYR B 1 112 ? -5.734 -8.742 -16.25 1 95.25 112 TYR B C 1
ATOM 2702 O O . TYR B 1 112 ? -5.293 -8.953 -17.375 1 95.25 112 TYR B O 1
ATOM 2710 N N . ILE B 1 113 ? -6.383 -9.664 -15.523 1 96.69 113 ILE B N 1
ATOM 2711 C CA . ILE B 1 113 ? -6.68 -10.992 -16.047 1 96.69 113 ILE B CA 1
ATOM 2712 C C . ILE B 1 113 ? -8.086 -11.406 -15.625 1 96.69 113 ILE B C 1
ATOM 2714 O O . ILE B 1 113 ? -8.688 -10.797 -14.734 1 96.69 113 ILE B O 1
ATOM 2718 N N . PRO B 1 114 ? -8.664 -12.422 -16.328 1 95.44 114 PRO B N 1
ATOM 2719 C CA . PRO B 1 114 ? -9.953 -12.938 -15.852 1 95.44 114 PRO B CA 1
ATOM 2720 C C . PRO B 1 114 ? -9.875 -13.531 -14.445 1 95.44 114 PRO B C 1
ATOM 2722 O O . PRO B 1 114 ? -8.922 -14.242 -14.125 1 95.44 114 PRO B O 1
ATOM 2725 N N . LEU B 1 115 ? -10.93 -13.211 -13.617 1 95.81 115 LEU B N 1
ATOM 2726 C CA . LEU B 1 115 ? -10.992 -13.711 -12.25 1 95.81 115 LEU B CA 1
ATOM 2727 C C . LEU B 1 115 ? -12.18 -14.648 -12.055 1 95.81 115 LEU B C 1
ATOM 2729 O O . LEU B 1 115 ? -13.266 -14.391 -12.578 1 95.81 115 LEU B O 1
ATOM 2733 N N . THR B 1 116 ? -11.867 -15.719 -11.445 1 93.88 116 THR B N 1
ATOM 2734 C CA . THR B 1 116 ? -12.898 -16.594 -10.875 1 93.88 116 THR B CA 1
ATOM 2735 C C . THR B 1 116 ? -12.977 -16.422 -9.367 1 93.88 116 THR B C 1
ATOM 2737 O O . THR B 1 116 ? -11.953 -16.297 -8.688 1 93.88 116 THR B O 1
ATOM 2740 N N . PHE B 1 117 ? -14.234 -16.438 -8.82 1 93.56 117 PHE B N 1
ATOM 2741 C CA . PHE B 1 117 ? -14.398 -16.141 -7.406 1 93.56 117 PHE B CA 1
ATOM 2742 C C . PHE B 1 117 ? -14.836 -17.375 -6.629 1 93.56 117 PHE B C 1
ATOM 2744 O O . PHE B 1 117 ? -15.664 -18.156 -7.105 1 93.56 117 PHE B O 1
ATOM 2751 N N . VAL B 1 118 ? -14.188 -17.422 -5.398 1 90.81 118 VAL B N 1
ATOM 2752 C CA . VAL B 1 118 ? -14.547 -18.469 -4.457 1 90.81 118 VAL B CA 1
ATOM 2753 C C . VAL B 1 118 ? -15 -17.859 -3.137 1 90.81 118 VAL B C 1
ATOM 2755 O O . VAL B 1 118 ? -14.406 -16.875 -2.664 1 90.81 118 VAL B O 1
ATOM 2758 N N . ASN B 1 119 ? -16.109 -18.203 -2.537 1 80.12 119 ASN B N 1
ATOM 2759 C CA . ASN B 1 119 ? -16.641 -17.625 -1.311 1 80.12 119 ASN B CA 1
ATOM 2760 C C . ASN B 1 119 ? -16.109 -18.328 -0.072 1 80.12 119 ASN B C 1
ATOM 2762 O O . ASN B 1 119 ? -16.625 -18.156 1.029 1 80.12 119 ASN B O 1
ATOM 2766 N N . GLY B 1 120 ? -15.039 -18.859 -0.108 1 69.19 120 GLY B N 1
ATOM 2767 C CA . GLY B 1 120 ? -14.312 -19.391 1.033 1 69.19 120 GLY B CA 1
ATOM 2768 C C . GLY B 1 120 ? -14.969 -20.625 1.637 1 69.19 120 GLY B C 1
ATOM 2769 O O . GLY B 1 120 ? -14.445 -21.203 2.592 1 69.19 120 GLY B O 1
ATOM 2770 N N . SER B 1 121 ? -16.062 -20.969 1.205 1 75.31 121 SER B N 1
ATOM 2771 C CA . SER B 1 121 ? -16.672 -22.188 1.732 1 75.31 121 SER B CA 1
ATOM 2772 C C . SER B 1 121 ? -15.984 -23.438 1.173 1 75.31 121 SER B C 1
ATOM 2774 O O . SER B 1 121 ? -15.398 -23.391 0.092 1 75.31 121 SER B O 1
ATOM 2776 N N . ALA B 1 122 ? -16 -24.438 2.018 1 76.88 122 ALA B N 1
ATOM 2777 C CA . ALA B 1 122 ? -15.445 -25.703 1.584 1 76.88 122 ALA B CA 1
ATOM 2778 C C . ALA B 1 122 ? -16.047 -26.156 0.257 1 76.88 122 ALA B C 1
ATOM 2780 O O . ALA B 1 122 ? -15.352 -26.703 -0.597 1 76.88 122 ALA B O 1
ATOM 2781 N N . GLY B 1 123 ? -17.328 -25.906 0.168 1 79.06 123 GLY B N 1
ATOM 2782 C CA . GLY B 1 123 ? -18 -26.25 -1.071 1 79.06 123 GLY B CA 1
ATOM 2783 C C . GLY B 1 123 ? -17.484 -25.484 -2.271 1 79.06 123 GLY B C 1
ATOM 2784 O O . GLY B 1 123 ? -17.266 -26.062 -3.338 1 79.06 123 GLY B O 1
ATOM 2785 N N . ASP B 1 124 ? -17.188 -24.266 -2.117 1 84.56 124 ASP B N 1
ATOM 2786 C CA . ASP B 1 124 ? -16.688 -23.422 -3.201 1 84.56 124 ASP B CA 1
ATOM 2787 C C . ASP B 1 124 ? -15.273 -23.844 -3.611 1 84.56 124 ASP B C 1
ATOM 2789 O O . ASP B 1 124 ? -14.945 -23.859 -4.801 1 84.56 124 ASP B O 1
ATOM 2793 N N . LEU B 1 125 ? -14.547 -24.219 -2.625 1 86.19 125 LEU B N 1
ATOM 2794 C CA . LEU B 1 125 ? -13.18 -24.641 -2.902 1 86.19 125 LEU B CA 1
ATOM 2795 C C . LEU B 1 125 ? -13.172 -25.953 -3.688 1 86.19 125 LEU B C 1
ATOM 2797 O O . LEU B 1 125 ? -12.375 -26.125 -4.613 1 86.19 125 LEU B O 1
ATOM 2801 N N . ARG B 1 126 ? -14.039 -26.844 -3.334 1 86.5 126 ARG B N 1
ATOM 2802 C CA . ARG B 1 126 ? -14.156 -28.109 -4.055 1 86.5 126 ARG B CA 1
ATOM 2803 C C . ARG B 1 126 ? -14.578 -27.875 -5.504 1 86.5 126 ARG B C 1
ATOM 2805 O O . ARG B 1 126 ? -14.055 -28.516 -6.418 1 86.5 126 ARG B O 1
ATOM 2812 N N . GLU B 1 127 ? -15.445 -27 -5.656 1 89.81 127 GLU B N 1
ATOM 2813 C CA . GLU B 1 127 ? -15.93 -26.703 -7 1 89.81 127 GLU B CA 1
ATOM 2814 C C . GLU B 1 127 ? -14.812 -26.125 -7.871 1 89.81 127 GLU B C 1
ATOM 2816 O O . GLU B 1 127 ? -14.672 -26.5 -9.039 1 89.81 127 GLU B O 1
ATOM 2821 N N . VAL B 1 128 ? -14.078 -25.266 -7.316 1 90.56 128 VAL B N 1
ATOM 2822 C CA . VAL B 1 128 ? -13.023 -24.609 -8.086 1 90.56 128 VAL B CA 1
ATOM 2823 C C . VAL B 1 128 ? -11.922 -25.609 -8.406 1 90.56 128 VAL B C 1
ATOM 2825 O O . VAL B 1 128 ? -11.398 -25.641 -9.523 1 90.56 128 VAL B O 1
ATOM 2828 N N . THR B 1 129 ? -11.625 -26.453 -7.473 1 89 129 THR B N 1
ATOM 2829 C CA . THR B 1 129 ? -10.57 -27.438 -7.719 1 89 129 THR B CA 1
ATOM 2830 C C . THR B 1 129 ? -11.039 -28.484 -8.727 1 89 129 THR B C 1
ATOM 2832 O O . THR B 1 129 ? -10.25 -28.969 -9.539 1 89 129 THR B O 1
ATOM 2835 N N . GLN B 1 130 ? -12.273 -28.812 -8.703 1 90.25 130 GLN B N 1
ATOM 2836 C CA . GLN B 1 130 ? -12.828 -29.703 -9.711 1 90.25 130 GLN B CA 1
ATOM 2837 C C . GLN B 1 130 ? -12.781 -29.078 -11.094 1 90.25 130 GLN B C 1
ATOM 2839 O O . GLN B 1 130 ? -12.477 -29.75 -12.086 1 90.25 130 GLN B O 1
ATOM 2844 N N . LYS B 1 131 ? -13.109 -27.875 -11.109 1 92 131 LYS B N 1
ATOM 2845 C CA . LYS B 1 131 ? -13.023 -27.156 -12.375 1 92 131 LYS B CA 1
ATOM 2846 C C . LYS B 1 131 ? -11.594 -27.125 -12.906 1 92 131 LYS B C 1
ATOM 2848 O O . LYS B 1 131 ? -11.359 -27.312 -14.102 1 92 131 LYS B O 1
ATOM 2853 N N . MET B 1 132 ? -10.688 -26.938 -12.062 1 92.81 132 MET B N 1
ATOM 2854 C CA . MET B 1 132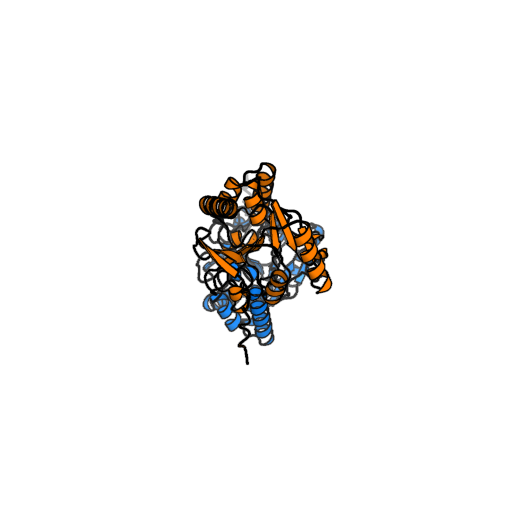 ? -9.281 -26.938 -12.445 1 92.81 132 MET B CA 1
ATOM 2855 C C . MET B 1 132 ? -8.883 -28.297 -13.047 1 92.81 132 MET B C 1
ATOM 2857 O O . MET B 1 132 ? -8.086 -28.344 -13.984 1 92.81 132 MET B O 1
ATOM 2861 N N . GLN B 1 133 ? -9.438 -29.297 -12.453 1 91.75 133 GLN B N 1
ATOM 2862 C CA . GLN B 1 133 ? -9.172 -30.641 -12.953 1 91.75 133 GLN B CA 1
ATOM 2863 C C . GLN B 1 133 ? -9.773 -30.844 -14.344 1 91.75 133 GLN B C 1
ATOM 2865 O O . GLN B 1 133 ? -9.117 -31.375 -15.242 1 91.75 133 GLN B O 1
ATOM 2870 N N . ARG B 1 134 ? -10.961 -30.422 -14.438 1 93 134 ARG B N 1
ATOM 2871 C CA . ARG B 1 134 ? -11.633 -30.547 -15.727 1 93 134 ARG B CA 1
ATOM 2872 C C . ARG B 1 134 ? -10.922 -29.75 -16.797 1 93 134 ARG B C 1
ATOM 2874 O O . ARG B 1 134 ? -10.805 -30.188 -17.938 1 93 134 ARG B O 1
ATOM 2881 N N . ASP B 1 135 ? -10.43 -28.625 -16.453 1 94.12 135 ASP B N 1
ATOM 2882 C CA . ASP B 1 135 ? -9.781 -27.734 -17.406 1 94.12 135 ASP B CA 1
ATOM 2883 C C . ASP B 1 135 ? -8.305 -28.094 -17.578 1 94.12 135 ASP B C 1
ATOM 2885 O O . ASP B 1 135 ? -7.59 -27.438 -18.344 1 94.12 135 ASP B O 1
ATOM 2889 N N . GLN B 1 136 ? -7.84 -29.094 -16.891 1 94.81 136 GLN B N 1
ATOM 2890 C CA . GLN B 1 136 ? -6.488 -29.641 -16.984 1 94.81 136 GLN B CA 1
ATOM 2891 C C . GLN B 1 136 ? -5.445 -28.562 -16.672 1 94.81 136 GLN B C 1
ATOM 2893 O O . GLN B 1 136 ? -4.504 -28.375 -17.438 1 94.81 136 GLN B O 1
ATOM 2898 N N . ILE B 1 137 ? -5.676 -27.859 -15.617 1 97.81 137 ILE B N 1
ATOM 2899 C CA . ILE B 1 137 ? -4.711 -26.875 -15.133 1 97.81 137 ILE B CA 1
ATOM 2900 C C . ILE B 1 137 ? -3.406 -27.578 -14.75 1 97.81 137 ILE B C 1
ATOM 2902 O O . ILE B 1 137 ? -3.422 -28.578 -14.031 1 97.81 137 ILE B O 1
ATOM 2906 N N . ASP B 1 138 ? -2.293 -27.031 -15.25 1 98.25 138 ASP B N 1
ATOM 2907 C CA . ASP B 1 138 ? -0.996 -27.656 -15.039 1 98.25 138 ASP B CA 1
ATOM 2908 C C . ASP B 1 138 ? -0.406 -27.266 -13.688 1 98.25 138 ASP B C 1
ATOM 2910 O O . ASP B 1 138 ? 0.308 -28.047 -13.062 1 98.25 138 ASP B O 1
ATOM 2914 N N . ALA B 1 139 ? -0.671 -26 -13.266 1 98.75 139 ALA B N 1
ATOM 2915 C CA . ALA B 1 139 ? 0.047 -25.484 -12.102 1 98.75 139 ALA B CA 1
ATOM 2916 C C . ALA B 1 139 ? -0.828 -24.531 -11.297 1 98.75 139 ALA B C 1
ATOM 2918 O O . ALA B 1 139 ? -1.624 -23.781 -11.859 1 98.75 139 ALA B O 1
ATOM 2919 N N . LEU B 1 140 ? -0.646 -24.578 -9.984 1 98.56 140 LEU B N 1
ATOM 2920 C CA . LEU B 1 140 ? -1.094 -23.516 -9.094 1 98.56 140 LEU B CA 1
ATOM 2921 C C . LEU B 1 140 ? 0.014 -22.484 -8.875 1 98.56 140 LEU B C 1
ATOM 2923 O O . LEU B 1 140 ? 1.181 -22.859 -8.711 1 98.56 140 LEU B O 1
ATOM 2927 N N . LEU B 1 141 ? -0.358 -21.281 -8.938 1 98.81 141 LEU B N 1
ATOM 2928 C CA . LEU B 1 141 ? 0.57 -20.188 -8.625 1 98.81 141 LEU B CA 1
ATOM 2929 C C . LEU B 1 141 ? 0.088 -19.391 -7.422 1 98.81 141 LEU B C 1
ATOM 2931 O O . LEU B 1 141 ? -1.081 -19 -7.355 1 98.81 141 LEU B O 1
ATOM 2935 N N . PHE B 1 142 ? 0.945 -19.25 -6.422 1 98.12 142 PHE B N 1
ATOM 2936 C CA . PHE B 1 142 ? 0.735 -18.391 -5.258 1 98.12 142 PHE B CA 1
ATOM 2937 C C . PHE B 1 142 ? 1.803 -17.312 -5.184 1 98.12 142 PHE B C 1
ATOM 2939 O O . PHE B 1 142 ? 2.971 -17.594 -4.918 1 98.12 142 PHE B O 1
ATOM 2946 N N . CYS B 1 143 ? 1.398 -16.109 -5.41 1 96.81 143 CYS B N 1
ATOM 2947 C CA . CYS B 1 143 ? 2.311 -14.977 -5.309 1 96.81 143 CYS B CA 1
ATOM 2948 C C . CYS B 1 143 ? 1.954 -14.094 -4.117 1 96.81 143 CYS B C 1
ATOM 2950 O O . CYS B 1 143 ? 0.925 -13.414 -4.129 1 96.81 143 CYS B O 1
ATOM 2952 N N . TYR B 1 144 ? 2.838 -14.125 -3.119 1 92.75 144 TYR B N 1
ATOM 2953 C CA . TYR B 1 144 ? 2.662 -13.375 -1.884 1 92.75 144 TYR B CA 1
ATOM 2954 C C . TYR B 1 144 ? 1.339 -13.719 -1.215 1 92.75 144 TYR B C 1
ATOM 2956 O O . TYR B 1 144 ? 0.621 -12.836 -0.747 1 92.75 144 TYR B O 1
ATOM 2964 N N . PHE B 1 145 ? 1.077 -15.008 -1.296 1 93.62 145 PHE B N 1
ATOM 2965 C CA . PHE B 1 145 ? -0.109 -15.555 -0.646 1 93.62 145 PHE B CA 1
ATOM 2966 C C . PHE B 1 145 ? 0.113 -15.695 0.855 1 93.62 145 PHE B C 1
ATOM 2968 O O . PHE B 1 145 ? 1.195 -16.094 1.292 1 93.62 145 PHE B O 1
ATOM 2975 N N . ASN B 1 146 ? -0.909 -15.398 1.663 1 89.94 146 ASN B N 1
ATOM 2976 C CA . ASN B 1 146 ? -0.613 -15.367 3.092 1 89.94 146 ASN B CA 1
ATOM 2977 C C . ASN B 1 146 ? -1.657 -16.125 3.898 1 89.94 146 ASN B C 1
ATOM 2979 O O . ASN B 1 146 ? -1.831 -15.883 5.094 1 89.94 146 ASN B O 1
ATOM 2983 N N . ASN B 1 147 ? -2.344 -17 3.332 1 89.94 147 ASN B N 1
ATOM 2984 C CA . ASN B 1 147 ? -3.311 -17.844 4.02 1 89.94 147 ASN B CA 1
ATOM 2985 C C . ASN B 1 147 ? -2.916 -19.328 3.945 1 89.94 147 ASN B C 1
ATOM 2987 O O . ASN B 1 147 ? -3.285 -20.016 3 1 89.94 147 ASN B O 1
ATOM 2991 N N . GLY B 1 148 ? -2.268 -19.703 5.016 1 92.31 148 GLY B N 1
ATOM 2992 C CA . GLY B 1 148 ? -1.75 -21.062 5.051 1 92.31 148 GLY B CA 1
ATOM 2993 C C . GLY B 1 148 ? -2.836 -22.125 4.969 1 92.31 148 GLY B C 1
ATOM 2994 O O . GLY B 1 148 ? -2.688 -23.125 4.262 1 92.31 148 GLY B O 1
ATOM 2995 N N . ASP B 1 149 ? -3.912 -21.875 5.684 1 90 149 ASP B N 1
ATOM 2996 C CA . ASP B 1 149 ? -5.016 -22.828 5.668 1 90 149 ASP B CA 1
ATOM 2997 C C . ASP B 1 149 ? -5.59 -22.984 4.262 1 90 149 ASP B C 1
ATOM 2999 O O . ASP B 1 149 ? -5.828 -24.094 3.803 1 90 149 ASP B O 1
ATOM 3003 N N . ALA B 1 150 ? -5.852 -21.891 3.621 1 91.06 150 ALA B N 1
ATOM 3004 C CA . ALA B 1 150 ? -6.375 -21.922 2.258 1 91.06 150 ALA B CA 1
ATOM 3005 C C . ALA B 1 150 ? -5.371 -22.578 1.307 1 91.06 150 ALA B C 1
ATOM 3007 O O . ALA B 1 150 ? -5.75 -23.344 0.421 1 91.06 150 ALA B O 1
ATOM 3008 N N . PHE B 1 151 ? -4.156 -22.281 1.523 1 95 151 PHE B N 1
ATOM 3009 C CA . PHE B 1 151 ? -3.1 -22.906 0.727 1 95 151 PHE B CA 1
ATOM 3010 C C . PHE B 1 151 ? -3.184 -24.422 0.795 1 95 151 PHE B C 1
ATOM 3012 O O . PHE B 1 151 ? -3.215 -25.094 -0.238 1 95 151 PHE B O 1
ATOM 3019 N N . GLU B 1 152 ? -3.246 -24.891 1.961 1 94.88 152 GLU B N 1
ATOM 3020 C CA . GLU B 1 152 ? -3.299 -26.344 2.156 1 94.88 152 GLU B CA 1
ATOM 3021 C C . GLU B 1 152 ? -4.527 -26.938 1.487 1 94.88 152 GLU B C 1
ATOM 3023 O O . GLU B 1 152 ? -4.453 -28.016 0.892 1 94.88 152 GLU B O 1
ATOM 3028 N N . GLN B 1 153 ? -5.578 -26.266 1.549 1 92.75 153 GLN B N 1
ATOM 3029 C CA . GLN B 1 153 ? -6.816 -26.766 0.963 1 92.75 153 GLN B CA 1
ATOM 3030 C C . GLN B 1 153 ? -6.734 -26.797 -0.56 1 92.75 153 GLN B C 1
ATOM 3032 O O . GLN B 1 153 ? -7.133 -27.781 -1.189 1 92.75 153 GLN B O 1
ATOM 3037 N N . TYR B 1 154 ? -6.234 -25.734 -1.171 1 95.06 154 TYR B N 1
ATOM 3038 C CA . TYR B 1 154 ? -6.09 -25.703 -2.621 1 95.06 154 TYR B CA 1
ATOM 3039 C C . TYR B 1 154 ? -5.164 -26.812 -3.104 1 95.06 154 TYR B C 1
ATOM 3041 O O . TYR B 1 154 ? -5.473 -27.5 -4.074 1 95.06 154 TYR B O 1
ATOM 3049 N N . VAL B 1 155 ? -4.09 -26.938 -2.432 1 96.5 155 VAL B N 1
ATOM 3050 C CA . VAL B 1 155 ? -3.082 -27.906 -2.832 1 96.5 155 VAL B CA 1
ATOM 3051 C C . VAL B 1 155 ? -3.641 -29.328 -2.678 1 96.5 155 VAL B C 1
ATOM 3053 O O . VAL B 1 155 ? -3.426 -30.188 -3.541 1 96.5 155 VAL B O 1
ATOM 3056 N N . ALA B 1 156 ? -4.309 -29.531 -1.601 1 93.56 156 ALA B N 1
ATOM 3057 C CA . ALA B 1 156 ? -4.891 -30.859 -1.356 1 93.56 156 ALA B CA 1
ATOM 3058 C C . ALA B 1 156 ? -5.902 -31.219 -2.438 1 93.56 156 ALA B C 1
ATOM 3060 O O . ALA B 1 156 ? -6.012 -32.375 -2.832 1 93.56 156 ALA B O 1
ATOM 3061 N N . GLY B 1 157 ? -6.633 -30.219 -2.895 1 92.44 157 GLY B N 1
ATOM 3062 C CA . GLY B 1 157 ? -7.672 -30.484 -3.883 1 92.44 157 GLY B CA 1
ATOM 3063 C C . GLY B 1 157 ? -7.164 -30.391 -5.312 1 92.44 157 GLY B C 1
ATOM 3064 O O . GLY B 1 157 ? -7.891 -30.719 -6.254 1 92.44 157 GLY B O 1
ATOM 3065 N N . PHE B 1 158 ? -6.004 -30.062 -5.449 1 95 158 PHE B N 1
ATOM 3066 C CA . PHE B 1 158 ? -5.441 -29.828 -6.777 1 95 158 PHE B CA 1
ATOM 3067 C C . PHE B 1 158 ? -4.887 -31.125 -7.359 1 95 158 PHE B C 1
ATOM 3069 O O . PHE B 1 158 ? -4.105 -31.812 -6.707 1 95 158 PHE B O 1
ATOM 3076 N N . GLY B 1 159 ? -5.277 -31.422 -8.594 1 93.69 159 GLY B N 1
ATOM 3077 C CA . GLY B 1 159 ? -4.844 -32.656 -9.227 1 93.69 159 GLY B CA 1
ATOM 3078 C C . GLY B 1 159 ? -3.711 -32.438 -10.211 1 93.69 159 GLY B C 1
ATOM 3079 O O . GLY B 1 159 ? -3.209 -33.406 -10.797 1 93.69 159 GLY B O 1
ATOM 3080 N N . GLY B 1 160 ? -3.301 -31.219 -10.414 1 95.94 160 GLY B N 1
ATOM 3081 C CA . GLY B 1 160 ? -2.256 -30.953 -11.383 1 95.94 160 GLY B CA 1
ATOM 3082 C C . GLY B 1 160 ? -0.866 -31.281 -10.875 1 95.94 160 GLY B C 1
ATOM 3083 O O . GLY B 1 160 ? -0.713 -31.812 -9.773 1 95.94 160 GLY B O 1
ATOM 3084 N N . ARG B 1 161 ? 0.152 -30.938 -11.609 1 97.25 161 ARG B N 1
ATOM 3085 C CA . ARG B 1 161 ? 1.479 -31.5 -11.391 1 97.25 161 ARG B CA 1
ATOM 3086 C C . ARG B 1 161 ? 2.404 -30.484 -10.727 1 97.25 161 ARG B C 1
ATOM 3088 O O . ARG B 1 161 ? 3.432 -30.859 -10.156 1 97.25 161 ARG B O 1
ATOM 3095 N N . PHE B 1 162 ? 2.057 -29.188 -10.797 1 98.75 162 P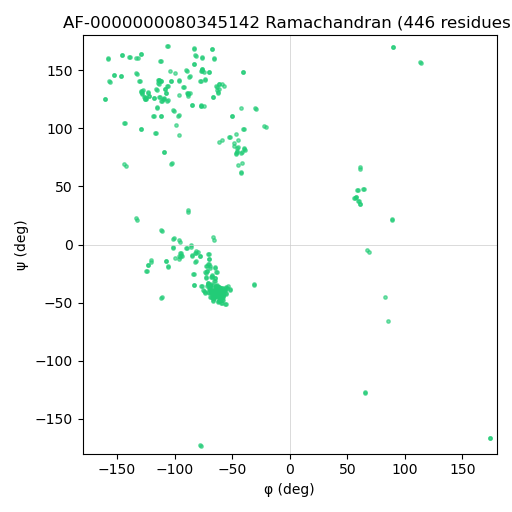HE B N 1
ATOM 3096 C CA . PHE B 1 162 ? 3.049 -28.219 -10.344 1 98.75 162 PHE B CA 1
ATOM 3097 C C . PHE B 1 162 ? 2.414 -27.188 -9.406 1 98.75 162 PHE B C 1
ATOM 3099 O O . PHE B 1 162 ? 1.239 -26.844 -9.562 1 98.75 162 PHE B O 1
ATOM 3106 N N . VAL B 1 163 ? 3.215 -26.75 -8.453 1 98.81 163 VAL B N 1
ATOM 3107 C CA . VAL B 1 163 ? 2.902 -25.609 -7.594 1 98.81 163 VAL B CA 1
ATOM 3108 C C . VAL B 1 163 ? 4.035 -24.594 -7.648 1 98.81 163 VAL B C 1
ATOM 3110 O O . VAL B 1 163 ? 5.207 -24.953 -7.477 1 98.81 163 VAL B O 1
ATOM 3113 N N . ILE B 1 164 ? 3.703 -23.375 -7.945 1 98.88 164 ILE B N 1
ATOM 3114 C CA . ILE B 1 164 ? 4.668 -22.297 -8.016 1 98.88 164 ILE B CA 1
ATOM 3115 C C . ILE B 1 164 ? 4.434 -21.312 -6.867 1 98.88 164 ILE B C 1
ATOM 3117 O O . ILE B 1 164 ? 3.32 -20.812 -6.691 1 98.88 164 ILE B O 1
ATOM 3121 N N . LEU B 1 165 ? 5.453 -21.094 -6.082 1 98.38 165 LEU B N 1
ATOM 3122 C CA . LEU B 1 165 ? 5.398 -20.141 -4.984 1 98.38 165 LEU B CA 1
ATOM 3123 C C . LEU B 1 165 ? 6.32 -18.953 -5.25 1 98.38 165 LEU B C 1
ATOM 3125 O O . LEU B 1 165 ? 7.488 -19.141 -5.598 1 98.38 165 LEU B O 1
ATOM 3129 N N . ILE B 1 166 ? 5.785 -17.75 -5.164 1 97.25 166 ILE B N 1
ATOM 3130 C CA . ILE B 1 166 ? 6.566 -16.531 -5.289 1 97.25 166 ILE B CA 1
ATOM 3131 C C . ILE B 1 166 ? 6.395 -15.68 -4.031 1 97.25 166 ILE B C 1
ATOM 3133 O O . ILE B 1 166 ? 5.27 -15.438 -3.588 1 97.25 166 ILE B O 1
ATOM 3137 N N . GLY B 1 167 ? 7.465 -15.273 -3.428 1 94.88 167 GLY B N 1
ATOM 3138 C CA . GLY B 1 167 ? 7.426 -14.5 -2.197 1 94.88 167 GLY B CA 1
ATOM 3139 C C . GLY B 1 167 ? 8.797 -14.266 -1.594 1 94.88 167 GLY B C 1
ATOM 3140 O O . GLY B 1 167 ? 9.812 -14.469 -2.26 1 94.88 167 GLY B O 1
ATOM 3141 N N . PRO B 1 168 ? 8.797 -13.836 -0.377 1 92.19 168 PRO B N 1
ATOM 3142 C CA . PRO B 1 168 ? 10.086 -13.523 0.261 1 92.19 168 PRO B CA 1
ATOM 3143 C C . PRO B 1 168 ? 10.906 -14.773 0.563 1 92.19 168 PRO B C 1
ATOM 3145 O O . PRO B 1 168 ? 10.352 -15.82 0.906 1 92.19 168 PRO B O 1
ATOM 3148 N N . LYS B 1 169 ? 12.164 -14.594 0.508 1 90.56 169 LYS B N 1
ATOM 3149 C CA . LYS B 1 169 ? 13.078 -15.688 0.811 1 90.56 169 LYS B CA 1
ATOM 3150 C C . LYS B 1 169 ? 13.062 -16.031 2.299 1 90.56 169 LYS B C 1
ATOM 3152 O O . LYS B 1 169 ? 13.242 -17.188 2.68 1 90.56 169 LYS B O 1
ATOM 3157 N N . ASN B 1 170 ? 12.93 -14.961 3.035 1 80.94 170 ASN B N 1
ATOM 3158 C CA . ASN B 1 170 ? 12.922 -15.125 4.484 1 80.94 170 ASN B CA 1
ATOM 3159 C C . ASN B 1 170 ? 11.789 -14.328 5.133 1 80.94 170 ASN B C 1
ATOM 3161 O O . ASN B 1 170 ? 11.102 -13.555 4.461 1 80.94 170 ASN B O 1
ATOM 3165 N N . GLU B 1 171 ? 11.461 -14.727 6.363 1 66.19 171 GLU B N 1
ATOM 3166 C CA . GLU B 1 171 ? 10.305 -14.203 7.086 1 66.19 171 GLU B CA 1
ATOM 3167 C C . GLU B 1 171 ? 10.484 -12.727 7.418 1 66.19 171 GLU B C 1
ATOM 3169 O O . GLU B 1 171 ? 9.602 -12.094 7.996 1 66.19 171 GLU B O 1
ATOM 3174 N N . LYS B 1 172 ? 11.43 -12.227 6.957 1 58.34 172 LYS B N 1
ATOM 3175 C CA . LYS B 1 172 ? 11.57 -10.867 7.473 1 58.34 172 LYS B CA 1
ATOM 3176 C C . LYS B 1 172 ? 10.594 -9.914 6.785 1 58.34 172 LYS B C 1
ATOM 3178 O O . LYS B 1 172 ? 10.594 -9.805 5.559 1 58.34 172 LYS B O 1
ATOM 3183 N N . GLY B 1 173 ? 9.789 -9.344 7.547 1 51.78 173 GLY B N 1
ATOM 3184 C CA . GLY B 1 173 ? 8.953 -8.211 7.199 1 51.78 173 GLY B CA 1
ATOM 3185 C C . GLY B 1 173 ? 7.641 -8.617 6.543 1 51.78 173 GLY B C 1
ATOM 3186 O O . GLY B 1 173 ? 6.57 -8.164 6.961 1 51.78 173 GLY B O 1
ATOM 3187 N N . VAL B 1 174 ? 7.738 -9.242 5.242 1 59.69 174 VAL B N 1
ATOM 3188 C CA . VAL B 1 174 ? 6.508 -9.484 4.492 1 59.69 174 VAL B CA 1
ATOM 3189 C C . VAL B 1 174 ? 6.043 -10.922 4.723 1 59.69 174 VAL B C 1
ATOM 3191 O O . VAL B 1 174 ? 6.84 -11.859 4.641 1 59.69 174 VAL B O 1
ATOM 3194 N N . HIS B 1 175 ? 4.73 -10.969 5.102 1 67.12 175 HIS B N 1
ATOM 3195 C CA . HIS B 1 175 ? 4.273 -12.25 5.609 1 67.12 175 HIS B CA 1
ATOM 3196 C C . HIS B 1 175 ? 3.539 -13.047 4.531 1 67.12 175 HIS B C 1
ATOM 3198 O O . HIS B 1 175 ? 2.57 -12.555 3.947 1 67.12 175 HIS B O 1
ATOM 3204 N N . THR B 1 176 ? 4.242 -13.938 4.059 1 85.88 176 THR B N 1
ATOM 3205 C CA . THR B 1 176 ? 3.582 -14.969 3.268 1 85.88 176 THR B CA 1
ATOM 3206 C C . THR B 1 176 ? 3.455 -16.266 4.066 1 85.88 176 THR B C 1
ATOM 3208 O O . THR B 1 176 ? 4.191 -16.484 5.031 1 85.88 176 THR B O 1
ATOM 3211 N N . ASN B 1 177 ? 2.471 -16.922 3.762 1 90.19 177 ASN B N 1
ATOM 3212 C CA . ASN B 1 177 ? 2.229 -18.234 4.348 1 90.19 177 ASN B CA 1
ATOM 3213 C C . ASN B 1 177 ? 1.593 -19.188 3.342 1 90.19 177 ASN B C 1
ATOM 3215 O O . ASN B 1 177 ? 0.401 -19.094 3.047 1 90.19 177 ASN B O 1
ATOM 3219 N N . PRO B 1 178 ? 2.359 -20.047 2.883 1 94.44 178 PRO B N 1
ATOM 3220 C CA . PRO B 1 178 ? 3.732 -20.422 3.238 1 94.44 178 PRO B CA 1
ATOM 3221 C C . PRO B 1 178 ? 4.77 -19.516 2.576 1 94.44 178 PRO B C 1
ATOM 3223 O O . PRO B 1 178 ? 4.426 -18.703 1.713 1 94.44 178 PRO B O 1
ATOM 3226 N N . LEU B 1 179 ? 5.98 -19.688 3.076 1 94.94 179 LEU B N 1
ATOM 3227 C CA . LEU B 1 179 ? 7.129 -19.172 2.336 1 94.94 179 LEU B CA 1
ATOM 3228 C C . LEU B 1 179 ? 7.453 -20.062 1.143 1 94.94 179 LEU B C 1
ATOM 3230 O O . LEU B 1 179 ? 7.309 -21.281 1.219 1 94.94 179 LEU B O 1
ATOM 3234 N N . PRO B 1 180 ? 8.008 -19.422 0.118 1 96.94 180 PRO B N 1
ATOM 3235 C CA . PRO B 1 180 ? 8.328 -20.219 -1.073 1 96.94 180 PRO B CA 1
ATOM 3236 C C . PRO B 1 180 ? 9.289 -21.359 -0.78 1 96.94 180 PRO B C 1
ATOM 3238 O O . PRO B 1 180 ? 9.094 -22.484 -1.274 1 96.94 180 PRO B O 1
ATOM 3241 N N . MET B 1 181 ? 10.227 -21.125 0.072 1 96.56 181 MET B N 1
ATOM 3242 C CA . MET B 1 181 ? 11.258 -22.141 0.312 1 96.56 181 MET B CA 1
ATOM 3243 C C . MET B 1 181 ? 10.969 -22.906 1.596 1 96.56 181 MET B C 1
ATOM 3245 O O . MET B 1 181 ? 11.789 -23.719 2.033 1 96.56 181 MET B O 1
ATOM 3249 N N . ALA B 1 182 ? 9.852 -22.656 2.201 1 94.94 182 ALA B N 1
ATOM 3250 C CA . ALA B 1 182 ? 9.422 -23.344 3.41 1 94.94 182 ALA B CA 1
ATOM 3251 C C . ALA B 1 182 ? 7.91 -23.562 3.406 1 94.94 182 ALA B C 1
ATOM 3253 O O . ALA B 1 182 ? 7.203 -23.078 4.289 1 94.94 182 ALA B O 1
ATOM 3254 N N . PRO B 1 183 ? 7.484 -24.406 2.543 1 96.12 183 PRO B N 1
ATOM 3255 C CA . PRO B 1 183 ? 6.035 -24.531 2.355 1 96.12 183 PRO B CA 1
ATOM 3256 C C . PRO B 1 183 ? 5.383 -25.438 3.395 1 96.12 183 PRO B C 1
ATOM 3258 O O . PRO B 1 183 ? 4.152 -25.531 3.453 1 96.12 183 PRO B O 1
ATOM 3261 N N . GLY B 1 184 ? 6.152 -26.109 4.227 1 94.75 184 GLY B N 1
ATOM 3262 C CA . GLY B 1 184 ? 5.621 -26.953 5.281 1 94.75 184 GLY B CA 1
ATOM 3263 C C . GLY B 1 184 ? 5.906 -28.438 5.07 1 94.75 184 GLY B C 1
ATOM 3264 O O . GLY B 1 184 ? 6.082 -28.875 3.932 1 94.75 184 GLY B O 1
ATOM 3265 N N . GLU B 1 185 ? 5.902 -29.203 6.094 1 94.81 185 GLU B N 1
ATOM 3266 C CA . GLU B 1 185 ? 6.297 -30.609 6.082 1 94.81 185 GLU B CA 1
ATOM 3267 C C . GLU B 1 185 ? 5.328 -31.453 5.25 1 94.81 185 GLU B C 1
ATOM 3269 O O . GLU B 1 185 ? 5.75 -32.312 4.477 1 94.81 185 GLU B O 1
ATOM 3274 N N . GLN B 1 186 ? 4.133 -31.219 5.48 1 95 186 GLN B N 1
ATOM 3275 C CA . GLN B 1 186 ? 3.131 -31.984 4.758 1 95 186 GLN B CA 1
ATOM 3276 C C . GLN B 1 186 ? 3.236 -31.766 3.254 1 95 186 GLN B C 1
ATOM 3278 O O . GLN B 1 186 ? 3.064 -32.688 2.463 1 95 186 GLN B O 1
ATOM 3283 N N . PHE B 1 187 ? 3.492 -30.609 2.869 1 97.62 187 PHE B N 1
ATOM 3284 C CA . PHE B 1 187 ? 3.631 -30.234 1.465 1 97.62 187 PHE B CA 1
ATOM 3285 C C . PHE B 1 187 ? 4.828 -30.953 0.837 1 97.62 187 PHE B C 1
ATOM 3287 O O . PHE B 1 187 ? 4.711 -31.547 -0.235 1 97.62 187 PHE B O 1
ATOM 3294 N N . VAL B 1 188 ? 5.93 -30.984 1.522 1 97 188 VAL B N 1
ATOM 3295 C CA . VAL B 1 188 ? 7.172 -31.469 0.923 1 97 188 VAL B CA 1
ATOM 3296 C C . VAL B 1 188 ? 7.16 -33 0.879 1 97 188 VAL B C 1
ATOM 3298 O O . VAL B 1 188 ? 8.023 -33.594 0.251 1 97 188 VAL B O 1
ATOM 3301 N N . ARG B 1 189 ? 6.238 -33.562 1.516 1 95.5 189 ARG B N 1
ATOM 3302 C CA . ARG B 1 189 ? 6.074 -35 1.406 1 95.5 189 ARG B CA 1
ATOM 3303 C C . ARG B 1 189 ? 5.516 -35.406 0.04 1 95.5 189 ARG B C 1
ATOM 3305 O O . ARG B 1 189 ? 5.738 -36.5 -0.434 1 95.5 189 ARG B O 1
ATOM 3312 N N . ARG B 1 190 ? 4.855 -34.438 -0.588 1 96.88 190 ARG B N 1
ATOM 3313 C CA . ARG B 1 190 ? 4.148 -34.781 -1.816 1 96.88 190 ARG B CA 1
ATOM 3314 C C . ARG B 1 190 ? 4.668 -33.969 -2.994 1 96.88 190 ARG B C 1
ATOM 3316 O O . ARG B 1 190 ? 4.395 -34.281 -4.152 1 96.88 190 ARG B O 1
ATOM 3323 N N . TRP B 1 191 ? 5.391 -32.938 -2.656 1 98.31 191 TRP B N 1
ATOM 3324 C CA . TRP B 1 191 ? 5.871 -32.031 -3.686 1 98.31 191 TRP B CA 1
ATOM 3325 C C . TRP B 1 191 ? 7.379 -31.828 -3.568 1 98.31 191 TRP B C 1
ATOM 3327 O O . TRP B 1 191 ? 7.891 -31.531 -2.484 1 98.31 191 TRP B O 1
ATOM 3337 N N . LYS B 1 192 ? 8.094 -31.922 -4.652 1 98.38 192 LYS B N 1
ATOM 3338 C CA . LYS B 1 192 ? 9.547 -31.766 -4.688 1 98.38 192 LYS B CA 1
ATOM 3339 C C . LYS B 1 192 ? 9.945 -30.469 -5.359 1 98.38 192 LYS B C 1
ATOM 3341 O O . LYS B 1 192 ? 9.438 -30.141 -6.438 1 98.38 192 LYS B O 1
ATOM 3346 N N . LEU B 1 193 ? 10.852 -29.766 -4.754 1 98.62 193 LEU B N 1
ATOM 3347 C CA . LEU B 1 193 ? 11.406 -28.562 -5.367 1 98.62 193 LEU B CA 1
ATOM 3348 C C . LEU B 1 193 ? 12.219 -28.922 -6.613 1 98.62 193 LEU B C 1
ATOM 3350 O O . LEU B 1 193 ? 13.172 -29.703 -6.539 1 98.62 193 LEU B O 1
ATOM 3354 N N . VAL B 1 194 ? 11.906 -28.281 -7.746 1 98.56 194 VAL B N 1
ATOM 3355 C CA . VAL B 1 194 ? 12.578 -28.688 -8.977 1 98.56 194 VAL B CA 1
ATOM 3356 C C . VAL B 1 194 ? 13.281 -27.469 -9.594 1 98.56 194 VAL B C 1
ATOM 3358 O O . VAL B 1 194 ? 14.148 -27.625 -10.461 1 98.56 194 VAL B O 1
ATOM 3361 N N . GLU B 1 195 ? 12.875 -26.297 -9.164 1 98.38 195 GLU B N 1
ATOM 3362 C CA . GLU B 1 195 ? 13.492 -25.062 -9.648 1 98.38 195 GLU B CA 1
ATOM 3363 C C . GLU B 1 195 ? 13.289 -23.922 -8.656 1 98.38 195 GLU B C 1
ATOM 3365 O O . GLU B 1 195 ? 12.25 -23.828 -8.008 1 98.38 195 GLU B O 1
ATOM 3370 N N . HIS B 1 196 ? 14.305 -23.094 -8.477 1 98 196 HIS B N 1
ATOM 3371 C CA . HIS B 1 196 ? 14.141 -21.859 -7.711 1 98 196 HIS B CA 1
ATOM 3372 C C . HIS B 1 196 ? 15.141 -20.797 -8.164 1 98 196 HIS B C 1
ATOM 3374 O O . HIS B 1 196 ? 16.234 -21.125 -8.625 1 98 196 HIS B O 1
ATOM 3380 N N . PHE B 1 197 ? 14.766 -19.609 -8.141 1 98 197 PHE B N 1
ATOM 3381 C CA . PHE B 1 197 ? 15.648 -18.484 -8.461 1 98 197 PHE B CA 1
ATOM 3382 C C . PHE B 1 197 ? 15.125 -17.203 -7.848 1 98 197 PHE B C 1
ATOM 3384 O O . PHE B 1 197 ? 13.945 -17.109 -7.492 1 98 197 PHE B O 1
ATOM 3391 N N . ASP B 1 198 ? 16.016 -16.266 -7.715 1 96.75 198 ASP B N 1
ATOM 3392 C CA . ASP B 1 198 ? 15.641 -14.969 -7.164 1 96.75 198 ASP B CA 1
ATOM 3393 C C . ASP B 1 198 ? 14.891 -14.125 -8.195 1 96.75 198 ASP B C 1
ATOM 3395 O O . ASP B 1 198 ? 15.094 -14.289 -9.398 1 96.75 198 ASP B O 1
ATOM 3399 N N . ILE B 1 199 ? 14.023 -13.297 -7.727 1 96.38 199 ILE B N 1
ATOM 3400 C CA . ILE B 1 199 ? 13.258 -12.414 -8.602 1 96.38 199 ILE B CA 1
ATOM 3401 C C . ILE B 1 199 ? 13.328 -10.984 -8.07 1 96.38 199 ILE B C 1
ATOM 3403 O O . ILE B 1 199 ? 13.273 -10.766 -6.859 1 96.38 199 ILE B O 1
ATOM 3407 N N . GLY B 1 200 ? 13.445 -10.062 -9.016 1 94.19 200 GLY B N 1
ATOM 3408 C CA . GLY B 1 200 ? 13.445 -8.648 -8.672 1 94.19 200 GLY B CA 1
ATOM 3409 C C . GLY B 1 200 ? 14.836 -8.109 -8.383 1 94.19 200 GLY B C 1
ATOM 3410 O O . GLY B 1 200 ? 15.766 -8.875 -8.133 1 94.19 200 GLY B O 1
ATOM 3411 N N . SER B 1 201 ? 14.914 -6.812 -8.266 1 88.81 201 SER B N 1
ATOM 3412 C CA . SER B 1 201 ? 16.203 -6.152 -8.133 1 88.81 201 SER B CA 1
ATOM 3413 C C . SER B 1 201 ? 16.688 -6.16 -6.68 1 88.81 201 SER B C 1
ATOM 3415 O O . SER B 1 201 ? 17.891 -6.125 -6.41 1 88.81 201 SER B O 1
ATOM 3417 N N . GLU B 1 202 ? 15.773 -6.238 -5.723 1 83.44 202 GLU B N 1
ATOM 3418 C CA . GLU B 1 202 ? 16.141 -6.172 -4.309 1 83.44 202 GLU B CA 1
ATOM 3419 C C . GLU B 1 202 ? 16.625 -7.523 -3.795 1 83.44 202 GLU B C 1
ATOM 3421 O O . GLU B 1 202 ? 17.156 -7.617 -2.689 1 83.44 202 GLU B O 1
ATOM 3426 N N . ASN B 1 203 ? 16.406 -8.562 -4.484 1 85.94 203 ASN B N 1
ATOM 3427 C CA . ASN B 1 203 ? 16.859 -9.906 -4.152 1 85.94 203 ASN B CA 1
ATOM 3428 C C . ASN B 1 203 ? 16.281 -10.383 -2.822 1 85.94 203 ASN B C 1
ATOM 3430 O O . ASN B 1 203 ? 16.969 -11.039 -2.039 1 85.94 203 ASN B O 1
ATOM 3434 N N . ILE B 1 204 ? 15.109 -9.992 -2.562 1 88.81 204 ILE B N 1
ATOM 3435 C CA . ILE B 1 204 ? 14.461 -10.406 -1.32 1 88.81 204 ILE B CA 1
ATOM 3436 C C . ILE B 1 204 ? 13.375 -11.438 -1.62 1 88.81 204 ILE B C 1
ATOM 3438 O O . ILE B 1 204 ? 12.883 -12.109 -0.711 1 88.81 204 ILE B O 1
ATOM 3442 N N . ASN B 1 205 ? 13.039 -11.531 -2.867 1 93.44 205 ASN B N 1
ATOM 3443 C CA . ASN B 1 205 ? 11.992 -12.453 -3.293 1 93.44 205 ASN B CA 1
ATOM 3444 C C . ASN B 1 205 ? 12.555 -13.586 -4.141 1 93.44 205 ASN B C 1
ATOM 3446 O O . ASN B 1 205 ? 13.648 -13.469 -4.695 1 93.44 205 ASN B O 1
ATOM 3450 N N . CYS B 1 206 ? 11.797 -14.648 -4.168 1 96.69 206 CYS B N 1
ATOM 3451 C CA . CYS B 1 206 ? 12.188 -15.758 -5.027 1 96.69 206 CYS B CA 1
ATOM 3452 C C . CYS B 1 206 ? 10.969 -16.469 -5.602 1 96.69 206 CYS B C 1
ATOM 3454 O O . CYS B 1 206 ? 9.844 -16.234 -5.16 1 96.69 206 CYS B O 1
ATOM 3456 N N . VAL B 1 207 ? 11.273 -17.234 -6.645 1 98.25 207 VAL B N 1
ATOM 3457 C CA . VAL B 1 207 ? 10.352 -18.172 -7.254 1 98.25 207 VAL B CA 1
ATOM 3458 C C . VAL B 1 207 ? 10.766 -19.609 -6.918 1 98.25 207 VAL B C 1
ATOM 3460 O O . VAL B 1 207 ? 11.945 -19.953 -7.008 1 98.25 207 VAL B O 1
ATOM 3463 N N . ALA B 1 208 ? 9.828 -20.359 -6.473 1 98.62 208 ALA B N 1
ATOM 3464 C CA . ALA B 1 208 ? 10.031 -21.797 -6.25 1 98.62 208 ALA B CA 1
ATOM 3465 C C . ALA B 1 208 ? 8.992 -22.625 -6.996 1 98.62 208 ALA B C 1
ATOM 3467 O O . ALA B 1 208 ? 7.785 -22.375 -6.859 1 98.62 208 ALA B O 1
ATOM 3468 N N . ILE B 1 209 ? 9.461 -23.531 -7.793 1 98.88 209 ILE B N 1
ATOM 3469 C CA . ILE B 1 209 ? 8.578 -24.438 -8.523 1 98.88 209 ILE B CA 1
ATOM 3470 C C . ILE B 1 209 ? 8.688 -25.844 -7.949 1 98.88 209 ILE B C 1
ATOM 3472 O O . ILE B 1 209 ? 9.789 -26.391 -7.848 1 98.88 209 ILE B O 1
ATOM 3476 N N . TYR B 1 210 ? 7.559 -26.359 -7.578 1 98.88 210 TYR B N 1
ATOM 3477 C CA . TYR B 1 210 ? 7.477 -27.703 -7.012 1 98.88 210 TYR B CA 1
ATOM 3478 C C . TYR B 1 210 ? 6.715 -28.641 -7.941 1 98.88 210 TYR B C 1
ATOM 3480 O O . TYR B 1 210 ? 5.715 -28.25 -8.547 1 98.88 210 TYR B O 1
ATOM 3488 N N . GLU B 1 211 ? 7.172 -29.812 -8.023 1 98.75 211 GLU B N 1
ATOM 3489 C CA . GLU B 1 211 ? 6.535 -30.859 -8.828 1 98.75 211 GLU B CA 1
ATOM 3490 C C . GLU B 1 211 ? 5.977 -31.969 -7.949 1 98.75 211 GLU B C 1
ATOM 3492 O O . GLU B 1 211 ? 6.617 -32.406 -6.984 1 98.75 211 GLU B O 1
ATOM 3497 N N . ARG B 1 212 ? 4.785 -32.406 -8.312 1 97.69 212 ARG B N 1
ATOM 3498 C CA . ARG B 1 212 ? 4.141 -33.5 -7.578 1 97.69 212 ARG B CA 1
ATOM 3499 C C . ARG B 1 212 ? 4.969 -34.781 -7.656 1 97.69 212 ARG B C 1
ATOM 3501 O O . ARG B 1 212 ? 5.402 -35.188 -8.734 1 97.69 212 ARG B O 1
ATOM 3508 N N . MET B 1 213 ? 5.129 -35.406 -6.484 1 95.44 213 MET B N 1
ATOM 3509 C CA . MET B 1 213 ? 5.848 -36.656 -6.426 1 95.44 213 MET B CA 1
ATOM 3510 C C . MET B 1 213 ? 4.902 -37.844 -6.68 1 95.44 213 MET B C 1
ATOM 3512 O O . MET B 1 213 ? 3.721 -37.781 -6.336 1 95.44 213 MET B O 1
ATOM 3516 N N . PRO B 1 214 ? 5.445 -38.906 -7.387 1 87.69 214 PRO B N 1
ATOM 3517 C CA . PRO B 1 214 ? 4.621 -40.125 -7.562 1 87.69 214 PRO B CA 1
ATOM 3518 C C . PRO B 1 214 ? 4.168 -40.719 -6.234 1 87.69 214 PRO B C 1
ATOM 3520 O O . PRO B 1 214 ? 4.871 -40.594 -5.227 1 87.69 214 PRO B O 1
ATOM 3523 N N . ALA B 1 215 ? 2.953 -41.094 -6.168 1 76.56 215 ALA B N 1
ATOM 3524 C CA . ALA B 1 215 ? 2.443 -41.719 -4.957 1 76.56 215 ALA B CA 1
ATOM 3525 C C . ALA B 1 215 ? 3.357 -42.844 -4.508 1 76.56 215 ALA B C 1
ATOM 3527 O O . ALA B 1 215 ? 3.875 -43.625 -5.336 1 76.56 215 ALA B O 1
ATOM 3528 N N . GLN B 1 216 ? 4.031 -42.688 -3.457 1 60.28 216 GLN B N 1
ATOM 3529 C CA . GLN B 1 216 ? 4.824 -43.812 -2.938 1 60.28 216 GLN B CA 1
ATOM 3530 C C . GLN B 1 216 ? 3.982 -45.062 -2.809 1 60.28 216 GLN B C 1
ATOM 3532 O O . GLN B 1 216 ? 2.898 -45.031 -2.219 1 60.28 216 GLN B O 1
ATOM 3537 N N . THR B 1 217 ? 3.965 -45.875 -3.779 1 50.97 217 THR B N 1
ATOM 3538 C CA . THR B 1 217 ? 3.379 -47.188 -3.607 1 50.97 217 THR B CA 1
ATOM 3539 C C . THR B 1 217 ? 3.848 -47.812 -2.301 1 50.97 217 THR B C 1
ATOM 3541 O O . THR B 1 217 ? 5.051 -47.969 -2.07 1 50.97 217 THR B O 1
ATOM 3544 N N . GLU B 1 218 ? 3.236 -47.5 -1.271 1 49.62 218 GLU B N 1
ATOM 3545 C CA . GLU B 1 218 ? 3.529 -48.344 -0.125 1 49.62 218 GLU B CA 1
ATOM 3546 C C . GLU B 1 218 ? 3.592 -49.812 -0.534 1 49.62 218 GLU B C 1
ATOM 3548 O O . GLU B 1 218 ? 2.6 -50.375 -1.002 1 49.62 218 GLU B O 1
ATOM 3553 N N . SER B 1 219 ? 4.625 -50.281 -1.095 1 47.22 219 SER B N 1
ATOM 3554 C CA . SER B 1 219 ? 4.793 -51.75 -1.182 1 47.22 219 SER B CA 1
ATOM 3555 C C . SER B 1 219 ? 4.492 -52.406 0.154 1 47.22 219 SER B C 1
ATOM 3557 O O . SER B 1 219 ? 5.227 -52.219 1.127 1 47.22 219 SER B O 1
ATOM 3559 N N . VAL B 1 220 ? 3.27 -52.562 0.482 1 49.5 220 VAL B N 1
ATOM 3560 C CA . VAL B 1 220 ? 2.93 -53.5 1.548 1 49.5 220 VAL B CA 1
ATOM 3561 C C . VAL B 1 220 ? 3.684 -54.812 1.344 1 49.5 220 VAL B C 1
ATOM 3563 O O . VAL B 1 220 ? 3.432 -55.531 0.377 1 49.5 220 VAL B O 1
ATOM 3566 N N . SER B 1 221 ? 4.906 -54.844 1.703 1 46.12 221 SER B N 1
ATOM 3567 C CA . SER B 1 221 ? 5.535 -56.156 1.844 1 46.12 221 SER B CA 1
ATOM 3568 C C . SER B 1 221 ? 4.664 -57.094 2.658 1 46.12 221 SER B C 1
ATOM 3570 O O . SER B 1 221 ? 4.367 -56.844 3.824 1 46.12 221 SER B O 1
ATOM 3572 N N . GLU B 1 222 ? 3.703 -57.781 2.074 1 43.62 222 GLU B N 1
ATOM 3573 C CA . GLU B 1 222 ? 3.09 -58.969 2.643 1 43.62 222 GLU B CA 1
ATOM 3574 C C . GLU B 1 222 ? 4.137 -59.875 3.283 1 43.62 222 GLU B C 1
ATOM 3576 O O . GLU B 1 222 ? 4.934 -60.5 2.584 1 43.62 222 GLU B O 1
ATOM 3581 N N . ASP B 1 223 ? 4.699 -59.5 4.348 1 45 223 ASP B N 1
ATOM 3582 C CA . ASP B 1 223 ? 5.355 -60.531 5.117 1 45 223 ASP B CA 1
ATOM 3583 C C . ASP B 1 223 ? 4.453 -61.75 5.273 1 45 223 ASP B C 1
ATOM 3585 O O . ASP B 1 223 ? 3.342 -61.656 5.797 1 45 223 ASP B O 1
ATOM 3589 N N . LYS B 1 224 ? 4.59 -62.75 4.414 1 46.91 224 LYS B N 1
ATOM 3590 C CA . LYS B 1 224 ? 4.172 -64.125 4.57 1 46.91 224 LYS B CA 1
ATOM 3591 C C . LYS B 1 224 ? 4.422 -64.625 5.992 1 46.91 224 LYS B C 1
ATOM 3593 O O . LYS B 1 224 ? 5.574 -64.812 6.41 1 46.91 224 LYS B O 1
ATOM 3598 N N . VAL B 1 225 ? 3.469 -64.312 7.012 1 34.53 225 VAL B N 1
ATOM 3599 C CA . VAL B 1 225 ? 3.381 -65.25 8.125 1 34.53 225 VAL B CA 1
ATOM 3600 C C . VAL B 1 225 ? 2.551 -66.438 7.719 1 34.53 225 VAL B C 1
ATOM 3602 O O . VAL B 1 225 ? 1.545 -66.312 7.02 1 34.53 225 VAL B O 1
#

Radius of gyration: 25.83 Å; Cα contacts (8 Å, |Δi|>4): 793; chains: 2; bounding box: 37×131×53 Å

Secondary structure (DSSP, 8-state):
--------HHHHHHHHHHHHHHHTT-HHHHHHHHHHS-HHHHTTT-SSPPPHHHHHHHHHHHHHTT--EEEEET-TT-HHHHHHHHH-TT-EEEEEEE-HHHHHSTTSPPPSS-EEEE-S-HHHHHHHHHHHHHTT--EEEEES---HHHHHHHHHH--SSEEEEEEESSSSSS--SSBTTB--HHHHTTEEEEEEEEESSSS-EEEEEEEEPP-----------/--------HHHHHHHHHHHHHHHTT-HHHHHHHHHHS-HHHHTTT-SSPPPHHHHHHHHHHHHHTT--EEEEET-TT-HHHHHHHHH-TT-EEEEEEE-HHHHHSTTSPPPSS-EEEE-S-HHHHHHHHHHHHHTT--EEEEES---HHHHHHHHHH--SSEEEEEEESSSSSS--SSBTTB--HHHHTTEEEEEEEEESSSS-EEEEEEEEPP-----------

Organism: Anopheles sinensis (NCBI:txid74873)